Protein AF-0000000080796701 (afdb_homodimer)

Sequence (718 aa):
MGRSRVAQPLHLFSPRTVRHPGTDRMRPRDALLKLLYERGAEKLASLKCNMNLRFKRDPFQETAVHMLVKGSKVNLRKGLKSRRWFRTEFGSRTMWYMLRGGEEVSDATHESEGELTREHLLPLLDELPYVAVYLGFLGIHTPKELRKLKLQLWETLNAVRYFLWDSHVVFVDAPKDFQWKPNDYVKVMRLEDLCVFDEVVLLDPNAEESLTSHDVLNADVFLFGGIVDKEIPRPGLTSKIPCDCCRRRRIELWGSTVGVPLMIHKLVFAVLMARYELRGDIQKAIIKVMGSRERRWRLAWEAITAYKEGKDPLEAVLRKAEALGASRAEVVRALKMSGIEGGKLAERLQAEHSGEDRHMGRSRVAQPLHLFSPRTVRHPGTDRMRPRDALLKLLYERGAEKLASLKCNMNLRFKRDPFQETAVHMLVKGSKVNLRKGLKSRRWFRTEFGSRTMWYMLRGGEEVSDATHESEGELTREHLLPLLDELPYVAVYLGFLGIHTPKELRKLKLQLWETLNAVRYFLWDSHVVFVDAPKDFQWKPNDYVKVMRLEDLCVFDEVVLLDPNAEESLTSHDVLNADVFLFGGIVDKEIPRPGLTSKIPCDCCRRRRIELWGSTVGVPLMIHKLVFAVLMARYELRGDIQKAIIKVMGSRERRWRLAWEAITAYKEGKDPLEAVLRKAEALGASRAEVVRALKMSGIEGGKLAERLQAEHSGEDRH

Structure (mmCIF, N/CA/C/O backbone):
data_AF-0000000080796701-model_v1
#
loop_
_entity.id
_entity.type
_entity.pdbx_description
1 polymer 'tRNA (Guanine-N1-)-methyltransferase'
#
loop_
_atom_site.group_PDB
_atom_site.id
_atom_site.type_symbol
_atom_site.label_atom_id
_atom_site.label_alt_id
_atom_site.label_comp_id
_atom_site.label_asym_id
_atom_site.label_entity_id
_atom_site.label_seq_id
_atom_site.pdbx_PDB_ins_code
_atom_site.Cartn_x
_atom_site.Cartn_y
_atom_site.Cartn_z
_atom_site.occupancy
_atom_site.B_iso_or_equiv
_atom_site.auth_seq_id
_atom_site.auth_comp_id
_atom_site.auth_asym_id
_atom_site.auth_atom_id
_atom_site.pdbx_PDB_model_num
ATOM 1 N N . MET A 1 1 ? 28.266 42.938 -11.516 1 22.38 1 MET A N 1
ATOM 2 C CA . MET A 1 1 ? 27.359 43.688 -10.656 1 22.38 1 MET A CA 1
ATOM 3 C C . MET A 1 1 ? 25.938 43.156 -10.75 1 22.38 1 MET A C 1
ATOM 5 O O . MET A 1 1 ? 25.203 43.469 -11.688 1 22.38 1 MET A O 1
ATOM 9 N N . GLY A 1 2 ? 25.766 41.844 -10.484 1 23 2 GLY A N 1
ATOM 10 C CA . GLY A 1 2 ? 24.656 40.938 -10.812 1 23 2 GLY A CA 1
ATOM 11 C C . GLY A 1 2 ? 23.359 41.344 -10.125 1 23 2 GLY A C 1
ATOM 12 O O . GLY A 1 2 ? 23.359 41.625 -8.93 1 23 2 GLY A O 1
ATOM 13 N N . ARG A 1 3 ? 22.359 41.906 -10.93 1 24.98 3 ARG A N 1
ATOM 14 C CA . ARG A 1 3 ? 21.047 42.438 -10.562 1 24.98 3 ARG A CA 1
ATOM 15 C C . ARG A 1 3 ? 20.281 41.438 -9.695 1 24.98 3 ARG A C 1
ATOM 17 O O . ARG A 1 3 ? 20.125 40.281 -10.062 1 24.98 3 ARG A O 1
ATOM 24 N N . SER A 1 4 ? 20.312 41.656 -8.414 1 21.62 4 SER A N 1
ATOM 25 C CA . SER A 1 4 ? 19.594 40.938 -7.355 1 21.62 4 SER A CA 1
ATOM 26 C C . SER A 1 4 ? 18.094 40.906 -7.633 1 21.62 4 SER A C 1
ATOM 28 O O . SER A 1 4 ? 17.438 41.969 -7.637 1 21.62 4 SER A O 1
ATOM 30 N N . ARG A 1 5 ? 17.547 40.094 -8.609 1 27.23 5 ARG A N 1
ATOM 31 C CA . ARG A 1 5 ? 16.125 39.969 -8.875 1 27.23 5 ARG A CA 1
ATOM 32 C C . ARG A 1 5 ? 15.336 39.844 -7.578 1 27.23 5 ARG A C 1
ATOM 34 O O . ARG A 1 5 ? 15.492 38.844 -6.855 1 27.23 5 ARG A O 1
ATOM 41 N N . VAL A 1 6 ? 14.977 40.906 -6.98 1 22.73 6 VAL A N 1
ATOM 42 C CA . VAL A 1 6 ? 14.047 41 -5.855 1 22.73 6 VAL A CA 1
ATOM 43 C C . VAL A 1 6 ? 12.758 40.25 -6.188 1 22.73 6 VAL A C 1
ATOM 45 O O . VAL A 1 6 ? 12.125 40.531 -7.211 1 22.73 6 VAL A O 1
ATOM 48 N N . ALA A 1 7 ? 12.609 39.062 -5.73 1 27.73 7 ALA A N 1
ATOM 49 C CA . ALA A 1 7 ? 11.406 38.25 -5.82 1 27.73 7 ALA A CA 1
ATOM 50 C C . ALA A 1 7 ? 10.164 39.031 -5.457 1 27.73 7 ALA A C 1
ATOM 52 O O . ALA A 1 7 ? 10.148 39.75 -4.449 1 27.73 7 ALA A O 1
ATOM 53 N N . GLN A 1 8 ? 9.422 39.5 -6.508 1 26.28 8 GLN A N 1
ATOM 54 C CA . GLN A 1 8 ? 8.141 40.188 -6.34 1 26.28 8 GLN A CA 1
ATOM 55 C C . GLN A 1 8 ? 7.312 39.531 -5.238 1 26.28 8 GLN A C 1
ATOM 57 O O . GLN A 1 8 ? 7.297 38.312 -5.117 1 26.28 8 GLN A O 1
ATOM 62 N N . PRO A 1 9 ? 6.945 40.281 -4.152 1 26.56 9 PRO A N 1
ATOM 63 C CA . PRO A 1 9 ? 6.102 39.781 -3.057 1 26.56 9 PRO A CA 1
ATOM 64 C C . PRO A 1 9 ? 4.824 39.094 -3.549 1 26.56 9 PRO A C 1
ATOM 66 O O . PRO A 1 9 ? 4.23 39.562 -4.535 1 26.56 9 PRO A O 1
ATOM 69 N N . LEU A 1 10 ? 4.641 37.812 -3.514 1 31.14 10 LEU A N 1
ATOM 70 C CA . LEU A 1 10 ? 3.41 37.062 -3.734 1 31.14 10 LEU A CA 1
ATOM 71 C C . LEU A 1 10 ? 2.207 37.812 -3.166 1 31.14 10 LEU A C 1
ATOM 73 O O . LEU A 1 10 ? 2.291 38.406 -2.092 1 31.14 10 LEU A O 1
ATOM 77 N N . HIS A 1 11 ? 1.346 38.406 -4.02 1 30.3 11 HIS A N 1
ATOM 78 C CA . HIS A 1 11 ? 0.049 38.969 -3.674 1 30.3 11 HIS A CA 1
ATOM 79 C C . HIS A 1 11 ? -0.599 38.219 -2.523 1 30.3 11 HIS A C 1
ATOM 81 O O . HIS A 1 11 ? -0.768 37 -2.6 1 30.3 11 HIS A O 1
ATOM 87 N N . LEU A 1 12 ? -0.511 38.719 -1.322 1 31.2 12 LEU A N 1
ATOM 88 C CA . LEU A 1 12 ? -1.057 38.312 -0.03 1 31.2 12 LEU A CA 1
ATOM 89 C C . LEU A 1 12 ? -2.564 38.125 -0.119 1 31.2 12 LEU A C 1
ATOM 91 O O . LEU A 1 12 ? -3.312 39.062 -0.37 1 31.2 12 LEU A O 1
ATOM 95 N N . PHE A 1 13 ? -3.123 37.094 -0.692 1 32.03 13 PHE A N 1
ATOM 96 C CA . PHE A 1 13 ? -4.527 36.719 -0.563 1 32.03 13 PHE A CA 1
ATOM 97 C C . PHE A 1 13 ? -4.988 36.812 0.886 1 32.03 13 PHE A C 1
ATOM 99 O O . PHE A 1 13 ? -4.352 36.281 1.789 1 32.03 13 PHE A O 1
ATOM 106 N N . SER A 1 14 ? -5.59 37.969 1.237 1 32.06 14 SER A N 1
ATOM 107 C CA . SER A 1 14 ? -6.23 38.156 2.537 1 32.06 14 SER A CA 1
ATOM 108 C C . SER A 1 14 ? -7.215 37 2.816 1 32.06 14 SER A C 1
ATOM 110 O O . SER A 1 14 ? -8.172 36.812 2.064 1 32.06 14 SER A O 1
ATOM 112 N N . PRO A 1 15 ? -6.875 36.062 3.48 1 33.56 15 PRO A N 1
ATOM 113 C CA . PRO A 1 15 ? -7.848 35 3.777 1 33.56 15 PRO A CA 1
ATOM 114 C C . PRO A 1 15 ? -9.094 35.531 4.484 1 33.56 15 PRO A C 1
ATOM 116 O O . PRO A 1 15 ? -8.984 36.344 5.41 1 33.56 15 PRO A O 1
ATOM 119 N N . ARG A 1 16 ? -10.25 35.656 3.803 1 35.53 16 ARG A N 1
ATOM 120 C CA . ARG A 1 16 ? -11.531 35.969 4.43 1 35.53 16 ARG A CA 1
ATOM 121 C C . ARG A 1 16 ? -11.766 35.094 5.66 1 35.53 16 ARG A C 1
ATOM 123 O O . ARG A 1 16 ? -11.633 33.875 5.594 1 35.53 16 ARG A O 1
ATOM 130 N N . THR A 1 17 ? -11.836 35.656 6.82 1 35.62 17 THR A N 1
ATOM 131 C CA . THR A 1 17 ? -12.148 35.031 8.102 1 35.62 17 THR A CA 1
ATOM 132 C C . THR A 1 17 ? -13.531 34.375 8.07 1 35.62 17 THR A C 1
ATOM 134 O O . THR A 1 17 ? -14.531 35.062 7.801 1 35.62 17 THR A O 1
ATOM 137 N N . VAL A 1 18 ? -13.617 33.219 7.633 1 33.69 18 VAL A N 1
ATOM 138 C CA . VAL A 1 18 ? -14.898 32.531 7.711 1 33.69 18 VAL A CA 1
ATOM 139 C C . VAL A 1 18 ? -15.445 32.594 9.133 1 33.69 18 VAL A C 1
ATOM 141 O O . VAL A 1 18 ? -14.828 32.062 10.07 1 33.69 18 VAL A O 1
ATOM 144 N N . ARG A 1 19 ? -16.375 33.531 9.406 1 36.38 19 ARG A N 1
ATOM 145 C CA . ARG A 1 19 ? -17.094 33.688 10.672 1 36.38 19 ARG A CA 1
ATOM 146 C C . ARG A 1 19 ? -18.109 32.562 10.867 1 36.38 19 ARG A C 1
ATOM 148 O O . ARG A 1 19 ? -18.922 32.281 9.977 1 36.38 19 ARG A O 1
ATOM 155 N N . HIS A 1 20 ? -17.844 31.469 11.516 1 36.66 20 HIS A N 1
ATOM 156 C CA . HIS A 1 20 ? -18.953 30.625 11.945 1 36.66 20 HIS A CA 1
ATOM 157 C C . HIS A 1 20 ? -19.969 31.422 12.766 1 36.66 20 HIS A C 1
ATOM 159 O O . HIS A 1 20 ? -19.578 32.219 13.633 1 36.66 20 HIS A O 1
ATOM 165 N N . PRO A 1 21 ? -21.172 31.375 12.445 1 38.69 21 PRO A N 1
ATOM 166 C CA . PRO A 1 21 ? -22.125 32.312 13.031 1 38.69 21 PRO A CA 1
ATOM 167 C C . PRO A 1 21 ? -22.047 32.375 14.555 1 38.69 21 PRO A C 1
ATOM 169 O O . PRO A 1 21 ? -22.234 33.438 15.148 1 38.69 21 PRO A O 1
ATOM 172 N N . GLY A 1 22 ? -22.547 31.094 15.305 1 36.97 22 GLY A N 1
ATOM 173 C CA . GLY A 1 22 ? -23 31.234 16.672 1 36.97 22 GLY A CA 1
ATOM 174 C C . GLY A 1 22 ? -21.891 31.578 17.656 1 36.97 22 GLY A C 1
ATOM 175 O O . GLY A 1 22 ? -22.047 32.469 18.5 1 36.97 22 GLY A O 1
ATOM 176 N N . THR A 1 23 ? -21.109 30.484 18.297 1 47.28 23 THR A N 1
ATOM 177 C CA . THR A 1 23 ? -20.25 30.75 19.438 1 47.28 23 THR A CA 1
ATOM 178 C C . THR A 1 23 ? -19.031 31.578 19.016 1 47.28 23 THR A C 1
ATOM 180 O O . THR A 1 23 ? -18.484 31.375 17.922 1 47.28 23 THR A O 1
ATOM 183 N N . ASP A 1 24 ? -18.797 32.906 19.578 1 63.47 24 ASP A N 1
ATOM 184 C CA . ASP A 1 24 ? -17.812 33.969 19.547 1 63.47 24 ASP A CA 1
ATOM 185 C C . ASP A 1 24 ? -16.391 33.406 19.641 1 63.47 24 ASP A C 1
ATOM 187 O O . ASP A 1 24 ? -15.438 34.125 19.891 1 63.47 24 ASP A O 1
ATOM 191 N N . ARG A 1 25 ? -16.203 32.156 19.562 1 80 25 ARG A N 1
ATOM 192 C CA . ARG A 1 25 ? -14.859 31.625 19.688 1 80 25 ARG A CA 1
ATOM 193 C C . ARG A 1 25 ? -14.102 31.719 18.375 1 80 25 ARG A C 1
ATOM 195 O O . ARG A 1 25 ? -14.711 31.766 17.297 1 80 25 ARG A O 1
ATOM 202 N N . MET A 1 26 ? -12.852 31.922 18.531 1 94.62 26 MET A N 1
ATOM 203 C CA . MET A 1 26 ? -12.039 32.281 17.375 1 94.62 26 MET A CA 1
ATOM 204 C C . MET A 1 26 ? -10.672 31.609 17.438 1 94.62 26 MET A C 1
ATOM 206 O O . MET A 1 26 ? -10.375 30.875 18.391 1 94.62 26 MET A O 1
ATOM 210 N N . ARG A 1 27 ? -9.883 31.703 16.391 1 97.31 27 ARG A N 1
ATOM 211 C CA . ARG A 1 27 ? -8.516 31.203 16.312 1 97.31 27 ARG A CA 1
ATOM 212 C C . ARG A 1 27 ? -7.562 32.125 17.094 1 97.31 27 ARG A C 1
ATOM 214 O O . ARG A 1 27 ? -7.898 33.25 17.391 1 97.31 27 ARG A O 1
ATOM 221 N N . PRO A 1 28 ? -6.379 31.625 17.406 1 98.06 28 PRO A N 1
ATOM 222 C CA . PRO A 1 28 ? -5.445 32.406 18.219 1 98.06 28 PRO A CA 1
ATOM 223 C C . PRO A 1 28 ? -5.113 33.75 17.578 1 98.06 28 PRO A C 1
ATOM 225 O O . PRO A 1 28 ? -5.082 34.781 18.281 1 98.06 28 PRO A O 1
ATOM 228 N N . ARG A 1 29 ? -4.941 33.781 16.312 1 97.31 29 ARG A N 1
ATOM 229 C CA . ARG A 1 29 ? -4.637 35.062 15.641 1 97.31 29 ARG A CA 1
ATOM 230 C C . ARG A 1 29 ? -5.746 36.062 15.859 1 97.31 29 ARG A C 1
ATOM 232 O O . ARG A 1 29 ? -5.473 37.219 16.203 1 97.31 29 ARG A O 1
ATOM 239 N N . ASP A 1 30 ? -6.906 35.688 15.703 1 97.31 30 ASP A N 1
ATOM 240 C CA . ASP A 1 30 ? -8.055 36.594 15.82 1 97.31 30 ASP A CA 1
ATOM 241 C C . ASP A 1 30 ? -8.258 37.031 17.266 1 97.31 30 ASP A C 1
ATOM 243 O O . ASP A 1 30 ? -8.68 38.156 17.516 1 97.31 30 ASP A O 1
ATOM 247 N N . ALA A 1 31 ? -8.055 36.094 18.188 1 97.81 31 ALA A N 1
ATOM 248 C CA . ALA A 1 31 ? -8.156 36.438 19.594 1 97.81 31 ALA A CA 1
ATOM 249 C C . ALA A 1 31 ? -7.164 37.562 19.969 1 97.81 31 ALA A C 1
ATOM 251 O O . ALA A 1 31 ? -7.516 38.5 20.672 1 97.81 31 ALA A O 1
ATOM 252 N N . LEU A 1 32 ? -5.918 37.406 19.5 1 98.06 32 LEU A N 1
ATOM 253 C CA . LEU A 1 32 ? -4.91 38.438 19.781 1 98.06 32 LEU A CA 1
ATOM 254 C C . LEU A 1 32 ? -5.301 39.75 19.141 1 98.06 32 LEU A C 1
ATOM 256 O O . LEU A 1 32 ? -5.191 40.812 19.781 1 98.06 32 LEU A O 1
ATOM 260 N N . LEU A 1 33 ? -5.754 39.75 17.953 1 98.06 33 LEU A N 1
ATOM 261 C CA . LEU A 1 33 ? -6.168 40.938 17.25 1 98.06 33 LEU A CA 1
ATOM 262 C C . LEU A 1 33 ? -7.332 41.625 17.953 1 98.06 33 LEU A C 1
ATOM 264 O O . LEU A 1 33 ? -7.375 42.844 18.062 1 98.06 33 LEU A O 1
ATOM 268 N N . LYS A 1 34 ? -8.242 40.812 18.375 1 97.25 34 LYS A N 1
ATOM 269 C CA . LYS A 1 34 ? -9.375 41.375 19.109 1 97.25 34 LYS A CA 1
ATOM 270 C C . LYS A 1 34 ? -8.906 42.094 20.375 1 97.25 34 LYS A C 1
ATOM 272 O O . LYS A 1 34 ? -9.359 43.219 20.641 1 97.25 34 LYS A O 1
ATOM 277 N N . LEU A 1 35 ? -8.055 41.438 21.141 1 97.75 35 LEU A N 1
ATOM 278 C CA . LEU A 1 35 ? -7.547 42.031 22.375 1 97.75 35 LEU A CA 1
ATOM 279 C C . LEU A 1 35 ? -6.797 43.344 22.094 1 97.75 35 LEU A C 1
ATOM 281 O O . LEU A 1 35 ? -6.949 44.312 22.812 1 97.75 35 LEU A O 1
ATOM 285 N N . LEU A 1 36 ? -5.984 43.375 21.062 1 97.75 36 LEU A N 1
ATOM 286 C CA . LEU A 1 36 ? -5.258 44.562 20.672 1 97.75 36 LEU A CA 1
ATOM 287 C C . LEU A 1 36 ? -6.215 45.656 20.219 1 97.75 36 LEU A C 1
ATOM 289 O O . LEU A 1 36 ? -6.062 46.812 20.609 1 97.75 36 LEU A O 1
ATOM 293 N N . TYR A 1 37 ? -7.137 45.281 19.422 1 96.38 37 TYR A N 1
ATOM 294 C CA . TYR A 1 37 ? -8.141 46.219 18.922 1 96.38 37 TYR A CA 1
ATOM 295 C C . TYR A 1 37 ? -8.898 46.875 20.062 1 96.38 37 TYR A C 1
ATOM 297 O O . TYR A 1 37 ? -9.07 48.094 20.062 1 96.38 37 TYR A O 1
ATOM 305 N N . GLU A 1 38 ? -9.352 46.062 21 1 96.06 38 GLU A N 1
ATOM 306 C CA . GLU A 1 38 ? -10.125 46.562 22.125 1 96.06 38 GLU A CA 1
ATOM 307 C C . GLU A 1 38 ? -9.297 47.5 23 1 96.06 38 GLU A C 1
ATOM 309 O O . GLU A 1 38 ? -9.844 48.375 23.672 1 96.06 38 GLU A O 1
ATOM 314 N N . ARG A 1 39 ? -7.977 47.375 22.953 1 96.25 39 ARG A N 1
ATOM 315 C CA . ARG A 1 39 ? -7.094 48.188 23.781 1 96.25 39 ARG A CA 1
ATOM 316 C C . ARG A 1 39 ? -6.504 49.344 22.984 1 96.25 39 ARG A C 1
ATOM 318 O O . ARG A 1 39 ? -5.684 50.125 23.516 1 96.25 39 ARG A O 1
ATOM 325 N N . GLY A 1 40 ? -6.832 49.406 21.766 1 94.56 40 GLY A N 1
ATOM 326 C CA . GLY A 1 40 ? -6.418 50.5 20.922 1 94.56 40 GLY A CA 1
ATOM 327 C C . GLY A 1 40 ? -4.988 50.375 20.438 1 94.56 40 GLY A C 1
ATOM 328 O O . GLY A 1 40 ? -4.34 51.406 20.125 1 94.56 40 GLY A O 1
ATOM 329 N N . ALA A 1 41 ? -4.48 49.25 20.469 1 97.12 41 ALA A N 1
ATOM 330 C CA . ALA A 1 41 ? -3.127 49.031 19.969 1 97.12 41 ALA A CA 1
ATOM 331 C C . ALA A 1 41 ? -3.15 48.531 18.516 1 97.12 41 ALA A C 1
ATOM 333 O O . ALA A 1 41 ? -3.369 47.344 18.266 1 97.12 41 ALA A O 1
ATOM 334 N N . GLU A 1 42 ? -2.834 49.344 17.578 1 96.88 42 GLU A N 1
ATOM 335 C CA . GLU A 1 42 ? -2.932 49 16.172 1 96.88 42 GLU A CA 1
ATOM 336 C C . GLU A 1 42 ? -1.588 48.5 15.617 1 96.88 42 GLU A C 1
ATOM 338 O O . GLU A 1 42 ? -1.532 47.844 14.578 1 96.88 42 GLU A O 1
ATOM 343 N N . LYS A 1 43 ? -0.541 48.875 16.25 1 97.94 43 LYS A N 1
ATOM 344 C CA . LYS A 1 43 ? 0.811 48.531 15.828 1 97.94 43 LYS A CA 1
ATOM 345 C C . LYS A 1 43 ? 1.516 47.688 16.891 1 97.94 43 LYS A C 1
ATOM 347 O O . LYS A 1 43 ? 1.812 48.188 17.984 1 97.94 43 LYS A O 1
ATOM 352 N N . LEU A 1 44 ? 1.783 46.438 16.469 1 97.69 44 LEU A N 1
ATOM 353 C CA . LEU A 1 44 ? 2.457 45.531 17.391 1 97.69 44 LEU A CA 1
ATOM 354 C C . LEU A 1 44 ? 3.875 45.219 16.906 1 97.69 44 LEU A C 1
ATOM 356 O O . LEU A 1 44 ? 4.102 45.031 15.719 1 97.69 44 LEU A O 1
ATOM 360 N N . ALA A 1 45 ? 4.832 45.281 17.766 1 97 45 ALA A N 1
ATOM 361 C CA . ALA A 1 45 ? 6.203 44.844 17.531 1 97 45 ALA A CA 1
ATOM 362 C C . ALA A 1 45 ? 6.598 43.719 18.484 1 97 45 ALA A C 1
ATOM 364 O O . ALA A 1 45 ? 5.855 43.406 19.422 1 97 45 ALA A O 1
ATOM 365 N N . SER A 1 46 ? 7.73 43.031 18.203 1 95.69 46 SER A N 1
ATOM 366 C CA . SER A 1 46 ? 8.086 41.906 19.062 1 95.69 46 SER A CA 1
ATOM 367 C C . SER A 1 46 ? 9.578 41.938 19.391 1 95.69 46 SER A C 1
ATOM 369 O O . SER A 1 46 ? 10.406 42.25 18.547 1 95.69 46 SER A O 1
ATOM 371 N N . LEU A 1 47 ? 9.844 41.562 20.594 1 93.88 47 LEU A N 1
ATOM 372 C CA . LEU A 1 47 ? 11.219 41.375 21.047 1 93.88 47 LEU A CA 1
ATOM 373 C C . LEU A 1 47 ? 11.555 39.875 21.109 1 93.88 47 LEU A C 1
ATOM 375 O O . LEU A 1 47 ? 12.703 39.5 21.344 1 93.88 47 LEU A O 1
ATOM 379 N N . LYS A 1 48 ? 10.562 38.969 20.906 1 87 48 LYS A N 1
ATOM 380 C CA . LYS A 1 48 ? 10.742 37.531 21.109 1 87 48 LYS A CA 1
ATOM 381 C C . LYS A 1 48 ? 10.688 36.781 19.781 1 87 48 LYS A C 1
ATOM 383 O O . LYS A 1 48 ? 11.039 35.594 19.734 1 87 48 LYS A O 1
ATOM 388 N N . CYS A 1 49 ? 10.305 37.344 18.875 1 74.31 49 CYS A N 1
ATOM 389 C CA . CYS A 1 49 ? 9.906 36.562 17.703 1 74.31 49 CYS A CA 1
ATOM 390 C C . CYS A 1 49 ? 11.117 36.219 16.844 1 74.31 49 CYS A C 1
ATOM 392 O O . CYS A 1 49 ? 12.016 37.031 16.672 1 74.31 49 CYS A O 1
ATOM 394 N N . ASN A 1 50 ? 11.055 34.938 16.453 1 79 50 ASN A N 1
ATOM 395 C CA . ASN A 1 50 ? 12.016 34.438 15.477 1 79 50 ASN A CA 1
ATOM 396 C C . ASN A 1 50 ? 11.43 34.406 14.07 1 79 50 ASN A C 1
ATOM 398 O O . ASN A 1 50 ? 10.242 34.094 13.898 1 79 50 ASN A O 1
ATOM 402 N N . MET A 1 51 ? 12.195 34.875 13.172 1 84.44 51 MET A N 1
ATOM 403 C CA . MET A 1 51 ? 11.766 34.969 11.789 1 84.44 51 MET A CA 1
ATOM 404 C C . MET A 1 51 ? 11.664 33.594 11.133 1 84.44 51 MET A C 1
ATOM 406 O O . MET A 1 51 ? 12.234 33.375 10.062 1 84.44 51 MET A O 1
ATOM 410 N N . ASN A 1 52 ? 10.883 32.781 11.805 1 88.44 52 ASN A N 1
ATOM 411 C CA . ASN A 1 52 ? 10.641 31.469 11.227 1 88.44 52 ASN A CA 1
ATOM 412 C C . ASN A 1 52 ? 9.539 31.5 10.18 1 88.44 52 ASN A C 1
ATOM 414 O O . ASN A 1 52 ? 8.992 32.562 9.883 1 88.44 52 ASN A O 1
ATOM 418 N N . LEU A 1 53 ? 9.258 30.406 9.602 1 91.38 53 LEU A N 1
ATOM 419 C CA . LEU A 1 53 ? 8.312 30.344 8.492 1 91.38 53 LEU A CA 1
ATOM 420 C C . LEU A 1 53 ? 6.902 30.703 8.953 1 91.38 53 LEU A C 1
ATOM 422 O O . LEU A 1 53 ? 6.152 31.359 8.227 1 91.38 53 LEU A O 1
ATOM 426 N N . ARG A 1 54 ? 6.527 30.312 10.125 1 93.75 54 ARG A N 1
ATOM 427 C CA . ARG A 1 54 ? 5.199 30.594 10.656 1 93.75 54 ARG A CA 1
ATOM 428 C C . ARG A 1 54 ? 5.023 32.094 10.906 1 93.75 54 ARG A C 1
ATOM 430 O O . ARG A 1 54 ? 3.969 32.656 10.609 1 93.75 54 ARG A O 1
ATOM 437 N N . PHE A 1 55 ? 6.098 32.625 11.383 1 94.75 55 PHE A N 1
ATOM 438 C CA . PHE A 1 55 ? 6.066 34.062 11.641 1 94.75 55 PHE A CA 1
ATOM 439 C C . PHE A 1 55 ? 5.945 34.844 10.344 1 94.75 55 PHE A C 1
ATOM 441 O O . PHE A 1 55 ? 5.199 35.844 10.266 1 94.75 55 PHE A O 1
ATOM 448 N N . LYS A 1 56 ? 6.672 34.469 9.406 1 94.5 56 LYS A N 1
ATOM 449 C CA . LYS A 1 56 ? 6.645 35.125 8.117 1 94.5 56 LYS A CA 1
ATOM 450 C C . LYS A 1 56 ? 5.27 35.031 7.465 1 94.5 56 LYS A C 1
ATOM 452 O O . LYS A 1 56 ? 4.832 35.938 6.77 1 94.5 56 LYS A O 1
ATOM 457 N N . ARG A 1 57 ? 4.637 33.969 7.746 1 94.81 57 ARG A N 1
ATOM 458 C CA . ARG A 1 57 ? 3.324 33.719 7.152 1 94.81 57 ARG A CA 1
ATOM 459 C C . ARG A 1 57 ? 2.256 34.562 7.852 1 94.81 57 ARG A C 1
ATOM 461 O O . ARG A 1 57 ? 1.415 35.188 7.199 1 94.81 57 ARG A O 1
ATOM 468 N N . ASP A 1 58 ? 2.281 34.5 9.156 1 96.19 58 ASP A N 1
ATOM 469 C CA . ASP A 1 58 ? 1.327 35.25 9.969 1 96.19 58 ASP A CA 1
ATOM 470 C C . ASP A 1 58 ? 1.895 35.562 11.352 1 96.19 58 ASP A C 1
ATOM 472 O O . ASP A 1 58 ? 1.688 34.781 12.289 1 96.19 58 ASP A O 1
ATOM 476 N N . PRO A 1 59 ? 2.453 36.75 11.477 1 97 59 PRO A N 1
ATOM 477 C CA . PRO A 1 59 ? 3.121 37.062 12.742 1 97 59 PRO A CA 1
ATOM 478 C C . PRO A 1 59 ? 2.148 37.156 13.914 1 97 59 PRO A C 1
ATOM 480 O O . PRO A 1 59 ? 2.535 36.906 15.062 1 97 59 PRO A O 1
ATOM 483 N N . PHE A 1 60 ? 0.865 37.562 13.641 1 97.44 60 PHE A N 1
ATOM 484 C CA . PHE A 1 60 ? -0.107 37.625 14.727 1 97.44 60 PHE A CA 1
ATOM 485 C C . PHE A 1 60 ? -0.422 36.219 15.25 1 97.44 60 PHE A C 1
ATOM 487 O O . PHE A 1 60 ? -0.508 36 16.469 1 97.44 60 PHE A O 1
ATOM 494 N N . GLN A 1 61 ? -0.547 35.219 14.359 1 97.62 61 GLN A N 1
ATOM 495 C CA . GLN A 1 61 ? -0.77 33.844 14.727 1 97.62 61 GLN A CA 1
ATOM 496 C C . GLN A 1 61 ? 0.409 33.281 15.516 1 97.62 61 GLN A C 1
ATOM 498 O O . GLN A 1 61 ? 0.223 32.688 16.578 1 97.62 61 GLN A O 1
ATOM 503 N N . GLU A 1 62 ? 1.567 33.5 15.016 1 97.12 62 GLU A N 1
ATOM 504 C CA . GLU A 1 62 ? 2.762 33 15.68 1 97.12 62 GLU A CA 1
ATOM 505 C C . GLU A 1 62 ? 2.934 33.594 17.062 1 97.12 62 GLU A C 1
ATOM 507 O O . GLU A 1 62 ? 3.34 32.906 18 1 97.12 62 GLU A O 1
ATOM 512 N N . THR A 1 63 ? 2.66 34.875 17.172 1 97.25 63 THR A N 1
ATOM 513 C CA . THR A 1 63 ? 2.754 35.562 18.453 1 97.25 63 THR A CA 1
ATOM 514 C C . THR A 1 63 ? 1.734 35 19.438 1 97.25 63 THR A C 1
ATOM 516 O O . THR A 1 63 ? 2.061 34.75 20.609 1 97.25 63 THR A O 1
ATOM 519 N N . ALA A 1 64 ? 0.518 34.875 18.969 1 97.69 64 ALA A N 1
ATOM 520 C CA . ALA A 1 64 ? -0.52 34.312 19.812 1 97.69 64 ALA A CA 1
ATOM 521 C C . ALA A 1 64 ? -0.126 32.906 20.312 1 97.69 64 ALA A C 1
ATOM 523 O O . ALA A 1 64 ? -0.314 32.594 21.484 1 97.69 64 ALA A O 1
ATOM 524 N N . VAL A 1 65 ? 0.408 32.094 19.438 1 97.31 65 VAL A N 1
ATOM 525 C CA . VAL A 1 65 ? 0.834 30.75 19.797 1 97.31 65 VAL A CA 1
ATOM 526 C C . VAL A 1 65 ? 1.961 30.828 20.828 1 97.31 65 VAL A C 1
ATOM 528 O O . VAL A 1 65 ? 1.971 30.078 21.812 1 97.31 65 VAL A O 1
ATOM 531 N N . HIS A 1 66 ? 2.881 31.719 20.594 1 96.69 66 HIS A N 1
ATOM 532 C CA . HIS A 1 66 ? 3.99 31.891 21.531 1 96.69 66 HIS A CA 1
ATOM 533 C C . HIS A 1 66 ? 3.486 32.281 22.922 1 96.69 66 HIS A C 1
ATOM 535 O O . HIS A 1 66 ? 4.004 31.812 23.938 1 96.69 66 HIS A O 1
ATOM 541 N N . MET A 1 67 ? 2.514 33.156 22.953 1 97.19 67 MET A N 1
ATOM 542 C CA . MET A 1 67 ? 1.911 33.531 24.219 1 97.19 67 MET A CA 1
ATOM 543 C C . MET A 1 67 ? 1.271 32.344 24.922 1 97.19 67 MET A C 1
ATOM 545 O O . MET A 1 67 ? 1.412 32.188 26.125 1 97.19 67 MET A O 1
ATOM 549 N N . LEU A 1 68 ? 0.664 31.547 24.172 1 97.31 68 LEU A N 1
ATOM 550 C CA . LEU A 1 68 ? -0.083 30.422 24.719 1 97.31 68 LEU A CA 1
ATOM 551 C C . LEU A 1 68 ? 0.862 29.328 25.188 1 97.31 68 LEU A C 1
ATOM 553 O O . LEU A 1 68 ? 0.645 28.719 26.25 1 97.31 68 LEU A O 1
ATOM 557 N N . VAL A 1 69 ? 1.899 29.047 24.469 1 95.69 69 VAL A N 1
ATOM 558 C CA . VAL A 1 69 ? 2.744 27.875 24.703 1 95.69 69 VAL A CA 1
ATOM 559 C C . VAL A 1 69 ? 3.916 28.266 25.609 1 95.69 69 VAL A C 1
ATOM 561 O O . VAL A 1 69 ? 4.312 27.5 26.484 1 95.69 69 VAL A O 1
ATOM 564 N N . LYS A 1 70 ? 4.469 29.469 25.375 1 94.19 70 LYS A N 1
ATOM 565 C CA . LYS A 1 70 ? 5.695 29.844 26.062 1 94.19 70 LYS A CA 1
ATOM 566 C C . LYS A 1 70 ? 5.41 30.859 27.172 1 94.19 70 LYS A C 1
ATOM 568 O O . LYS A 1 70 ? 6.289 31.172 27.969 1 94.19 70 LYS A O 1
ATOM 573 N N . GLY A 1 71 ? 4.254 31.453 27.156 1 95 71 GLY A N 1
ATOM 574 C CA . GLY A 1 71 ? 3.865 32.344 28.25 1 95 71 GLY A CA 1
ATOM 575 C C . GLY A 1 71 ? 4.352 33.781 28.047 1 95 71 GLY A C 1
ATOM 576 O O . GLY A 1 71 ? 4.434 34.531 29.016 1 95 71 GLY A O 1
ATOM 577 N N . SER A 1 72 ? 4.711 34.094 26.891 1 96.88 72 SER A N 1
ATOM 578 C CA . SER A 1 72 ? 5.055 35.5 26.641 1 96.88 72 SER A CA 1
ATOM 579 C C . SER A 1 72 ? 3.832 36.406 26.75 1 96.88 72 SER A C 1
ATOM 581 O O . SER A 1 72 ? 2.709 35.906 26.906 1 96.88 72 SER A O 1
ATOM 583 N N . LYS A 1 73 ? 4.125 37.656 26.734 1 98 73 LYS A N 1
ATOM 584 C CA . LYS A 1 73 ? 3.055 38.625 26.969 1 98 73 LYS A CA 1
ATOM 585 C C . LYS A 1 73 ? 3.158 39.812 26.016 1 98 73 LYS A C 1
ATOM 587 O O . LYS A 1 73 ? 4.121 39.906 25.25 1 98 73 LYS A O 1
ATOM 592 N N . VAL A 1 74 ? 2.117 40.656 25.984 1 98.06 74 VAL A N 1
ATOM 593 C CA . VAL A 1 74 ? 2.125 41.875 25.234 1 98.06 74 VAL A CA 1
ATOM 594 C C . VAL A 1 74 ? 2.031 43.062 26.188 1 98.06 74 VAL A C 1
ATOM 596 O O . VAL A 1 74 ? 1.069 43.188 26.953 1 98.06 74 VAL A O 1
ATOM 599 N N . ASN A 1 75 ? 3.066 43.844 26.109 1 98.19 75 ASN A N 1
ATOM 600 C CA . ASN A 1 75 ? 3.135 45.062 26.891 1 98.19 75 ASN A CA 1
ATOM 601 C C . ASN A 1 75 ? 2.439 46.25 26.188 1 98.19 75 ASN A C 1
ATOM 603 O O . ASN A 1 75 ? 2.928 46.719 25.156 1 98.19 75 ASN A O 1
ATOM 607 N N . LEU A 1 76 ? 1.363 46.75 26.75 1 97.44 76 LEU A N 1
ATOM 608 C CA . LEU A 1 76 ? 0.558 47.781 26.125 1 97.44 76 LEU A CA 1
ATOM 609 C C . LEU A 1 76 ? 1.114 49.156 26.438 1 97.44 76 LEU A C 1
ATOM 611 O O . LEU A 1 76 ? 0.654 50.156 25.891 1 97.44 76 LEU A O 1
ATOM 615 N N . ARG A 1 77 ? 2.15 49.25 27.234 1 95.06 77 ARG A N 1
ATOM 616 C CA . ARG A 1 77 ? 2.695 50.531 27.672 1 95.06 77 ARG A CA 1
ATOM 617 C C . ARG A 1 77 ? 4.082 50.781 27.078 1 95.06 77 ARG A C 1
ATOM 619 O O . ARG A 1 77 ? 4.703 51.812 27.344 1 95.06 77 ARG A O 1
ATOM 626 N N . LYS A 1 78 ? 4.492 49.781 26.438 1 94.81 78 LYS A N 1
ATOM 627 C CA . LYS A 1 78 ? 5.836 49.875 25.875 1 94.81 78 LYS A CA 1
ATOM 628 C C . LYS A 1 78 ? 5.801 49.906 24.359 1 94.81 78 LYS A C 1
ATOM 630 O O . LYS A 1 78 ? 5.164 49.062 23.734 1 94.81 78 LYS A O 1
ATOM 635 N N . GLY A 1 79 ? 6.484 50.938 23.859 1 95.12 79 GLY A N 1
ATOM 636 C CA . GLY A 1 79 ? 6.648 51.031 22.422 1 95.12 79 GLY A CA 1
ATOM 637 C C . GLY A 1 79 ? 8.078 50.812 21.969 1 95.12 79 GLY A C 1
ATOM 638 O O . GLY A 1 79 ? 9.023 51.094 22.703 1 95.12 79 GLY A O 1
ATOM 639 N N . LEU A 1 80 ? 8.195 50.25 20.734 1 95.12 80 LEU A N 1
ATOM 640 C CA . LEU A 1 80 ? 9.508 50 20.141 1 95.12 80 LEU A CA 1
ATOM 641 C C . LEU A 1 80 ? 9.641 50.719 18.797 1 95.12 80 LEU A C 1
ATOM 643 O O . LEU A 1 80 ? 8.695 50.75 18 1 95.12 80 LEU A O 1
ATOM 647 N N . LYS A 1 81 ? 10.82 51.344 18.656 1 95.88 81 LYS A N 1
ATOM 648 C CA . LYS A 1 81 ? 11.102 51.906 17.328 1 95.88 81 LYS A CA 1
ATOM 649 C C . LYS A 1 81 ? 11.18 50.781 16.281 1 95.88 81 LYS A C 1
ATOM 651 O O . LYS A 1 81 ? 11.984 49.875 16.422 1 95.88 81 LYS A O 1
ATOM 656 N N . SER A 1 82 ? 10.242 50.938 15.32 1 95.31 82 SER A N 1
ATOM 657 C CA . SER A 1 82 ? 10.078 49.844 14.375 1 95.31 82 SER A CA 1
ATOM 658 C C . SER A 1 82 ? 9.547 50.344 13.031 1 95.31 82 SER A C 1
ATOM 660 O O . SER A 1 82 ? 9.406 51.562 12.836 1 95.31 82 SER A O 1
ATOM 662 N N . ARG A 1 83 ? 9.453 49.438 12.031 1 95.88 83 ARG A N 1
ATOM 663 C CA . ARG A 1 83 ? 8.883 49.75 10.727 1 95.88 83 ARG A CA 1
ATOM 664 C C . ARG A 1 83 ? 7.738 48.812 10.391 1 95.88 83 ARG A C 1
ATOM 666 O O . ARG A 1 83 ? 7.789 47.625 10.719 1 95.88 83 ARG A O 1
ATOM 673 N N . ARG A 1 84 ? 6.734 49.344 9.688 1 95.62 84 ARG A N 1
ATOM 674 C CA . ARG A 1 84 ? 5.59 48.531 9.273 1 95.62 84 ARG A CA 1
ATOM 675 C C . ARG A 1 84 ? 6.02 47.438 8.305 1 95.62 84 ARG A C 1
ATOM 677 O O . ARG A 1 84 ? 6.797 47.688 7.383 1 95.62 84 ARG A O 1
ATOM 684 N N . TRP A 1 85 ? 5.527 46.25 8.562 1 95.19 85 TRP A N 1
ATOM 685 C CA . TRP A 1 85 ? 6 45.125 7.766 1 95.19 85 TRP A CA 1
ATOM 686 C C . TRP A 1 85 ? 4.836 44.25 7.289 1 95.19 85 TRP A C 1
ATOM 688 O O . TRP A 1 85 ? 4.719 43.969 6.098 1 95.19 85 TRP A O 1
ATOM 698 N N . PHE A 1 86 ? 3.932 43.906 8.188 1 96.5 86 PHE A N 1
ATOM 699 C CA . PHE A 1 86 ? 2.807 43.031 7.883 1 96.5 86 PHE A CA 1
ATOM 700 C C . PHE A 1 86 ? 1.489 43.656 8.297 1 96.5 86 PHE A C 1
ATOM 702 O O . PHE A 1 86 ? 1.371 44.188 9.398 1 96.5 86 PHE A O 1
ATOM 709 N N . ARG A 1 87 ? 0.543 43.656 7.457 1 96.69 87 ARG A N 1
ATOM 710 C CA . ARG A 1 87 ? -0.734 44.281 7.785 1 96.69 87 ARG A CA 1
ATOM 711 C C . ARG A 1 87 ? -1.881 43.281 7.645 1 96.69 87 ARG A C 1
ATOM 713 O O . ARG A 1 87 ? -1.793 42.344 6.859 1 96.69 87 ARG A O 1
ATOM 720 N N . THR A 1 88 ? -2.85 43.469 8.43 1 96.19 88 THR A N 1
ATOM 721 C CA . THR A 1 88 ? -4.094 42.719 8.336 1 96.19 88 THR A CA 1
ATOM 722 C C . THR A 1 88 ? -5.285 43.562 8.75 1 96.19 88 THR A C 1
ATOM 724 O O . THR A 1 88 ? -5.125 44.562 9.492 1 96.19 88 THR A O 1
ATOM 727 N N . GLU A 1 89 ? -6.402 43.219 8.117 1 95.5 89 GLU A N 1
ATOM 728 C CA . GLU A 1 89 ? -7.613 43.969 8.461 1 95.5 89 GLU A CA 1
ATOM 729 C C . GLU A 1 89 ? -8.383 43.281 9.586 1 95.5 89 GLU A C 1
ATOM 731 O O . GLU A 1 89 ? -8.523 42.062 9.586 1 95.5 89 GLU A O 1
ATOM 736 N N . PHE A 1 90 ? -8.75 44.031 10.586 1 93.62 90 PHE A N 1
ATOM 737 C CA . PHE A 1 90 ? -9.57 43.531 11.68 1 93.62 90 PHE A CA 1
ATOM 738 C C . PHE A 1 90 ? -10.594 44.562 12.109 1 93.62 90 PHE A C 1
ATOM 740 O O . PHE A 1 90 ? -10.234 45.656 12.547 1 93.62 90 PHE A O 1
ATOM 747 N N . GLY A 1 91 ? -11.875 44.125 11.938 1 89.5 91 GLY A N 1
ATOM 748 C CA . GLY A 1 91 ? -12.891 45.125 12.141 1 89.5 91 GLY A CA 1
ATOM 749 C C . GLY A 1 91 ? -12.797 46.281 11.148 1 89.5 91 GLY A C 1
ATOM 750 O O . GLY A 1 91 ? -12.789 46.062 9.938 1 89.5 91 GLY A O 1
ATOM 751 N N . SER A 1 92 ? -12.742 47.469 11.648 1 91.62 92 SER A N 1
ATOM 752 C CA . SER A 1 92 ? -12.672 48.656 10.797 1 91.62 92 SER A CA 1
ATOM 753 C C . SER A 1 92 ? -11.258 49.219 10.766 1 91.62 92 SER A C 1
ATOM 755 O O . SER A 1 92 ? -11.039 50.344 10.258 1 91.62 92 SER A O 1
ATOM 757 N N . ARG A 1 93 ? -10.336 48.531 11.234 1 94.12 93 ARG A N 1
ATOM 758 C CA . ARG A 1 93 ? -8.984 49.062 11.344 1 94.12 93 ARG A CA 1
ATOM 759 C C . ARG A 1 93 ? -7.973 48.156 10.648 1 94.12 93 ARG A C 1
ATOM 761 O O . ARG A 1 93 ? -8.227 46.969 10.453 1 94.12 93 ARG A O 1
ATOM 768 N N . THR A 1 94 ? -6.949 48.812 10.258 1 96.94 94 THR A N 1
ATOM 769 C CA . THR A 1 94 ? -5.777 48.094 9.773 1 96.94 94 THR A CA 1
ATOM 770 C C . THR A 1 94 ? -4.777 47.844 10.906 1 96.94 94 THR A C 1
ATOM 772 O O . THR A 1 94 ? -4.34 48.812 11.555 1 96.94 94 THR A O 1
ATOM 775 N N . MET A 1 95 ? -4.523 46.625 11.164 1 97.56 95 MET A N 1
ATOM 776 C CA . MET A 1 95 ? -3.562 46.25 12.203 1 97.56 95 MET A CA 1
ATOM 777 C C . MET A 1 95 ? -2.191 45.969 11.594 1 97.56 95 MET A C 1
ATOM 779 O O . MET A 1 95 ? -2.092 45.344 10.531 1 97.56 95 MET A O 1
ATOM 783 N N . TRP A 1 96 ? -1.16 46.406 12.234 1 97.56 96 TRP A N 1
ATOM 784 C CA . TRP A 1 96 ? 0.187 46.25 11.688 1 97.56 96 TRP A CA 1
ATOM 785 C C . TRP A 1 96 ? 1.07 45.469 12.633 1 97.56 96 TRP A C 1
ATOM 787 O O . TRP A 1 96 ? 0.99 45.625 13.859 1 97.56 96 TRP A O 1
ATOM 797 N N . TYR A 1 97 ? 1.845 44.625 12.031 1 97.19 97 TYR A N 1
ATOM 798 C CA . TYR A 1 97 ? 2.988 44.031 12.727 1 97.19 97 TYR A CA 1
ATOM 799 C C . TYR A 1 97 ? 4.289 44.688 12.289 1 97.19 97 TYR A C 1
ATOM 801 O O . TYR A 1 97 ? 4.605 44.719 11.094 1 97.19 97 TYR A O 1
ATOM 809 N N . MET A 1 98 ? 5.02 45.156 13.273 1 96.38 98 MET A N 1
ATOM 810 C CA . MET A 1 98 ? 6.188 45.969 12.969 1 96.38 98 MET A CA 1
ATOM 811 C C . MET A 1 98 ? 7.477 45.188 13.25 1 96.38 98 MET A C 1
ATOM 813 O O . MET A 1 98 ? 7.52 44.344 14.141 1 96.38 98 MET A O 1
ATOM 817 N N . LEU A 1 99 ? 8.508 45.438 12.453 1 93.12 99 LEU A N 1
ATOM 818 C CA . LEU A 1 99 ? 9.836 44.875 12.656 1 93.12 99 LEU A CA 1
ATOM 819 C C . LEU A 1 99 ? 10.789 45.906 13.203 1 93.12 99 LEU A C 1
ATOM 821 O O . LEU A 1 99 ? 10.664 47.094 12.891 1 93.12 99 LEU A O 1
ATOM 825 N N . ARG A 1 100 ? 11.711 45.406 13.867 1 87.06 100 ARG A N 1
ATOM 826 C CA . ARG A 1 100 ? 12.719 46.312 14.398 1 87.06 100 ARG A CA 1
ATOM 827 C C . ARG A 1 100 ? 13.492 47 13.273 1 87.06 100 ARG A C 1
ATOM 829 O O . ARG A 1 100 ? 13.625 46.438 12.18 1 87.06 100 ARG A O 1
ATOM 836 N N . GLY A 1 101 ? 14.078 48.25 13.523 1 86.19 101 GLY A N 1
ATOM 837 C CA . GLY A 1 101 ? 14.914 48.938 12.555 1 86.19 101 GLY A CA 1
ATOM 838 C C . GLY A 1 101 ? 14.195 50.062 11.859 1 86.19 101 GLY A C 1
ATOM 839 O O . GLY A 1 101 ? 14.609 50.5 10.781 1 86.19 101 GLY A O 1
ATOM 840 N N . GLY A 1 102 ? 13.234 50.656 12.359 1 91.06 102 GLY A N 1
ATOM 841 C CA . GLY A 1 102 ? 12.539 51.812 11.812 1 91.06 102 GLY A CA 1
ATOM 842 C C . GLY A 1 102 ? 12.43 52.969 12.797 1 91.06 102 GLY A C 1
ATOM 843 O O . GLY A 1 102 ? 13.055 52.938 13.852 1 91.06 102 GLY A O 1
ATOM 844 N N . GLU A 1 103 ? 11.641 53.969 12.367 1 94.5 103 GLU A N 1
ATOM 845 C CA . GLU A 1 103 ? 11.555 55.156 13.172 1 94.5 103 GLU A CA 1
ATOM 846 C C . GLU A 1 103 ? 10.18 55.312 13.82 1 94.5 103 GLU A C 1
ATOM 848 O O . GLU A 1 103 ? 10.016 56.062 14.773 1 94.5 103 GLU A O 1
ATOM 853 N N . GLU A 1 104 ? 9.359 54.531 13.32 1 96.19 104 GLU A N 1
ATOM 854 C CA . GLU A 1 104 ? 8.023 54.562 13.906 1 96.19 104 GLU A CA 1
ATOM 855 C C . GLU A 1 104 ? 7.969 53.812 15.219 1 96.19 104 GLU A C 1
ATOM 857 O O . GLU A 1 104 ? 8.688 52.812 15.398 1 96.19 104 GLU A O 1
ATOM 862 N N . VAL A 1 105 ? 7.125 54.281 16.156 1 96.88 105 VAL A N 1
ATOM 863 C CA . VAL A 1 105 ? 7.02 53.594 17.453 1 96.88 105 VAL A CA 1
ATOM 864 C C . VAL A 1 105 ? 5.75 52.75 17.484 1 96.88 105 VAL A C 1
ATOM 866 O O . VAL A 1 105 ? 4.664 53.219 17.156 1 96.88 105 VAL A O 1
ATOM 869 N N . SER A 1 106 ? 5.879 51.531 17.875 1 97.38 106 SER A N 1
ATOM 870 C CA . SER A 1 106 ? 4.727 50.625 17.984 1 97.38 106 SER A CA 1
ATOM 871 C C . SER A 1 106 ? 3.824 51.031 19.141 1 97.38 106 SER A C 1
ATOM 873 O O . SER A 1 106 ? 4.262 51.719 20.078 1 97.38 106 SER A O 1
ATOM 875 N N . ASP A 1 107 ? 2.598 50.594 19.031 1 97.56 107 ASP A N 1
ATOM 876 C CA . ASP A 1 107 ? 1.647 50.844 20.109 1 97.56 107 ASP A CA 1
ATOM 877 C C . ASP A 1 107 ? 1.837 49.875 21.266 1 97.56 107 ASP A C 1
ATOM 879 O O . ASP A 1 107 ? 1.512 50.156 22.406 1 97.56 107 ASP A O 1
ATOM 883 N N . ALA A 1 108 ? 2.264 48.688 20.953 1 97.75 108 ALA A N 1
ATOM 884 C CA . ALA A 1 108 ? 2.467 47.594 21.922 1 97.75 108 ALA A CA 1
ATOM 885 C C . ALA A 1 108 ? 3.68 46.75 21.547 1 97.75 108 ALA A C 1
ATOM 887 O O . ALA A 1 108 ? 4.137 46.781 20.406 1 97.75 108 ALA A O 1
ATOM 888 N N . THR A 1 109 ? 4.172 46.031 22.562 1 97.69 109 THR A N 1
ATOM 889 C CA . THR A 1 109 ? 5.371 45.219 22.344 1 97.69 109 THR A CA 1
ATOM 890 C C . THR A 1 109 ? 5.199 43.812 22.906 1 97.69 109 THR A C 1
ATOM 892 O O . THR A 1 109 ? 4.867 43.656 24.094 1 97.69 109 THR A O 1
ATOM 895 N N . HIS A 1 110 ? 5.332 42.812 22.031 1 97.62 110 HIS A N 1
ATOM 896 C CA . HIS A 1 110 ? 5.371 41.406 22.469 1 97.62 110 HIS A CA 1
ATOM 897 C C . HIS A 1 110 ? 6.688 41.094 23.156 1 97.62 110 HIS A C 1
ATOM 899 O O . HIS A 1 110 ? 7.758 41.188 22.562 1 97.62 110 HIS A O 1
ATOM 905 N N . GLU A 1 111 ? 6.66 40.656 24.375 1 96.81 111 GLU A N 1
ATOM 906 C CA . GLU A 1 111 ? 7.84 40.406 25.188 1 96.81 111 GLU A CA 1
ATOM 907 C C . GLU A 1 111 ? 7.5 39.531 26.391 1 96.81 111 GLU A C 1
ATOM 909 O O . GLU A 1 111 ? 6.5 38.812 26.375 1 96.81 111 GLU A O 1
ATOM 914 N N . SER A 1 112 ? 8.352 39.531 27.5 1 96 112 SER A N 1
ATOM 915 C CA . SER A 1 112 ? 8.219 38.594 28.625 1 96 112 SER A CA 1
ATOM 916 C C . SER A 1 112 ? 7.211 39.125 29.641 1 96 112 SER A C 1
ATOM 918 O O . SER A 1 112 ? 6.621 38.312 30.391 1 96 112 SER A O 1
ATOM 920 N N . GLU A 1 113 ? 7.098 40.469 29.672 1 95.31 113 GLU A N 1
ATOM 921 C CA . GLU A 1 113 ? 6.16 41.094 30.609 1 95.31 113 GLU A CA 1
ATOM 922 C C . GLU A 1 113 ? 5.125 41.938 29.875 1 95.31 113 GLU A C 1
ATOM 924 O O . GLU A 1 113 ? 5.395 42.438 28.781 1 95.31 113 GLU A O 1
ATOM 929 N N . GLY A 1 114 ? 3.934 42 30.484 1 96.12 114 GLY A N 1
ATOM 930 C CA . GLY A 1 114 ? 2.898 42.812 29.859 1 96.12 114 GLY A CA 1
ATOM 931 C C . GLY A 1 114 ? 1.518 42.562 30.438 1 96.12 114 GLY A C 1
ATOM 932 O O . GLY A 1 114 ? 1.326 41.625 31.219 1 96.12 114 GLY A O 1
ATOM 933 N N . GLU A 1 115 ? 0.638 43.375 29.984 1 96.5 115 GLU A N 1
ATOM 934 C CA . GLU A 1 115 ? -0.724 43.344 30.516 1 96.5 115 GLU A CA 1
ATOM 935 C C . GLU A 1 115 ? -1.546 42.25 29.844 1 96.5 115 GLU A C 1
ATOM 937 O O . GLU A 1 115 ? -2.418 41.656 30.484 1 96.5 115 GLU A O 1
ATOM 942 N N . LEU A 1 116 ? -1.277 42 28.609 1 97.56 116 LEU A N 1
ATOM 943 C CA . LEU A 1 116 ? -2.008 40.969 27.906 1 97.56 116 LEU A CA 1
ATOM 944 C C . LEU A 1 116 ? -1.282 39.625 28.031 1 97.56 116 LEU A C 1
ATOM 946 O O . LEU A 1 116 ? -0.115 39.5 27.656 1 97.56 116 LEU A O 1
ATOM 950 N N . THR A 1 117 ? -1.963 38.594 28.531 1 97.69 117 THR A N 1
ATOM 951 C CA . THR A 1 117 ? -1.387 37.281 28.781 1 97.69 117 THR A CA 1
ATOM 952 C C . THR A 1 117 ? -2.232 36.188 28.141 1 97.69 117 THR A C 1
ATOM 954 O O . THR A 1 117 ? -3.279 36.469 27.562 1 97.69 117 THR A O 1
ATOM 957 N N . ARG A 1 118 ? -1.735 34.969 28.297 1 96.62 118 ARG A N 1
ATOM 958 C CA . ARG A 1 118 ? -2.465 33.844 27.766 1 96.62 118 ARG A CA 1
ATOM 959 C C . ARG A 1 118 ? -3.836 33.688 28.422 1 96.62 118 ARG A C 1
ATOM 961 O O . ARG A 1 118 ? -4.781 33.219 27.797 1 96.62 118 ARG A O 1
ATOM 968 N N . GLU A 1 119 ? -3.988 34.219 29.672 1 96.94 119 GLU A N 1
ATOM 969 C CA . GLU A 1 119 ? -5.25 34.125 30.391 1 96.94 119 GLU A CA 1
ATOM 970 C C . GLU A 1 119 ? -6.332 34.969 29.719 1 96.94 119 GLU A C 1
ATOM 972 O O . GLU A 1 119 ? -7.523 34.688 29.875 1 96.94 119 GLU A O 1
ATOM 977 N N . HIS A 1 120 ? -5.871 36 29.016 1 97.5 120 HIS A N 1
ATOM 978 C CA . HIS A 1 120 ? -6.816 36.812 28.266 1 97.5 120 HIS A CA 1
ATOM 979 C C . HIS A 1 120 ? -7.207 36.156 26.953 1 97.5 120 HIS A C 1
ATOM 981 O O . HIS A 1 120 ? -8.297 36.406 26.438 1 97.5 120 HIS A O 1
ATOM 987 N N . LEU A 1 121 ? -6.301 35.375 26.391 1 97.5 121 LEU A N 1
ATOM 988 C CA . LEU A 1 121 ? -6.523 34.719 25.109 1 97.5 121 LEU A CA 1
ATOM 989 C C . LEU A 1 121 ? -7.422 33.5 25.266 1 97.5 121 LEU A C 1
ATOM 991 O O . LEU A 1 121 ? -8.32 33.281 24.453 1 97.5 121 LEU A O 1
ATOM 995 N N . LEU A 1 122 ? -7.254 32.719 26.234 1 97 122 LEU A N 1
ATOM 996 C CA . LEU A 1 122 ? -7.809 31.375 26.422 1 97 122 LEU A CA 1
ATOM 997 C C . LEU A 1 122 ? -9.328 31.406 26.344 1 97 122 LEU A C 1
ATOM 999 O O . LEU A 1 122 ? -9.938 30.594 25.641 1 97 122 LEU A O 1
ATOM 1003 N N . PRO A 1 123 ? -9.992 32.375 27.016 1 96.19 123 PRO A N 1
ATOM 1004 C CA . PRO A 1 123 ? -11.453 32.375 26.984 1 96.19 123 PRO A CA 1
ATOM 1005 C C . PRO A 1 123 ? -12.008 32.656 25.578 1 96.19 123 PRO A C 1
ATOM 1007 O O . PRO A 1 123 ? -13.18 32.375 25.312 1 96.19 123 PRO A O 1
ATOM 1010 N N . LEU A 1 124 ? -11.188 33.188 24.688 1 96.81 124 LEU A N 1
ATOM 1011 C CA . LEU A 1 124 ? -11.648 33.594 23.375 1 96.81 124 LEU A CA 1
ATOM 1012 C C . LEU A 1 124 ? -11.445 32.5 22.359 1 96.81 124 LEU A C 1
ATOM 1014 O O . LEU A 1 124 ? -11.984 32.531 21.25 1 96.81 124 LEU A O 1
ATOM 1018 N N . LEU A 1 125 ? -10.766 31.5 22.719 1 97.44 125 LEU A N 1
ATOM 1019 C CA . LEU A 1 125 ? -10.289 30.5 21.766 1 97.44 125 LEU A CA 1
ATOM 1020 C C . LEU A 1 125 ? -11.32 29.391 21.594 1 97.44 125 LEU A C 1
ATOM 1022 O O . LEU A 1 125 ? -11.984 29 22.547 1 97.44 125 LEU A O 1
ATOM 1026 N N . ASP A 1 126 ? -11.375 28.922 20.375 1 94.19 126 ASP A N 1
ATOM 1027 C CA . ASP A 1 126 ? -12.156 27.734 20.062 1 94.19 126 ASP A CA 1
ATOM 1028 C C . ASP A 1 126 ? -11.461 26.469 20.594 1 94.19 126 ASP A C 1
ATOM 1030 O O . ASP A 1 126 ? -10.234 26.375 20.547 1 94.19 126 ASP A O 1
ATOM 1034 N N . GLU A 1 127 ? -12.227 25.594 21.031 1 94.31 127 GLU A N 1
ATOM 1035 C CA . GLU A 1 127 ? -11.664 24.328 21.5 1 94.31 127 GLU A CA 1
ATOM 1036 C C . GLU A 1 127 ? -11.508 23.328 20.359 1 94.31 127 GLU A C 1
ATOM 1038 O O . GLU A 1 127 ? -10.602 22.5 20.375 1 94.31 127 GLU A O 1
ATOM 1043 N N . LEU A 1 128 ? -12.43 23.469 19.391 1 96.44 128 LEU A N 1
ATOM 1044 C CA . LEU A 1 128 ? -12.477 22.547 18.266 1 96.44 128 LEU A CA 1
ATOM 1045 C C . LEU A 1 128 ? -12.023 23.234 16.984 1 96.44 128 LEU A C 1
ATOM 1047 O O . LEU A 1 128 ? -12.031 24.469 16.906 1 96.44 128 LEU A O 1
ATOM 1051 N N . PRO A 1 129 ? -11.555 22.469 16.062 1 98.25 129 PRO A N 1
ATOM 1052 C CA . PRO A 1 129 ? -11.516 21 15.977 1 98.25 129 PRO A CA 1
ATOM 1053 C C . PRO A 1 129 ? -10.297 20.406 16.672 1 98.25 129 PRO A C 1
ATOM 1055 O O . PRO A 1 129 ? -9.32 21.109 16.938 1 98.25 129 PRO A O 1
ATOM 1058 N N . TYR A 1 130 ? -10.406 19.109 16.969 1 98.62 130 TYR A N 1
ATOM 1059 C CA . TYR A 1 130 ? -9.234 18.344 17.375 1 98.62 130 TYR A CA 1
ATOM 1060 C C . TYR A 1 130 ? -8.539 17.734 16.156 1 98.62 130 TYR A C 1
ATOM 1062 O O . TYR A 1 130 ? -9.203 17.266 15.234 1 98.62 130 TYR A O 1
ATOM 1070 N N . VAL A 1 131 ? -7.273 17.875 16.141 1 98.75 131 VAL A N 1
ATOM 1071 C CA . VAL A 1 131 ? -6.414 17.109 15.25 1 98.75 131 VAL A CA 1
ATOM 1072 C C . VAL A 1 131 ? -5.84 15.906 16 1 98.75 131 VAL A C 1
ATOM 1074 O O . VAL A 1 131 ? -4.887 16.047 16.766 1 98.75 131 VAL A O 1
ATOM 1077 N N . ALA A 1 132 ? -6.371 14.789 15.711 1 98.56 132 ALA A N 1
ATOM 1078 C CA . ALA A 1 132 ? -6.043 13.594 16.484 1 98.56 132 ALA A CA 1
ATOM 1079 C C . ALA A 1 132 ? -5.207 12.625 15.664 1 98.56 132 ALA A C 1
ATOM 1081 O O . ALA A 1 132 ? -5.418 12.477 14.461 1 98.56 132 ALA A O 1
ATOM 1082 N N . VAL A 1 133 ? -4.266 11.977 16.281 1 97.94 133 VAL A N 1
ATOM 1083 C CA . VAL A 1 133 ? -3.467 10.93 15.656 1 97.94 133 VAL A CA 1
ATOM 1084 C C . VAL A 1 133 ? -3.625 9.625 16.438 1 97.94 133 VAL A C 1
ATOM 1086 O O . VAL A 1 133 ? -3.342 9.57 17.641 1 97.94 133 VAL A O 1
ATOM 1089 N N . TYR A 1 134 ? -4.051 8.609 15.766 1 97.88 134 TYR A N 1
ATOM 1090 C CA . TYR A 1 134 ? -4.211 7.301 16.391 1 97.88 134 TYR A CA 1
ATOM 1091 C C . TYR A 1 134 ? -2.861 6.621 16.578 1 97.88 134 TYR A C 1
ATOM 1093 O O . TYR A 1 134 ? -2.154 6.344 15.609 1 97.88 134 TYR A O 1
ATOM 1101 N N . LEU A 1 135 ? -2.592 6.258 17.828 1 96.12 135 LEU A N 1
ATOM 1102 C CA . LEU A 1 135 ? -1.291 5.676 18.141 1 96.12 135 LEU A CA 1
ATOM 1103 C C . LEU A 1 135 ? -1.447 4.27 18.719 1 96.12 135 LEU A C 1
ATOM 1105 O O . LEU A 1 135 ? -0.513 3.73 19.312 1 96.12 135 LEU A O 1
ATOM 1109 N N . GLY A 1 136 ? -2.615 3.746 18.453 1 91.69 136 GLY A N 1
ATOM 1110 C CA . GLY A 1 136 ? -2.842 2.395 18.938 1 91.69 136 GLY A CA 1
ATOM 1111 C C . GLY A 1 136 ? -1.934 1.367 18.281 1 91.69 136 GLY A C 1
ATOM 1112 O O . GLY A 1 136 ? -1.703 0.293 18.844 1 91.69 136 GLY A O 1
ATOM 1113 N N . PHE A 1 137 ? -1.387 1.683 17.141 1 89.69 137 PHE A N 1
ATOM 1114 C CA . PHE A 1 137 ? -0.525 0.756 16.406 1 89.69 137 PHE A CA 1
ATOM 1115 C C . PHE A 1 137 ? 0.943 1.057 16.688 1 89.69 137 PHE A C 1
ATOM 1117 O O . PHE A 1 137 ? 1.827 0.529 16 1 89.69 137 PHE A O 1
ATOM 1124 N N . LEU A 1 138 ? 1.262 1.832 17.625 1 87.88 138 LEU A N 1
ATOM 1125 C CA . LEU A 1 138 ? 2.627 2.27 17.891 1 87.88 138 LEU A CA 1
ATOM 1126 C C . LEU A 1 138 ? 3.547 1.073 18.109 1 87.88 138 LEU A C 1
ATOM 1128 O O . LEU A 1 138 ? 4.703 1.087 17.688 1 87.88 138 LEU A O 1
ATOM 1132 N N . GLY A 1 139 ? 3.076 0.081 18.734 1 80.94 139 GLY A N 1
ATOM 1133 C CA . GLY A 1 139 ? 3.875 -1.063 19.156 1 80.94 139 GLY A CA 1
ATOM 1134 C C . GLY A 1 139 ? 4.312 -1.935 17.984 1 80.94 139 GLY A C 1
ATOM 1135 O O . GLY A 1 139 ? 5.207 -2.77 18.125 1 80.94 139 GLY A O 1
ATOM 1136 N N . ILE A 1 140 ? 3.771 -1.67 16.812 1 82 140 ILE A N 1
ATOM 1137 C CA . ILE A 1 140 ? 4.094 -2.549 15.695 1 82 140 ILE A CA 1
ATOM 1138 C C . ILE A 1 140 ? 5.129 -1.879 14.797 1 82 140 ILE A C 1
ATOM 1140 O O . ILE A 1 140 ? 5.551 -2.455 13.789 1 82 140 ILE A O 1
ATOM 1144 N N . HIS A 1 141 ? 5.594 -0.719 15.148 1 87.94 141 HIS A N 1
ATOM 1145 C CA . HIS A 1 141 ? 6.617 -0.025 14.367 1 87.94 141 HIS A CA 1
ATOM 1146 C C . HIS A 1 141 ? 8.016 -0.49 14.766 1 87.94 141 HIS A C 1
ATOM 1148 O O . HIS A 1 141 ? 8.281 -0.741 15.938 1 87.94 141 HIS A O 1
ATOM 1154 N N . THR A 1 142 ? 8.906 -0.601 13.805 1 85.81 142 THR A N 1
ATOM 1155 C CA . THR A 1 142 ? 10.32 -0.753 14.102 1 85.81 142 THR A CA 1
ATOM 1156 C C . THR A 1 142 ? 10.875 0.508 14.758 1 85.81 142 THR A C 1
ATOM 1158 O O . THR A 1 142 ? 10.25 1.569 14.703 1 85.81 142 THR A O 1
ATOM 1161 N N . PRO A 1 143 ? 12.008 0.375 15.359 1 84.56 143 PRO A N 1
ATOM 1162 C CA . PRO A 1 143 ? 12.594 1.581 15.945 1 84.56 143 PRO A CA 1
ATOM 1163 C C . PRO A 1 143 ? 12.797 2.697 14.93 1 84.56 143 PRO A C 1
ATOM 1165 O O . PRO A 1 143 ? 12.57 3.871 15.234 1 84.56 143 PRO A O 1
ATOM 1168 N N . LYS A 1 144 ? 13.25 2.266 13.773 1 88.62 144 LYS A N 1
ATOM 1169 C CA . LYS A 1 144 ? 13.43 3.262 12.727 1 88.62 144 LYS A CA 1
ATOM 1170 C C . LYS A 1 144 ? 12.102 3.902 12.336 1 88.62 144 LYS A C 1
ATOM 1172 O O . LYS A 1 144 ? 12.023 5.121 12.172 1 88.62 144 LYS A O 1
ATOM 1177 N N . GLU A 1 145 ? 11.078 3.105 12.172 1 91.81 145 GLU A N 1
ATOM 1178 C CA . GLU A 1 145 ? 9.75 3.613 11.844 1 91.81 145 GLU A CA 1
ATOM 1179 C C . GLU A 1 145 ? 9.203 4.488 12.969 1 91.81 145 GLU A C 1
ATOM 1181 O O . GLU A 1 145 ? 8.547 5.5 12.711 1 91.81 145 GLU A O 1
ATOM 1186 N N . LEU A 1 146 ? 9.438 4.148 14.133 1 89.69 146 LEU A N 1
ATOM 1187 C CA . LEU A 1 146 ? 8.977 4.902 15.297 1 89.69 146 LEU A CA 1
ATOM 1188 C C . LEU A 1 146 ? 9.633 6.277 15.344 1 89.69 146 LEU A C 1
ATOM 1190 O O . LEU A 1 146 ? 8.977 7.273 15.672 1 89.69 146 LEU A O 1
ATOM 1194 N N . ARG A 1 147 ? 10.906 6.328 15.117 1 91.25 147 ARG A N 1
ATOM 1195 C CA . ARG A 1 147 ? 11.609 7.605 15.07 1 91.25 147 ARG A CA 1
ATOM 1196 C C . ARG A 1 147 ? 11 8.531 14.016 1 91.25 147 ARG A C 1
ATOM 1198 O O . ARG A 1 147 ? 10.812 9.719 14.266 1 91.25 147 ARG A O 1
ATOM 1205 N N . LYS A 1 148 ? 10.711 7.957 12.906 1 94.62 148 LYS A N 1
ATOM 1206 C CA . LYS A 1 148 ? 10.094 8.734 11.836 1 94.62 148 LYS A CA 1
ATOM 1207 C C . LYS A 1 148 ? 8.695 9.195 12.219 1 94.62 148 LYS A C 1
ATOM 1209 O O . LYS A 1 148 ? 8.281 10.305 11.875 1 94.62 148 LYS A O 1
ATOM 1214 N N . LEU A 1 149 ? 7.98 8.344 12.852 1 95 149 LEU A N 1
ATOM 1215 C CA . LEU A 1 149 ? 6.645 8.711 13.32 1 95 149 LEU A CA 1
ATOM 1216 C C . LEU A 1 149 ? 6.719 9.859 14.32 1 95 149 LEU A C 1
ATOM 1218 O O . LEU A 1 149 ? 5.938 10.812 14.234 1 95 149 LEU A O 1
ATOM 1222 N N . LYS A 1 150 ? 7.637 9.797 15.227 1 93.5 150 LYS A N 1
ATOM 1223 C CA . LYS A 1 150 ? 7.816 10.867 16.203 1 93.5 150 LYS A CA 1
ATOM 1224 C C . LYS A 1 150 ? 8.125 12.195 15.516 1 93.5 150 LYS A C 1
ATOM 1226 O O . LYS A 1 150 ? 7.613 13.234 15.922 1 93.5 150 LYS A O 1
ATOM 1231 N N . LEU A 1 151 ? 8.992 12.117 14.555 1 95.75 151 LEU A N 1
ATOM 1232 C CA . LEU A 1 151 ? 9.289 13.32 13.789 1 95.75 151 LEU A CA 1
ATOM 1233 C C . LEU A 1 151 ? 8.031 13.875 13.133 1 95.75 151 LEU A C 1
ATOM 1235 O O . LEU A 1 151 ? 7.809 15.086 13.125 1 95.75 151 LEU A O 1
ATOM 1239 N N . GLN A 1 152 ? 7.227 12.984 12.586 1 96.44 152 GLN A N 1
ATOM 1240 C CA . GLN A 1 152 ? 5.996 13.43 11.938 1 96.44 152 GLN A CA 1
ATOM 1241 C C . GLN A 1 152 ? 5.016 14.008 12.953 1 96.44 152 GLN A C 1
ATOM 1243 O O . GLN A 1 152 ? 4.266 14.93 12.641 1 96.44 152 GLN A O 1
ATOM 1248 N N . LEU A 1 153 ? 4.996 13.477 14.133 1 96.38 153 LEU A N 1
ATOM 1249 C CA . LEU A 1 153 ? 4.152 14.016 15.188 1 96.38 153 LEU A CA 1
ATOM 1250 C C . LEU A 1 153 ? 4.602 15.422 15.578 1 96.38 153 LEU A C 1
ATOM 1252 O O . LEU A 1 153 ? 3.771 16.312 15.773 1 96.38 153 LEU A O 1
ATOM 1256 N N . TRP A 1 154 ? 5.91 15.578 15.609 1 95.69 154 TRP A N 1
ATOM 1257 C CA . TRP A 1 154 ? 6.457 16.906 15.867 1 95.69 154 TRP A CA 1
ATOM 1258 C C . TRP A 1 154 ? 6.047 17.875 14.766 1 95.69 154 TRP A C 1
ATOM 1260 O O . TRP A 1 154 ? 5.609 19 15.047 1 95.69 154 TRP A O 1
ATOM 1270 N N . GLU A 1 155 ? 6.223 17.484 13.578 1 96.94 155 GLU A N 1
ATOM 1271 C CA . GLU A 1 155 ? 5.863 18.328 12.438 1 96.94 155 GLU A CA 1
ATOM 1272 C C . GLU A 1 155 ? 4.359 18.594 12.391 1 96.94 155 GLU A C 1
ATOM 1274 O O . GLU A 1 155 ? 3.918 19.641 11.922 1 96.94 155 GLU A O 1
ATOM 1279 N N . THR A 1 156 ? 3.631 17.609 12.867 1 97.75 156 THR A N 1
ATOM 1280 C CA . THR A 1 156 ? 2.184 17.781 12.953 1 97.75 156 THR A CA 1
ATOM 1281 C C . THR A 1 156 ? 1.83 18.906 13.922 1 97.75 156 THR A C 1
ATOM 1283 O O . THR A 1 156 ? 0.951 19.719 13.641 1 97.75 156 THR A O 1
ATOM 1286 N N . LEU A 1 157 ? 2.471 18.922 15.008 1 96.88 157 LEU A N 1
ATOM 1287 C CA . LEU A 1 157 ? 2.279 20.016 15.961 1 96.88 157 LEU A CA 1
ATOM 1288 C C . LEU A 1 157 ? 2.576 21.359 15.312 1 96.88 157 LEU A C 1
ATOM 1290 O O . LEU A 1 157 ? 1.814 22.312 15.484 1 96.88 157 LEU A O 1
ATOM 1294 N N . ASN A 1 158 ? 3.625 21.422 14.586 1 96.25 158 ASN A N 1
ATOM 1295 C CA . ASN A 1 158 ? 3.984 22.641 13.875 1 96.25 158 ASN A CA 1
ATOM 1296 C C . ASN A 1 158 ? 2.92 23.016 12.844 1 96.25 158 ASN A C 1
ATOM 1298 O O . ASN A 1 158 ? 2.594 24.203 12.688 1 96.25 158 ASN A O 1
ATOM 1302 N N . ALA A 1 159 ? 2.451 22.031 12.164 1 98.06 159 ALA A N 1
ATOM 1303 C CA . ALA A 1 159 ? 1.409 22.266 11.172 1 98.06 159 ALA A CA 1
ATOM 1304 C C . ALA A 1 159 ? 0.163 22.859 11.812 1 98.06 159 ALA A C 1
ATOM 1306 O O . ALA A 1 159 ? -0.455 23.766 11.25 1 98.06 159 ALA A O 1
ATOM 1307 N N . VAL A 1 160 ? -0.192 22.359 12.969 1 98.5 160 VAL A N 1
ATOM 1308 C CA . VAL A 1 160 ? -1.367 22.844 13.68 1 98.5 160 VAL A CA 1
ATOM 1309 C C . VAL A 1 160 ? -1.146 24.297 14.102 1 98.5 160 VAL A C 1
ATOM 1311 O O . VAL A 1 160 ? -2.064 25.125 14.039 1 98.5 160 VAL A O 1
ATOM 1314 N N . ARG A 1 161 ? 0.054 24.641 14.461 1 97.81 161 ARG A N 1
ATOM 1315 C CA . ARG A 1 161 ? 0.39 25.969 14.969 1 97.81 161 ARG A CA 1
ATOM 1316 C C . ARG A 1 161 ? 0.247 27.031 13.883 1 97.81 161 ARG A C 1
ATOM 1318 O O . ARG A 1 161 ? 0.108 28.219 14.188 1 97.81 161 ARG A O 1
ATOM 1325 N N . TYR A 1 162 ? 0.248 26.672 12.664 1 97.94 162 TYR A N 1
ATOM 1326 C CA . TYR A 1 162 ? 0.034 27.625 11.586 1 97.94 162 TYR A CA 1
ATOM 1327 C C . TYR A 1 162 ? -1.374 28.203 11.641 1 97.94 162 TYR A C 1
ATOM 1329 O O . TYR A 1 162 ? -1.619 29.312 11.141 1 97.94 162 TYR A O 1
ATOM 1337 N N . PHE A 1 163 ? -2.287 27.484 12.266 1 98.12 163 PHE A N 1
ATOM 1338 C CA . PHE A 1 163 ? -3.688 27.891 12.188 1 98.12 163 PHE A CA 1
ATOM 1339 C C . PHE A 1 163 ? -4.312 27.938 13.578 1 98.12 163 PHE A C 1
ATOM 1341 O O . PHE A 1 163 ? -5.23 28.734 13.82 1 98.12 163 PHE A O 1
ATOM 1348 N N . LEU A 1 164 ? -3.883 27.094 14.391 1 98.44 164 LEU A N 1
ATOM 1349 C CA . LEU A 1 164 ? -4.418 26.922 15.734 1 98.44 164 LEU A CA 1
ATOM 1350 C C . LEU A 1 164 ? -3.297 26.906 16.766 1 98.44 164 LEU A C 1
ATOM 1352 O O . LEU A 1 164 ? -2.398 27.75 16.719 1 98.44 164 LEU A O 1
ATOM 1356 N N . TRP A 1 165 ? -3.447 26.109 17.766 1 97.94 165 TRP A N 1
ATOM 1357 C CA . TRP A 1 165 ? -2.369 25.953 18.734 1 97.94 165 TRP A CA 1
ATOM 1358 C C . TRP A 1 165 ? -2.398 24.562 19.375 1 97.94 165 TRP A C 1
ATOM 1360 O O . TRP A 1 165 ? -3.234 23.734 19.031 1 97.94 165 TRP A O 1
ATOM 1370 N N . ASP A 1 166 ? -1.553 24.266 20.297 1 97.5 166 ASP A N 1
ATOM 1371 C CA . ASP A 1 166 ? -1.177 22.922 20.719 1 97.5 166 ASP A CA 1
ATOM 1372 C C . ASP A 1 166 ? -2.354 22.219 21.391 1 97.5 166 ASP A C 1
ATOM 1374 O O . ASP A 1 166 ? -2.451 20.984 21.328 1 97.5 166 ASP A O 1
ATOM 1378 N N . SER A 1 167 ? -3.297 22.922 21.984 1 97.56 167 SER A N 1
ATOM 1379 C CA . SER A 1 167 ? -4.402 22.312 22.703 1 97.56 167 SER A CA 1
ATOM 1380 C C . SER A 1 167 ? -5.328 21.547 21.766 1 97.56 167 SER A C 1
ATOM 1382 O O . SER A 1 167 ? -6.168 20.766 22.203 1 97.56 167 SER A O 1
ATOM 1384 N N . HIS A 1 168 ? -5.18 21.781 20.469 1 98.44 168 HIS A N 1
ATOM 1385 C CA . HIS A 1 168 ? -6.031 21.141 19.484 1 98.44 168 HIS A CA 1
ATOM 1386 C C . HIS A 1 168 ? -5.465 19.781 19.078 1 98.44 168 HIS A C 1
ATOM 1388 O O . HIS A 1 168 ? -6.117 19.031 18.344 1 98.44 168 HIS A O 1
ATOM 1394 N N . VAL A 1 169 ? -4.262 19.406 19.484 1 98.06 169 VAL A N 1
ATOM 1395 C CA . VAL A 1 169 ? -3.623 18.141 19.125 1 98.06 169 VAL A CA 1
ATOM 1396 C C . VAL A 1 169 ? -3.969 17.062 20.156 1 98.06 169 VAL A C 1
ATOM 1398 O O . VAL A 1 169 ? -3.869 17.312 21.359 1 98.06 169 VAL A O 1
ATOM 1401 N N . VAL A 1 170 ? -4.375 15.953 19.688 1 97.5 170 VAL A N 1
ATOM 1402 C CA . VAL A 1 170 ? -4.762 14.852 20.562 1 97.5 170 VAL A CA 1
ATOM 1403 C C . VAL A 1 170 ? -4.07 13.562 20.125 1 97.5 170 VAL A C 1
ATOM 1405 O O . VAL A 1 170 ? -4.141 13.188 18.953 1 97.5 170 VAL A O 1
ATOM 1408 N N . PHE A 1 171 ? -3.395 12.906 21 1 96.81 171 PHE A N 1
ATOM 1409 C CA . PHE A 1 171 ? -2.914 11.547 20.766 1 96.81 171 PHE A CA 1
ATOM 1410 C C . PHE A 1 171 ? -3.932 10.523 21.25 1 96.81 171 PHE A C 1
ATOM 1412 O O . PHE A 1 171 ? -4.336 10.539 22.406 1 96.81 171 PHE A O 1
ATOM 1419 N N . VAL A 1 172 ? -4.359 9.703 20.375 1 97.12 172 VAL A N 1
ATOM 1420 C CA . VAL A 1 172 ? -5.434 8.766 20.688 1 97.12 172 VAL A CA 1
ATOM 1421 C C . VAL A 1 172 ? -4.852 7.367 20.906 1 97.12 172 VAL A C 1
ATOM 1423 O O . VAL A 1 172 ? -4.102 6.863 20.062 1 97.12 172 VAL A O 1
ATOM 1426 N N . ASP A 1 173 ? -5.148 6.734 22 1 95 173 ASP A N 1
ATOM 1427 C CA . ASP A 1 173 ? -4.746 5.383 22.375 1 95 173 ASP A CA 1
ATOM 1428 C C . ASP A 1 173 ? -3.225 5.246 22.391 1 95 173 ASP A C 1
ATOM 1430 O O . ASP A 1 173 ? -2.678 4.25 21.922 1 95 173 ASP A O 1
ATOM 1434 N N . ALA A 1 174 ? -2.625 6.332 22.828 1 92.19 174 ALA A N 1
ATOM 1435 C CA . ALA A 1 174 ? -1.182 6.266 23.031 1 92.19 174 ALA A CA 1
ATOM 1436 C C . ALA A 1 174 ? -0.836 5.312 24.172 1 92.19 174 ALA A C 1
ATOM 1438 O O . ALA A 1 174 ? -1.48 5.336 25.219 1 92.19 174 ALA A O 1
ATOM 1439 N N . PRO A 1 175 ? 0.142 4.492 23.891 1 84.69 175 PRO A N 1
ATOM 1440 C CA . PRO A 1 175 ? 0.552 3.623 25 1 84.69 175 PRO A CA 1
ATOM 1441 C C . PRO A 1 175 ? 1.037 4.406 26.219 1 84.69 175 PRO A C 1
ATOM 1443 O O . PRO A 1 175 ? 1.52 5.535 26.078 1 84.69 175 PRO A O 1
ATOM 1446 N N . LYS A 1 176 ? 0.976 3.84 27.391 1 77.62 176 LYS A N 1
ATOM 1447 C CA . LYS A 1 176 ? 1.327 4.492 28.641 1 77.62 176 LYS A CA 1
ATOM 1448 C C . LYS A 1 176 ? 2.793 4.918 28.656 1 77.62 176 LYS A C 1
ATOM 1450 O O . LYS A 1 176 ? 3.139 5.961 29.203 1 77.62 176 LYS A O 1
ATOM 1455 N N . ASP A 1 177 ? 3.525 4.078 27.922 1 73 177 ASP A N 1
ATOM 1456 C CA . ASP A 1 177 ? 4.961 4.336 27.969 1 73 177 ASP A CA 1
ATOM 1457 C C . ASP A 1 177 ? 5.375 5.297 26.859 1 73 177 ASP A C 1
ATOM 1459 O O . ASP A 1 177 ? 6.555 5.637 26.734 1 73 177 ASP A O 1
ATOM 1463 N N . PHE A 1 178 ? 4.355 5.672 26.219 1 75.94 178 PHE A N 1
ATOM 1464 C CA . PHE A 1 178 ? 4.672 6.625 25.156 1 75.94 178 PHE A CA 1
ATOM 1465 C C . PHE A 1 178 ? 5.059 7.977 25.75 1 75.94 178 PHE A C 1
ATOM 1467 O O . PHE A 1 178 ? 4.207 8.695 26.266 1 75.94 178 PHE A O 1
ATOM 1474 N N . GLN A 1 179 ? 6.242 8.188 25.828 1 68.88 179 GLN A N 1
ATOM 1475 C CA . GLN A 1 179 ? 6.785 9.328 26.562 1 68.88 179 GLN A CA 1
ATOM 1476 C C . GLN A 1 179 ? 6.941 10.547 25.641 1 68.88 179 GLN A C 1
ATOM 1478 O O . GLN A 1 179 ? 7.562 11.539 26.031 1 68.88 179 GLN A O 1
ATOM 1483 N N . TRP A 1 180 ? 6.449 10.414 24.578 1 74.19 180 TRP A N 1
ATOM 1484 C CA . TRP A 1 180 ? 6.672 11.602 23.75 1 74.19 180 TRP A CA 1
ATOM 1485 C C . TRP A 1 180 ? 5.477 12.547 23.812 1 74.19 180 TRP A C 1
ATOM 1487 O O . TRP A 1 180 ? 4.379 12.195 23.375 1 74.19 180 TRP A O 1
ATOM 1497 N N . LYS A 1 181 ? 5.473 13.438 24.609 1 74 181 LYS A N 1
ATOM 1498 C CA . LYS A 1 181 ? 4.547 14.555 24.703 1 74 181 LYS A CA 1
ATOM 1499 C C . LYS A 1 181 ? 5.293 15.891 24.688 1 74 181 LYS A C 1
ATOM 1501 O O . LYS A 1 181 ? 6.062 16.188 25.594 1 74 181 LYS A O 1
ATOM 1506 N N . PRO A 1 182 ? 5.168 16.578 23.609 1 81.31 182 PRO A N 1
ATOM 1507 C CA . PRO A 1 182 ? 5.945 17.812 23.453 1 81.31 182 PRO A CA 1
ATOM 1508 C C . PRO A 1 182 ? 5.652 18.828 24.547 1 81.31 182 PRO A C 1
ATOM 1510 O O . PRO A 1 182 ? 6.531 19.609 24.938 1 81.31 182 PRO A O 1
ATOM 1513 N N . ASN A 1 183 ? 4.43 18.906 25.047 1 88.56 183 ASN A N 1
ATOM 1514 C CA . ASN A 1 183 ? 4.031 19.766 26.156 1 88.56 183 ASN A CA 1
ATOM 1515 C C . ASN A 1 183 ? 2.715 19.312 26.781 1 88.56 183 ASN A C 1
ATOM 1517 O O . ASN A 1 183 ? 2.148 18.297 26.375 1 88.56 183 ASN A O 1
ATOM 1521 N N . ASP A 1 184 ? 2.283 20.047 27.719 1 90.12 184 ASP A N 1
ATOM 1522 C CA . ASP A 1 184 ? 1.143 19.609 28.516 1 90.12 184 ASP A CA 1
ATOM 1523 C C . ASP A 1 184 ? -0.176 19.984 27.844 1 90.12 184 ASP A C 1
ATOM 1525 O O . ASP A 1 184 ? -1.246 19.562 28.281 1 90.12 184 ASP A O 1
ATOM 1529 N N . TYR A 1 185 ? -0.108 20.672 26.797 1 94.56 185 TYR A N 1
ATOM 1530 C CA . TYR A 1 185 ? -1.335 21.109 26.141 1 94.56 185 TYR A CA 1
ATOM 1531 C C . TYR A 1 185 ? -1.864 20.047 25.188 1 94.56 185 TYR A C 1
ATOM 1533 O O . TYR A 1 185 ? -3.057 20.016 24.875 1 94.56 185 TYR A O 1
ATOM 1541 N N . VAL A 1 186 ? -0.921 19.219 24.719 1 95.19 186 VAL A N 1
ATOM 1542 C CA . VAL A 1 186 ? -1.333 18.094 23.891 1 95.19 186 VAL A CA 1
ATOM 1543 C C . VAL A 1 186 ? -2.115 17.078 24.719 1 95.19 186 VAL A C 1
ATOM 1545 O O . VAL A 1 186 ? -1.669 16.688 25.797 1 95.19 186 VAL A O 1
ATOM 1548 N N . LYS A 1 187 ? -3.17 16.688 24.25 1 94 187 LYS A N 1
ATOM 1549 C CA . LYS A 1 187 ? -4.059 15.812 25.016 1 94 187 LYS A CA 1
ATOM 1550 C C . LYS A 1 187 ? -3.877 14.359 24.609 1 94 187 LYS A C 1
ATOM 1552 O O . LYS A 1 187 ? -3.393 14.07 23.516 1 94 187 LYS A O 1
ATOM 1557 N N . VAL A 1 188 ? -4.168 13.484 25.531 1 94 188 VAL A N 1
ATOM 1558 C CA . VAL A 1 188 ? -4.223 12.047 25.297 1 94 188 VAL A CA 1
ATOM 1559 C C . VAL A 1 188 ? -5.633 11.531 25.578 1 94 188 VAL A C 1
ATOM 1561 O O . VAL A 1 188 ? -6.207 11.812 26.625 1 94 188 VAL A O 1
ATOM 1564 N N . MET A 1 189 ? -6.168 10.906 24.625 1 95 189 MET A N 1
ATOM 1565 C CA . MET A 1 189 ? -7.523 10.375 24.75 1 95 189 MET A CA 1
ATOM 1566 C C . MET A 1 189 ? -7.59 8.93 24.281 1 95 189 MET A C 1
ATOM 1568 O O . MET A 1 189 ? -6.645 8.43 23.672 1 95 189 MET A O 1
ATOM 1572 N N . ARG A 1 190 ? -8.719 8.289 24.672 1 95.44 190 ARG A N 1
ATOM 1573 C CA . ARG A 1 190 ? -9.062 6.992 24.094 1 95.44 190 ARG A CA 1
ATOM 1574 C C . ARG A 1 190 ? -9.961 7.152 22.875 1 95.44 190 ARG A C 1
ATOM 1576 O O . ARG A 1 190 ? -10.656 8.164 22.734 1 95.44 190 ARG A O 1
ATOM 1583 N N . LEU A 1 191 ? -9.898 6.184 22.031 1 96.44 191 LEU A N 1
ATOM 1584 C CA . LEU A 1 191 ? -10.719 6.211 20.812 1 96.44 191 LEU A CA 1
ATOM 1585 C C . LEU A 1 191 ? -12.195 6.387 21.172 1 96.44 191 LEU A C 1
ATOM 1587 O O . LEU A 1 191 ? -12.914 7.125 20.484 1 96.44 191 LEU A O 1
ATOM 1591 N N . GLU A 1 192 ? -12.633 5.758 22.172 1 94.81 192 GLU A N 1
ATOM 1592 C CA . GLU A 1 192 ? -14.023 5.816 22.609 1 94.81 192 GLU A CA 1
ATOM 1593 C C . GLU A 1 192 ? -14.414 7.23 23.031 1 94.81 192 GLU A C 1
ATOM 1595 O O . GLU A 1 192 ? -15.57 7.633 22.875 1 94.81 192 GLU A O 1
ATOM 1600 N N . ASP A 1 193 ? -13.438 7.973 23.562 1 95.75 193 ASP A N 1
ATOM 1601 C CA . ASP A 1 193 ? -13.68 9.344 24 1 95.75 193 ASP A CA 1
ATOM 1602 C C . ASP A 1 193 ? -14.047 10.234 22.812 1 95.75 193 ASP A C 1
ATOM 1604 O O . ASP A 1 193 ? -14.664 11.289 22.984 1 95.75 193 ASP A O 1
ATOM 1608 N N . LEU A 1 194 ? -13.656 9.859 21.641 1 96 194 LEU A N 1
ATOM 1609 C CA . LEU A 1 194 ? -13.922 10.664 20.453 1 96 194 LEU A CA 1
ATOM 1610 C C . LEU A 1 194 ? -15.383 10.547 20.031 1 96 194 LEU A C 1
ATOM 1612 O O . LEU A 1 194 ? -15.891 11.398 19.297 1 96 194 LEU A O 1
ATOM 1616 N N . CYS A 1 195 ? -16.078 9.594 20.469 1 94.12 195 CYS A N 1
ATOM 1617 C CA . CYS A 1 195 ? -17.422 9.281 19.969 1 94.12 195 CYS A CA 1
ATOM 1618 C C . CYS A 1 195 ? -18.453 10.195 20.609 1 94.12 195 CYS A C 1
ATOM 1620 O O . CYS A 1 195 ? -19.625 10.164 20.234 1 94.12 195 CYS A O 1
ATOM 1622 N N . VAL A 1 196 ? -18.047 10.992 21.531 1 95 196 VAL A N 1
ATOM 1623 C CA . VAL A 1 196 ? -18.953 11.977 22.125 1 95 196 VAL A CA 1
ATOM 1624 C C . VAL A 1 196 ? -19.141 13.141 21.156 1 95 196 VAL A C 1
ATOM 1626 O O . VAL A 1 196 ? -20.125 13.891 21.25 1 95 196 VAL A O 1
ATOM 1629 N N . PHE A 1 197 ? -18.219 13.305 20.25 1 96.44 197 PHE A N 1
ATOM 1630 C CA . PHE A 1 197 ? -18.281 14.406 19.297 1 96.44 197 PHE A CA 1
ATOM 1631 C C . PHE A 1 197 ? -19.234 14.07 18.156 1 96.44 197 PHE A C 1
ATOM 1633 O O . PHE A 1 197 ? -19.406 12.906 17.812 1 96.44 197 PHE A O 1
ATOM 1640 N N . ASP A 1 198 ? -19.828 15.039 17.562 1 93.56 198 ASP A N 1
ATOM 1641 C CA . ASP A 1 198 ? -20.859 14.859 16.531 1 93.56 198 ASP A CA 1
ATOM 1642 C C . ASP A 1 198 ? -20.25 14.375 15.219 1 93.56 198 ASP A C 1
ATOM 1644 O O . ASP A 1 198 ? -20.812 13.5 14.555 1 93.56 198 ASP A O 1
ATOM 1648 N N . GLU A 1 199 ? -19.188 14.992 14.812 1 96.69 199 GLU A N 1
ATOM 1649 C CA . GLU A 1 199 ? -18.578 14.664 13.523 1 96.69 199 GLU A CA 1
ATOM 1650 C C . GLU A 1 199 ? -17.109 14.312 13.672 1 96.69 199 GLU A C 1
ATOM 1652 O O . GLU A 1 199 ? -16.25 15.203 13.703 1 96.69 199 GLU A O 1
ATOM 1657 N N . VAL A 1 200 ? -16.812 13.055 13.664 1 98.31 200 VAL A N 1
ATOM 1658 C CA . VAL A 1 200 ? -15.453 12.547 13.703 1 98.31 200 VAL A CA 1
ATOM 1659 C C . VAL A 1 200 ? -15.07 11.969 12.344 1 98.31 200 VAL A C 1
ATOM 1661 O O . VAL A 1 200 ? -15.695 11.016 11.875 1 98.31 200 VAL A O 1
ATOM 1664 N N . VAL A 1 201 ? -14.117 12.578 11.695 1 98.62 201 VAL A N 1
ATOM 1665 C CA . VAL A 1 201 ? -13.711 12.156 10.359 1 98.62 201 VAL A CA 1
ATOM 1666 C C . VAL A 1 201 ? -12.367 11.438 10.43 1 98.62 201 VAL A C 1
ATOM 1668 O O . VAL A 1 201 ? -11.359 12.031 10.836 1 98.62 201 VAL A O 1
ATOM 1671 N N . LEU A 1 202 ? -12.328 10.172 10.141 1 98.5 202 LEU A N 1
ATOM 1672 C CA . LEU A 1 202 ? -11.094 9.398 10.023 1 98.5 202 LEU A CA 1
ATOM 1673 C C . LEU A 1 202 ? -10.586 9.406 8.586 1 98.5 202 LEU A C 1
ATOM 1675 O O . LEU A 1 202 ? -11.289 8.953 7.676 1 98.5 202 LEU A O 1
ATOM 1679 N N . LEU A 1 203 ? -9.43 9.938 8.406 1 97.81 203 LEU A N 1
ATOM 1680 C CA . LEU A 1 203 ? -8.852 9.992 7.066 1 97.81 203 LEU A CA 1
ATOM 1681 C C . LEU A 1 203 ? -8.172 8.68 6.715 1 97.81 203 LEU A C 1
ATOM 1683 O O . LEU A 1 203 ? -7.148 8.32 7.305 1 97.81 203 LEU A O 1
ATOM 1687 N N . ASP A 1 204 ? -8.703 8 5.789 1 94.31 204 ASP A N 1
ATOM 1688 C CA . ASP A 1 204 ? -8.305 6.672 5.324 1 94.31 204 ASP A CA 1
ATOM 1689 C C . ASP A 1 204 ? -8.195 6.633 3.803 1 94.31 204 ASP A C 1
ATOM 1691 O O . ASP A 1 204 ? -9.195 6.777 3.098 1 94.31 204 ASP A O 1
ATOM 1695 N N . PRO A 1 205 ? -7.016 6.395 3.307 1 91.25 205 PRO A N 1
ATOM 1696 C CA . PRO A 1 205 ? -6.844 6.398 1.851 1 91.25 205 PRO A CA 1
ATOM 1697 C C . PRO A 1 205 ? -7.68 5.332 1.154 1 91.25 205 PRO A C 1
ATOM 1699 O O . PRO A 1 205 ? -7.902 5.406 -0.057 1 91.25 205 PRO A O 1
ATOM 1702 N N . ASN A 1 206 ? -8.172 4.348 1.85 1 87.88 206 ASN A N 1
ATOM 1703 C CA . ASN A 1 206 ? -8.93 3.252 1.258 1 87.88 206 ASN A CA 1
ATOM 1704 C C . ASN A 1 206 ? -10.43 3.416 1.492 1 87.88 206 ASN A C 1
ATOM 1706 O O . ASN A 1 206 ? -11.211 2.514 1.188 1 87.88 206 ASN A O 1
ATOM 1710 N N . ALA A 1 207 ? -10.812 4.535 2.057 1 92.62 207 ALA A N 1
ATOM 1711 C CA . ALA A 1 207 ? -12.227 4.762 2.332 1 92.62 207 ALA A CA 1
ATOM 1712 C C . ALA A 1 207 ? -13.047 4.773 1.041 1 92.62 207 ALA A C 1
ATOM 1714 O O . ALA A 1 207 ? -12.531 5.125 -0.022 1 92.62 207 ALA A O 1
ATOM 1715 N N . GLU A 1 208 ? -14.258 4.367 1.078 1 88.88 208 GLU A N 1
ATOM 1716 C CA . GLU A 1 208 ? -15.156 4.363 -0.07 1 88.88 208 GLU A CA 1
ATOM 1717 C C . GLU A 1 208 ? -15.555 5.785 -0.464 1 88.88 208 GLU A C 1
ATOM 1719 O O . GLU A 1 208 ? -15.68 6.094 -1.651 1 88.88 208 GLU A O 1
ATOM 1724 N N . GLU A 1 209 ? -15.727 6.641 0.551 1 95.25 209 GLU A N 1
ATOM 1725 C CA . GLU A 1 209 ? -16.203 8 0.296 1 95.25 209 GLU A CA 1
ATOM 1726 C C . GLU A 1 209 ? -15.047 9 0.361 1 95.25 209 GLU A C 1
ATOM 1728 O O . GLU A 1 209 ? -14.117 8.836 1.149 1 95.25 209 GLU A O 1
ATOM 1733 N N . SER A 1 210 ? -15.172 10.047 -0.407 1 96.69 210 SER A N 1
ATOM 1734 C CA . SER A 1 210 ? -14.156 11.094 -0.438 1 96.69 210 SER A CA 1
ATOM 1735 C C . SER A 1 210 ? -14.453 12.188 0.586 1 96.69 210 SER A C 1
ATOM 1737 O O . SER A 1 210 ? -15.609 12.375 0.983 1 96.69 210 SER A O 1
ATOM 1739 N N . LEU A 1 211 ? -13.438 12.875 1.016 1 98.25 211 LEU A N 1
ATOM 1740 C CA . LEU A 1 211 ? -13.562 14.008 1.924 1 98.25 211 LEU A CA 1
ATOM 1741 C C . LEU A 1 211 ? -14.242 15.188 1.231 1 98.25 211 LEU A C 1
ATOM 1743 O O . LEU A 1 211 ? -13.797 15.633 0.175 1 98.25 211 LEU A O 1
ATOM 1747 N N . THR A 1 212 ? -15.328 15.656 1.795 1 97.81 212 THR A N 1
ATOM 1748 C CA . THR A 1 212 ? -16.094 16.75 1.186 1 97.81 212 THR A CA 1
ATOM 1749 C C . THR A 1 212 ? -15.797 18.062 1.887 1 97.81 212 THR A C 1
ATOM 1751 O O . THR A 1 212 ? -15.219 18.078 2.975 1 97.81 212 THR A O 1
ATOM 1754 N N . SER A 1 213 ? -16.188 19.141 1.234 1 97.88 213 SER A N 1
ATOM 1755 C CA . SER A 1 213 ? -16.078 20.453 1.844 1 97.88 213 SER A CA 1
ATOM 1756 C C . SER A 1 213 ? -16.875 20.531 3.145 1 97.88 213 SER A C 1
ATOM 1758 O O . SER A 1 213 ? -16.453 21.188 4.094 1 97.88 213 SER A O 1
ATOM 1760 N N . HIS A 1 214 ? -17.984 19.891 3.117 1 97.62 214 HIS A N 1
ATOM 1761 C CA . HIS A 1 214 ? -18.797 19.859 4.328 1 97.62 214 HIS A CA 1
ATOM 1762 C C . HIS A 1 214 ? -18.047 19.188 5.48 1 97.62 214 HIS A C 1
ATOM 1764 O O . HIS A 1 214 ? -18.062 19.703 6.602 1 97.62 214 HIS A O 1
ATOM 1770 N N . ASP A 1 215 ? -17.438 18.047 5.211 1 98.12 215 ASP A N 1
ATOM 1771 C CA . ASP A 1 215 ? -16.641 17.375 6.23 1 98.12 215 ASP A CA 1
ATOM 1772 C C . ASP A 1 215 ? -15.562 18.297 6.793 1 98.12 215 ASP A C 1
ATOM 1774 O O . ASP A 1 215 ? -15.383 18.391 8.016 1 98.12 215 ASP A O 1
ATOM 1778 N N . VAL A 1 216 ? -14.867 18.969 5.871 1 98.56 216 VAL A N 1
ATOM 1779 C CA . VAL A 1 216 ? -13.734 19.812 6.227 1 98.56 216 VAL A CA 1
ATOM 1780 C C . VAL A 1 216 ? -14.211 20.969 7.105 1 98.56 216 VAL A C 1
ATOM 1782 O O . VAL A 1 216 ? -13.57 21.297 8.109 1 98.56 216 VAL A O 1
ATOM 1785 N N . LEU A 1 217 ? -15.305 21.562 6.832 1 98.19 217 LEU A N 1
ATOM 1786 C CA . LEU A 1 217 ? -15.773 22.766 7.496 1 98.19 217 LEU A CA 1
ATOM 1787 C C . LEU A 1 217 ? -16.469 22.438 8.812 1 98.19 217 LEU A C 1
ATOM 1789 O O . LEU A 1 217 ? -16.5 23.266 9.727 1 98.19 217 LEU A O 1
ATOM 1793 N N . ASN A 1 218 ? -16.906 21.156 8.984 1 97.44 218 ASN A N 1
ATOM 1794 C CA . ASN A 1 218 ? -17.797 20.906 10.109 1 97.44 218 ASN A CA 1
ATOM 1795 C C . ASN A 1 218 ? -17.25 19.844 11.047 1 97.44 218 ASN A C 1
ATOM 1797 O O . ASN A 1 218 ? -17.734 19.672 12.172 1 97.44 218 ASN A O 1
ATOM 1801 N N . ALA A 1 219 ? -16.266 19.141 10.688 1 98.19 219 ALA A N 1
ATOM 1802 C CA . ALA A 1 219 ? -15.742 18.078 11.531 1 98.19 219 ALA A CA 1
ATOM 1803 C C . ALA A 1 219 ? -15.297 18.609 12.883 1 98.19 219 ALA A C 1
ATOM 1805 O O . ALA A 1 219 ? -14.688 19.672 12.969 1 98.19 219 ALA A O 1
ATOM 1806 N N . ASP A 1 220 ? -15.617 17.891 13.922 1 98.38 220 ASP A N 1
ATOM 1807 C CA . ASP A 1 220 ? -15.141 18.188 15.266 1 98.38 220 ASP A CA 1
ATOM 1808 C C . ASP A 1 220 ? -13.742 17.609 15.492 1 98.38 220 ASP A C 1
ATOM 1810 O O . ASP A 1 220 ? -12.953 18.141 16.266 1 98.38 220 ASP A O 1
ATOM 1814 N N . VAL A 1 221 ? -13.57 16.5 14.875 1 98.69 221 VAL A N 1
ATOM 1815 C CA . VAL A 1 221 ? -12.312 15.789 15.047 1 98.69 221 VAL A CA 1
ATOM 1816 C C . VAL A 1 221 ? -11.828 15.266 13.695 1 98.69 221 VAL A C 1
ATOM 1818 O O . VAL A 1 221 ? -12.602 14.656 12.945 1 98.69 221 VAL A O 1
ATOM 1821 N N . PHE A 1 222 ? -10.641 15.578 13.344 1 98.81 222 PHE A N 1
ATOM 1822 C CA . PHE A 1 222 ? -9.93 14.898 12.266 1 98.81 222 PHE A CA 1
ATOM 1823 C C . PHE A 1 222 ? -8.977 13.844 12.828 1 98.81 222 PHE A C 1
ATOM 1825 O O . PHE A 1 222 ? -8.023 14.172 13.539 1 98.81 222 PHE A O 1
ATOM 1832 N N . LEU A 1 223 ? -9.227 12.625 12.547 1 98.75 223 LEU A N 1
ATOM 1833 C CA . LEU A 1 223 ? -8.406 11.531 13.055 1 98.75 223 LEU A CA 1
ATOM 1834 C C . LEU A 1 223 ? -7.492 10.984 11.961 1 98.75 223 LEU A C 1
ATOM 1836 O O . LEU A 1 223 ? -7.961 10.617 10.875 1 98.75 223 LEU A O 1
ATOM 1840 N N . PHE A 1 224 ? -6.219 10.992 12.211 1 98.44 224 PHE A N 1
ATOM 1841 C CA . PHE A 1 224 ? -5.199 10.453 11.32 1 98.44 224 PHE A CA 1
ATOM 1842 C C . PHE A 1 224 ? -4.578 9.195 11.914 1 98.44 224 PHE A C 1
ATOM 1844 O O . PHE A 1 224 ? -4.531 9.031 13.133 1 98.44 224 PHE A O 1
ATOM 1851 N N . GLY A 1 225 ? -4.117 8.328 11.102 1 97.06 225 GLY A N 1
ATOM 1852 C CA . GLY A 1 225 ? -3.406 7.148 11.57 1 97.06 225 GLY A CA 1
ATOM 1853 C C . GLY A 1 225 ? -1.923 7.387 11.781 1 97.06 225 GLY A C 1
ATOM 1854 O O . GLY A 1 225 ? -1.225 7.824 10.859 1 97.06 225 GLY A O 1
ATOM 1855 N N . GLY A 1 226 ? -1.479 7.188 12.922 1 96.5 226 GLY A N 1
ATOM 1856 C CA . GLY A 1 226 ? -0.055 7.254 13.211 1 96.5 226 GLY A CA 1
ATOM 1857 C C . GLY A 1 226 ? 0.707 6.031 12.742 1 96.5 226 GLY A C 1
ATOM 1858 O O . GLY A 1 226 ? 1.194 5.246 13.562 1 96.5 226 GLY A O 1
ATOM 1859 N N . ILE A 1 227 ? 0.814 5.895 11.414 1 94.25 227 ILE A N 1
ATOM 1860 C CA . ILE A 1 227 ? 1.39 4.691 10.828 1 94.25 227 ILE A CA 1
ATOM 1861 C C . ILE A 1 227 ? 2.521 5.074 9.875 1 94.25 227 ILE A C 1
ATOM 1863 O O . ILE A 1 227 ? 2.33 5.891 8.969 1 94.25 227 ILE A O 1
ATOM 1867 N N . VAL A 1 228 ? 3.682 4.562 10.117 1 91.81 228 VAL A N 1
ATOM 1868 C CA . VAL A 1 228 ? 4.816 4.637 9.203 1 91.81 228 VAL A CA 1
ATOM 1869 C C . VAL A 1 228 ? 5.281 3.227 8.844 1 91.81 228 VAL A C 1
ATOM 1871 O O . VAL A 1 228 ? 5.707 2.465 9.711 1 91.81 228 VAL A O 1
ATOM 1874 N N . ASP A 1 229 ? 5.156 2.834 7.629 1 88.19 229 ASP A N 1
ATOM 1875 C CA . ASP A 1 229 ? 5.461 1.46 7.238 1 88.19 229 ASP A CA 1
ATOM 1876 C C . ASP A 1 229 ? 6.527 1.42 6.145 1 88.19 229 ASP A C 1
ATOM 1878 O O . ASP A 1 229 ? 6.391 0.683 5.168 1 88.19 229 ASP A O 1
ATOM 1882 N N . LYS A 1 230 ? 7.52 2.107 6.293 1 85 230 LYS A N 1
ATOM 1883 C CA . LYS A 1 230 ? 8.547 2.246 5.27 1 85 230 LYS A CA 1
ATOM 1884 C C . LYS A 1 230 ? 9.484 1.037 5.258 1 85 230 LYS A C 1
ATOM 1886 O O . LYS A 1 230 ? 10.016 0.669 4.211 1 85 230 LYS A O 1
ATOM 1891 N N . GLU A 1 231 ? 9.664 0.428 6.414 1 85.25 231 GLU A N 1
ATOM 1892 C CA . GLU A 1 231 ? 10.555 -0.725 6.488 1 85.25 231 GLU A CA 1
ATOM 1893 C C . GLU A 1 231 ? 9.797 -2.025 6.238 1 85.25 231 GLU A C 1
ATOM 1895 O O . GLU A 1 231 ? 10.234 -2.861 5.441 1 85.25 231 GLU A O 1
ATOM 1900 N N . ILE A 1 232 ? 8.781 -2.197 6.934 1 86 232 ILE A N 1
ATOM 1901 C CA . ILE A 1 232 ? 7.91 -3.357 6.773 1 86 232 ILE A CA 1
ATOM 1902 C C . ILE A 1 232 ? 6.551 -2.914 6.234 1 86 232 ILE A C 1
ATOM 1904 O O . ILE A 1 232 ? 5.781 -2.258 6.938 1 86 232 ILE A O 1
ATOM 1908 N N . PRO A 1 233 ? 6.25 -3.293 5.031 1 82.94 233 PRO A N 1
ATOM 1909 C CA . PRO A 1 233 ? 4.977 -2.875 4.449 1 82.94 233 PRO A CA 1
ATOM 1910 C C . PRO A 1 233 ? 3.771 -3.473 5.172 1 82.94 233 PRO A C 1
ATOM 1912 O O . PRO A 1 233 ? 3.789 -4.648 5.539 1 82.94 233 PRO A O 1
ATOM 1915 N N . ARG A 1 234 ? 2.82 -2.658 5.418 1 83.88 234 ARG A N 1
ATOM 1916 C CA . ARG A 1 234 ? 1.55 -3.061 6.016 1 83.88 234 ARG A CA 1
ATOM 1917 C C . ARG A 1 234 ? 0.375 -2.406 5.297 1 83.88 234 ARG A C 1
ATOM 1919 O O . ARG A 1 234 ? -0.325 -1.571 5.871 1 83.88 234 ARG A O 1
ATOM 1926 N N . PRO A 1 235 ? 0.098 -2.836 4.121 1 77.5 235 PRO A N 1
ATOM 1927 C CA . PRO A 1 235 ? -0.968 -2.209 3.336 1 77.5 235 PRO A CA 1
ATOM 1928 C C . PRO A 1 235 ? -2.336 -2.32 4.004 1 77.5 235 PRO A C 1
ATOM 1930 O O . PRO A 1 235 ? -2.668 -3.365 4.57 1 77.5 235 PRO A O 1
ATOM 1933 N N . GLY A 1 236 ? -3.066 -1.236 4.027 1 80.94 236 GLY A N 1
ATOM 1934 C CA . GLY A 1 236 ? -4.445 -1.239 4.496 1 80.94 236 GLY A CA 1
ATOM 1935 C C . GLY A 1 236 ? -4.559 -1.112 6.004 1 80.94 236 GLY A C 1
ATOM 1936 O O . GLY A 1 236 ? -5.664 -1.168 6.551 1 80.94 236 GLY A O 1
ATOM 1937 N N . LEU A 1 237 ? -3.436 -0.916 6.656 1 85.75 237 LEU A N 1
ATOM 1938 C CA . LEU A 1 237 ? -3.436 -0.913 8.109 1 85.75 237 LEU A CA 1
ATOM 1939 C C . LEU A 1 237 ? -4.324 0.2 8.656 1 85.75 237 LEU A C 1
ATOM 1941 O O . LEU A 1 237 ? -4.977 0.033 9.688 1 85.75 237 LEU A O 1
ATOM 1945 N N . THR A 1 238 ? -4.406 1.367 8.008 1 90.94 238 THR A N 1
ATOM 1946 C CA . THR A 1 238 ? -5.238 2.479 8.453 1 90.94 238 THR A CA 1
ATOM 1947 C C . THR A 1 238 ? -6.703 2.055 8.547 1 90.94 238 THR A C 1
ATOM 1949 O O . THR A 1 238 ? -7.422 2.484 9.453 1 90.94 238 THR A O 1
ATOM 1952 N N . SER A 1 239 ? -7.109 1.195 7.621 1 90 239 SER A N 1
ATOM 1953 C CA . SER A 1 239 ? -8.5 0.75 7.578 1 90 2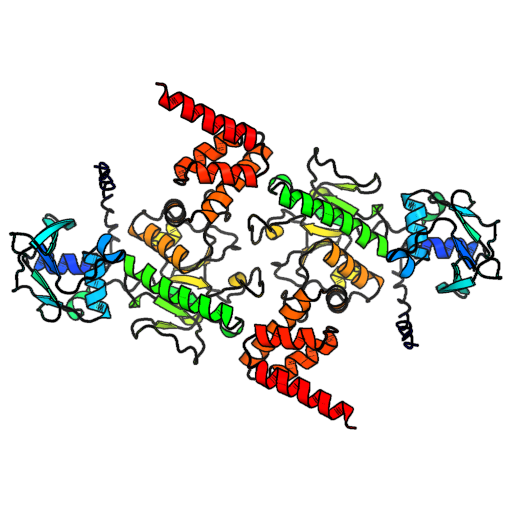39 SER A CA 1
ATOM 1954 C C . SER A 1 239 ? -8.828 -0.136 8.773 1 90 239 SER A C 1
ATOM 1956 O O . SER A 1 239 ? -10 -0.377 9.07 1 90 239 SER A O 1
ATOM 1958 N N . LYS A 1 240 ? -7.848 -0.573 9.484 1 87.94 240 LYS A N 1
ATOM 1959 C CA . LYS A 1 240 ? -8.062 -1.477 10.617 1 87.94 240 LYS A CA 1
ATOM 1960 C C . LYS A 1 240 ? -8.188 -0.702 11.922 1 87.94 240 LYS A C 1
ATOM 1962 O O . LYS A 1 240 ? -8.422 -1.292 12.977 1 87.94 240 LYS A O 1
ATOM 1967 N N . ILE A 1 241 ? -8.031 0.604 11.875 1 93.81 241 ILE A N 1
ATOM 1968 C CA . ILE A 1 241 ? -8.289 1.406 13.062 1 93.81 241 ILE A CA 1
ATOM 1969 C C . ILE A 1 241 ? -9.719 1.174 13.539 1 93.81 241 ILE A C 1
ATOM 1971 O O . ILE A 1 241 ? -10.672 1.37 12.781 1 93.81 241 ILE A O 1
ATOM 1975 N N . PRO A 1 242 ? -9.875 0.75 14.727 1 93.88 242 PRO A N 1
ATOM 1976 C CA . PRO A 1 242 ? -11.203 0.327 15.195 1 93.88 242 PRO A CA 1
ATOM 1977 C C . PRO A 1 242 ? -12.062 1.498 15.656 1 93.88 242 PRO A C 1
ATOM 1979 O O . PRO A 1 242 ? -12.438 1.566 16.828 1 93.88 242 PRO A O 1
ATOM 1982 N N . CYS A 1 243 ? -12.43 2.33 14.766 1 94.25 243 CYS A N 1
ATOM 1983 C CA . CYS A 1 243 ? -13.281 3.469 15.078 1 94.25 243 CYS A CA 1
ATOM 1984 C C . CYS A 1 243 ? -14.664 3.314 14.445 1 94.25 243 CYS A C 1
ATOM 1986 O O . CYS A 1 243 ? -14.875 3.736 13.312 1 94.25 243 CYS A O 1
ATOM 1988 N N . ASP A 1 244 ? -15.562 2.947 15.203 1 90.62 244 ASP A N 1
ATOM 1989 C CA . ASP A 1 244 ? -16.891 2.637 14.68 1 90.62 244 ASP A CA 1
ATOM 1990 C C . ASP A 1 244 ? -17.703 3.908 14.484 1 90.62 244 ASP A C 1
ATOM 1992 O O . ASP A 1 244 ? -18.594 3.951 13.625 1 90.62 244 ASP A O 1
ATOM 1996 N N . CYS A 1 245 ? -17.406 4.867 15.297 1 94.5 245 CYS A N 1
ATOM 1997 C CA . CYS A 1 245 ? -18.203 6.086 15.219 1 94.5 245 CYS A CA 1
ATOM 1998 C C . CYS A 1 245 ? -17.641 7.047 14.18 1 94.5 245 CYS A C 1
ATOM 2000 O O . CYS A 1 245 ? -18.219 8.102 13.922 1 94.5 245 CYS A O 1
ATOM 2002 N N . CYS A 1 246 ? -16.594 6.691 13.555 1 96.56 246 CYS A N 1
ATOM 2003 C CA . CYS A 1 246 ? -15.898 7.598 12.648 1 96.56 246 CYS A CA 1
ATOM 2004 C C . CYS A 1 246 ? -16.469 7.496 11.242 1 96.56 246 CYS A C 1
ATOM 2006 O O . CYS A 1 246 ? -16.859 6.41 10.797 1 96.56 246 CYS A O 1
ATOM 2008 N N . ARG A 1 247 ? -16.578 8.625 10.625 1 97.25 247 ARG A N 1
ATOM 2009 C CA . ARG A 1 247 ? -16.797 8.656 9.188 1 97.25 247 ARG A CA 1
ATOM 2010 C C . ARG A 1 247 ? -15.477 8.547 8.43 1 97.25 247 ARG A C 1
ATOM 2012 O O . ARG A 1 247 ? -14.641 9.453 8.5 1 97.25 247 ARG A O 1
ATOM 2019 N N . ARG A 1 248 ? -15.312 7.512 7.75 1 97.38 248 ARG A N 1
ATOM 2020 C CA . ARG A 1 248 ? -14.086 7.316 6.98 1 97.38 248 ARG A CA 1
ATOM 2021 C C . ARG A 1 248 ? -14.141 8.078 5.66 1 97.38 248 ARG A C 1
ATOM 2023 O O . ARG A 1 248 ? -15.133 8 4.934 1 97.38 248 ARG A O 1
ATOM 2030 N N . ARG A 1 249 ? -13.18 8.875 5.438 1 97.94 249 ARG A N 1
ATOM 2031 C CA . ARG A 1 249 ? -13.102 9.68 4.223 1 97.94 249 ARG A CA 1
ATOM 2032 C C . ARG A 1 249 ? -11.711 9.578 3.594 1 97.94 249 ARG A C 1
ATOM 2034 O O . ARG A 1 249 ? -10.703 9.531 4.301 1 97.94 249 ARG A O 1
ATOM 2041 N N . ARG A 1 250 ? -11.641 9.523 2.354 1 95.88 250 ARG A N 1
ATOM 2042 C CA . ARG A 1 250 ? -10.383 9.523 1.613 1 95.88 250 ARG A CA 1
ATOM 2043 C C . ARG A 1 250 ? -10.109 10.891 1.001 1 95.88 250 ARG A C 1
ATOM 2045 O O . ARG A 1 250 ? -11.031 11.547 0.498 1 95.88 250 ARG A O 1
ATOM 2052 N N . ILE A 1 251 ? -8.883 11.32 1.097 1 96.69 251 ILE A N 1
ATOM 2053 C CA . ILE A 1 251 ? -8.484 12.562 0.439 1 96.69 251 ILE A CA 1
ATOM 2054 C C . ILE A 1 251 ? -8.078 12.281 -1.003 1 96.69 251 ILE A C 1
ATOM 2056 O O . ILE A 1 251 ? -7.242 11.406 -1.255 1 96.69 251 ILE A O 1
ATOM 2060 N N . GLU A 1 252 ? -8.664 12.969 -1.888 1 95 252 GLU A N 1
ATOM 2061 C CA . GLU A 1 252 ? -8.336 12.758 -3.295 1 95 252 GLU A CA 1
ATOM 2062 C C . GLU A 1 252 ? -8.125 14.078 -4.02 1 95 252 GLU A C 1
ATOM 2064 O O . GLU A 1 252 ? -8.555 15.133 -3.535 1 95 252 GLU A O 1
ATOM 2069 N N . LEU A 1 253 ? -7.402 14.07 -4.992 1 94.88 253 LEU A N 1
ATOM 2070 C CA . LEU A 1 253 ? -7.219 15.164 -5.938 1 94.88 253 LEU A CA 1
ATOM 2071 C C . LEU A 1 253 ? -7.742 14.789 -7.316 1 94.88 253 LEU A C 1
ATOM 2073 O O . LEU A 1 253 ? -7.242 13.852 -7.941 1 94.88 253 LEU A O 1
ATOM 2077 N N . TRP A 1 254 ? -8.758 15.484 -7.82 1 93.19 254 TRP A N 1
ATOM 2078 C CA . TRP A 1 254 ? -9.383 15.258 -9.117 1 93.19 254 TRP A CA 1
ATOM 2079 C C . TRP A 1 254 ? -9.797 13.797 -9.266 1 93.19 254 TRP A C 1
ATOM 2081 O O . TRP A 1 254 ? -9.5 13.156 -10.281 1 93.19 254 TRP A O 1
ATOM 2091 N N . GLY A 1 255 ? -10.273 13.172 -8.227 1 89.5 255 GLY A N 1
ATOM 2092 C CA . GLY A 1 255 ? -10.891 11.859 -8.289 1 89.5 255 GLY A CA 1
ATOM 2093 C C . GLY A 1 255 ? -9.922 10.727 -8 1 89.5 255 GLY A C 1
ATOM 2094 O O . GLY A 1 255 ? -10.297 9.555 -8.047 1 89.5 255 GLY A O 1
ATOM 2095 N N . SER A 1 256 ? -8.664 11.039 -7.688 1 89.19 256 SER A N 1
ATOM 2096 C CA . SER A 1 256 ? -7.664 9.992 -7.461 1 89.19 256 SER A CA 1
ATOM 2097 C C . SER A 1 256 ? -6.797 10.312 -6.246 1 89.19 256 SER A C 1
ATOM 2099 O O . SER A 1 256 ? -6.57 11.484 -5.93 1 89.19 256 SER A O 1
ATOM 2101 N N . THR A 1 257 ? -6.258 9.234 -5.613 1 90.38 257 THR A N 1
ATOM 2102 C CA . THR A 1 257 ? -5.367 9.43 -4.473 1 90.38 257 THR A CA 1
ATOM 2103 C C . THR A 1 257 ? -3.924 9.602 -4.938 1 90.38 257 THR A C 1
ATOM 2105 O O . THR A 1 257 ? -3.053 9.969 -4.152 1 90.38 257 THR A O 1
ATOM 2108 N N . VAL A 1 258 ? -3.674 9.383 -6.219 1 89.88 258 VAL A N 1
ATOM 2109 C CA . VAL A 1 258 ? -2.316 9.492 -6.738 1 89.88 258 VAL A CA 1
ATOM 2110 C C . VAL A 1 258 ? -1.82 10.93 -6.59 1 89.88 258 VAL A C 1
ATOM 2112 O O . VAL A 1 258 ? -2.518 11.875 -6.973 1 89.88 258 VAL A O 1
ATOM 2115 N N . GLY A 1 259 ? -0.702 11.07 -6.023 1 90.62 259 GLY A N 1
ATOM 2116 C CA . GLY A 1 25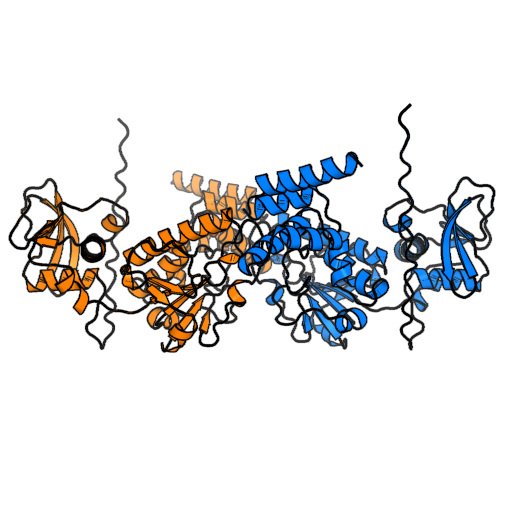9 ? -0.125 12.391 -5.855 1 90.62 259 GLY A CA 1
ATOM 2117 C C . GLY A 1 259 ? -0.486 13.039 -4.531 1 90.62 259 GLY A C 1
ATOM 2118 O O . GLY A 1 259 ? 0.088 14.062 -4.156 1 90.62 259 GLY A O 1
ATOM 2119 N N . VAL A 1 260 ? -1.504 12.492 -3.836 1 93.88 260 VAL A N 1
ATOM 2120 C CA . VAL A 1 260 ? -1.823 12.977 -2.498 1 93.88 260 VAL A CA 1
ATOM 2121 C C . VAL A 1 260 ? -0.708 12.594 -1.528 1 93.88 260 VAL A C 1
ATOM 2123 O O . VAL A 1 260 ? -0.3 11.43 -1.473 1 93.88 260 VAL A O 1
ATOM 2126 N N . PRO A 1 261 ? -0.21 13.57 -0.823 1 92.69 261 PRO A N 1
ATOM 2127 C CA . PRO A 1 261 ? 0.867 13.25 0.116 1 92.69 261 PRO A CA 1
ATOM 2128 C C . PRO A 1 261 ? 0.463 12.188 1.138 1 92.69 261 PRO A C 1
ATOM 2130 O O . PRO A 1 261 ? -0.708 12.102 1.517 1 92.69 261 PRO A O 1
ATOM 2133 N N . LEU A 1 262 ? 1.419 11.508 1.663 1 88.56 262 LEU A N 1
ATOM 2134 C CA . LEU A 1 262 ? 1.135 10.398 2.568 1 88.56 262 LEU A CA 1
ATOM 2135 C C . LEU A 1 262 ? 1.556 10.734 3.994 1 88.56 262 LEU A C 1
ATOM 2137 O O . LEU A 1 262 ? 1.242 10 4.93 1 88.56 262 LEU A O 1
ATOM 2141 N N . MET A 1 263 ? 2.238 11.844 4.191 1 94.31 263 MET A N 1
ATOM 2142 C CA . MET A 1 263 ? 2.725 12.219 5.516 1 94.31 263 MET A CA 1
ATOM 2143 C C . MET A 1 263 ? 1.614 12.867 6.336 1 94.31 263 MET A C 1
ATOM 2145 O O . MET A 1 263 ? 0.868 13.703 5.832 1 94.31 263 MET A O 1
ATOM 2149 N N . ILE A 1 264 ? 1.579 12.562 7.551 1 97.56 264 ILE A N 1
ATOM 2150 C CA . ILE A 1 264 ? 0.513 13 8.445 1 97.56 264 ILE A CA 1
ATOM 2151 C C . ILE A 1 264 ? 0.497 14.523 8.523 1 97.56 264 ILE A C 1
ATOM 2153 O O . ILE A 1 264 ? -0.549 15.148 8.336 1 97.56 264 ILE A O 1
ATOM 2157 N N . HIS A 1 265 ? 1.69 15.172 8.766 1 97.75 265 HIS A N 1
ATOM 2158 C CA . HIS A 1 265 ? 1.749 16.609 9.016 1 97.75 265 HIS A CA 1
ATOM 2159 C C . HIS A 1 265 ? 1.364 17.406 7.77 1 97.75 265 HIS A C 1
ATOM 2161 O O . HIS A 1 265 ? 0.792 18.484 7.871 1 97.75 265 HIS A O 1
ATOM 2167 N N . LYS A 1 266 ? 1.643 16.922 6.598 1 97.62 266 LYS A N 1
ATOM 2168 C CA . LYS A 1 266 ? 1.229 17.578 5.363 1 97.62 266 LYS A CA 1
ATOM 2169 C C . LYS A 1 266 ? -0.289 17.547 5.203 1 97.62 266 LYS A C 1
ATOM 2171 O O . LYS A 1 266 ? -0.897 18.531 4.785 1 97.62 266 LYS A O 1
ATOM 2176 N N . LEU A 1 267 ? -0.796 16.391 5.543 1 98.19 267 LEU A N 1
ATOM 2177 C CA . LEU A 1 267 ? -2.244 16.266 5.43 1 98.19 267 LEU A CA 1
ATOM 2178 C C . LEU A 1 267 ? -2.951 17.141 6.457 1 98.19 267 LEU A C 1
ATOM 2180 O O . LEU A 1 267 ? -3.992 17.734 6.164 1 98.19 267 LEU A O 1
ATOM 2184 N N . VAL A 1 268 ? -2.373 17.188 7.645 1 98.75 268 VAL A N 1
ATOM 2185 C CA . VAL A 1 268 ? -2.928 18.062 8.68 1 98.75 268 VAL A CA 1
ATOM 2186 C C . VAL A 1 268 ? -2.898 19.516 8.211 1 98.75 268 VAL A C 1
ATOM 2188 O O . VAL A 1 268 ? -3.896 20.234 8.32 1 98.75 268 VAL A O 1
ATOM 2191 N N . PHE A 1 269 ? -1.781 19.953 7.68 1 98.5 269 PHE A N 1
ATOM 2192 C CA . PHE A 1 269 ? -1.667 21.312 7.156 1 98.5 269 PHE A CA 1
ATOM 2193 C C . PHE A 1 269 ? -2.709 21.562 6.074 1 98.5 269 PHE A C 1
ATOM 2195 O O . PHE A 1 269 ? -3.373 22.594 6.078 1 98.5 269 PHE A O 1
ATOM 2202 N N . ALA A 1 270 ? -2.875 20.578 5.211 1 98.62 270 ALA A N 1
ATOM 2203 C CA . ALA A 1 270 ? -3.807 20.734 4.098 1 98.62 270 ALA A CA 1
ATOM 2204 C C . ALA A 1 270 ? -5.242 20.859 4.598 1 98.62 270 ALA A C 1
ATOM 2206 O O . ALA A 1 270 ? -5.988 21.734 4.145 1 98.62 270 ALA A O 1
ATOM 2207 N N . VAL A 1 271 ? -5.629 20.062 5.523 1 98.75 271 VAL A N 1
ATOM 2208 C CA . VAL A 1 271 ? -7 20.062 6.02 1 98.75 271 VAL A CA 1
ATOM 2209 C C . VAL A 1 271 ? -7.297 21.375 6.742 1 98.75 271 VAL A C 1
ATOM 2211 O O . VAL A 1 271 ? -8.359 21.969 6.539 1 98.75 271 VAL A O 1
ATOM 2214 N N . LEU A 1 272 ? -6.363 21.797 7.527 1 98.69 272 LEU A N 1
ATOM 2215 C CA . LEU A 1 272 ? -6.578 23.047 8.266 1 98.69 272 LEU A CA 1
ATOM 2216 C C . LEU A 1 272 ? -6.555 24.25 7.324 1 98.69 272 LEU A C 1
ATOM 2218 O O . LEU A 1 272 ? -7.324 25.188 7.5 1 98.69 272 LEU A O 1
ATOM 2222 N N . MET A 1 273 ? -5.703 24.219 6.367 1 98.44 273 MET A N 1
ATOM 2223 C CA . MET A 1 273 ? -5.703 25.297 5.371 1 98.44 273 MET A CA 1
ATOM 2224 C C . MET A 1 273 ? -7.031 25.328 4.625 1 98.44 273 MET A C 1
ATOM 2226 O O . MET A 1 273 ? -7.582 26.422 4.391 1 98.44 273 MET A O 1
ATOM 2230 N N . ALA A 1 274 ? -7.469 24.141 4.227 1 98.62 274 ALA A N 1
ATOM 2231 C CA . ALA A 1 274 ? -8.758 24.062 3.543 1 98.62 274 ALA A CA 1
ATOM 2232 C C . ALA A 1 274 ? -9.875 24.656 4.41 1 98.62 274 ALA A C 1
ATOM 2234 O O . ALA A 1 274 ? -10.742 25.359 3.912 1 98.62 274 ALA A O 1
ATOM 2235 N N . ARG A 1 275 ? -9.828 24.391 5.664 1 98.38 275 ARG A N 1
ATOM 2236 C CA . ARG A 1 275 ? -10.883 24.828 6.57 1 98.38 275 ARG A CA 1
ATOM 2237 C C . ARG A 1 275 ? -10.828 26.328 6.801 1 98.38 275 ARG A C 1
ATOM 2239 O O . ARG A 1 275 ? -11.852 27 6.781 1 98.38 275 ARG A O 1
ATOM 2246 N N . TYR A 1 276 ? -9.672 26.828 6.973 1 97.44 276 TYR A N 1
ATOM 2247 C CA . TYR A 1 276 ? -9.586 28.172 7.52 1 97.44 276 TYR A CA 1
ATOM 2248 C C . TYR A 1 276 ? -9.25 29.188 6.43 1 97.44 276 TYR A C 1
ATOM 2250 O O . TYR A 1 276 ? -9.484 30.391 6.59 1 97.44 276 TYR A O 1
ATOM 2258 N N . GLU A 1 277 ? -8.695 28.688 5.281 1 96.88 277 GLU A N 1
ATOM 2259 C CA . GLU A 1 277 ? -8.219 29.656 4.301 1 96.88 277 GLU A CA 1
ATOM 2260 C C . GLU A 1 277 ? -8.844 29.406 2.932 1 96.88 277 GLU A C 1
ATOM 2262 O O . GLU A 1 277 ? -8.867 30.297 2.082 1 96.88 277 GLU A O 1
ATOM 2267 N N . LEU A 1 278 ? -9.391 28.219 2.717 1 97.81 278 LEU A N 1
ATOM 2268 C CA . LEU A 1 278 ? -9.789 27.891 1.352 1 97.81 278 LEU A CA 1
ATOM 2269 C C . LEU A 1 278 ? -11.258 27.484 1.299 1 97.81 278 LEU A C 1
ATOM 2271 O O . LEU A 1 278 ? -11.664 26.719 0.416 1 97.81 278 LEU A O 1
ATOM 2275 N N . ARG A 1 279 ? -12.062 27.859 2.281 1 97.19 279 ARG A N 1
ATOM 2276 C CA . ARG A 1 279 ? -13.508 27.656 2.322 1 97.19 279 ARG A CA 1
ATOM 2277 C C . ARG A 1 279 ? -13.852 26.172 2.121 1 97.19 279 ARG A C 1
ATOM 2279 O O . ARG A 1 279 ? -14.766 25.844 1.37 1 97.19 279 ARG A O 1
ATOM 2286 N N . GLY A 1 280 ? -13 25.359 2.57 1 97.94 280 GLY A N 1
ATOM 2287 C CA . GLY A 1 280 ? -13.289 23.922 2.564 1 97.94 280 GLY A CA 1
ATOM 2288 C C . GLY A 1 280 ? -12.75 23.219 1.339 1 97.94 280 GLY A C 1
ATOM 2289 O O . GLY A 1 280 ? -12.953 22.016 1.179 1 97.94 280 GLY A O 1
ATOM 2290 N N . ASP A 1 281 ? -12.07 23.875 0.487 1 97.69 281 ASP A N 1
ATOM 2291 C CA . ASP A 1 281 ? -11.555 23.281 -0.745 1 97.69 281 ASP A CA 1
ATOM 2292 C C . ASP A 1 281 ? -10.297 22.453 -0.478 1 97.69 281 ASP A C 1
ATOM 2294 O O . ASP A 1 281 ? -9.18 22.969 -0.574 1 97.69 281 ASP A O 1
ATOM 2298 N N . ILE A 1 282 ? -10.461 21.203 -0.3 1 98.06 282 ILE A N 1
ATOM 2299 C CA . ILE A 1 282 ? -9.359 20.312 0.061 1 98.06 282 ILE A CA 1
ATOM 2300 C C . ILE A 1 282 ? -8.461 20.094 -1.151 1 98.06 282 ILE A C 1
ATOM 2302 O O . ILE A 1 282 ? -7.25 19.891 -1.006 1 98.06 282 ILE A O 1
ATOM 2306 N N . GLN A 1 283 ? -8.938 20.141 -2.326 1 97.12 283 GLN A N 1
ATOM 2307 C CA . GLN A 1 283 ? -8.125 19.922 -3.52 1 97.12 283 GLN A CA 1
ATOM 2308 C C . GLN A 1 283 ? -7.094 21.016 -3.695 1 97.12 283 GLN A C 1
ATOM 2310 O O . GLN A 1 283 ? -5.918 20.75 -3.949 1 97.12 283 GLN A O 1
ATOM 2315 N N . LYS A 1 284 ? -7.562 22.25 -3.525 1 96.94 284 LYS A N 1
ATOM 2316 C CA . LYS A 1 284 ? -6.633 23.375 -3.594 1 96.94 284 LYS A CA 1
ATOM 2317 C C . LYS A 1 284 ? -5.559 23.266 -2.516 1 96.94 284 LYS A C 1
ATOM 2319 O O . LYS A 1 284 ? -4.391 23.594 -2.758 1 96.94 284 LYS A O 1
ATOM 2324 N N . ALA A 1 285 ? -5.941 22.812 -1.343 1 97.94 285 ALA A N 1
ATOM 2325 C CA . ALA A 1 285 ? -4.996 22.656 -0.239 1 97.94 285 ALA A CA 1
ATOM 2326 C C . ALA A 1 285 ? -3.953 21.594 -0.551 1 97.94 285 ALA A C 1
ATOM 2328 O O . ALA A 1 285 ? -2.764 21.781 -0.279 1 97.94 285 ALA A O 1
ATOM 2329 N N . ILE A 1 286 ? -4.398 20.469 -1.119 1 97.5 286 ILE A N 1
ATOM 2330 C CA . ILE A 1 286 ? -3.496 19.375 -1.456 1 97.5 286 ILE A CA 1
ATOM 2331 C C . ILE A 1 286 ? -2.455 19.844 -2.467 1 97.5 286 ILE A C 1
ATOM 2333 O O . ILE A 1 286 ? -1.271 19.531 -2.348 1 97.5 286 ILE A O 1
ATOM 2337 N N . ILE A 1 287 ? -2.885 20.609 -3.426 1 96.69 287 ILE A N 1
ATOM 2338 C CA . ILE A 1 287 ? -1.987 21.125 -4.453 1 96.69 287 ILE A CA 1
ATOM 2339 C C . ILE A 1 287 ? -0.904 21.984 -3.805 1 96.69 287 ILE A C 1
ATOM 2341 O O . ILE A 1 287 ? 0.266 21.922 -4.188 1 96.69 287 ILE A O 1
ATOM 2345 N N . LYS A 1 288 ? -1.245 22.719 -2.803 1 94.81 288 LYS A N 1
ATOM 2346 C CA . LYS A 1 288 ? -0.32 23.656 -2.156 1 94.81 288 LYS A CA 1
ATOM 2347 C C . LYS A 1 288 ? 0.716 22.906 -1.322 1 94.81 288 LYS A C 1
ATOM 2349 O O . LYS A 1 288 ? 1.828 23.391 -1.12 1 94.81 288 LYS A O 1
ATOM 2354 N N . VAL A 1 289 ? 0.363 21.703 -0.889 1 95.75 289 VAL A N 1
ATOM 2355 C CA . VAL A 1 289 ? 1.278 21.031 0.026 1 95.75 289 VAL A CA 1
ATOM 2356 C C . VAL A 1 289 ? 2.059 19.953 -0.724 1 95.75 289 VAL A C 1
ATOM 2358 O O . VAL A 1 289 ? 2.979 19.344 -0.171 1 95.75 289 VAL A O 1
ATOM 2361 N N . MET A 1 290 ? 1.805 19.719 -1.935 1 94.75 290 MET A N 1
ATOM 2362 C CA . MET A 1 290 ? 2.479 18.719 -2.744 1 94.75 290 MET A CA 1
ATOM 2363 C C . MET A 1 290 ? 3.957 19.047 -2.91 1 94.75 290 MET A C 1
ATOM 2365 O O . MET A 1 290 ? 4.316 20.203 -3.139 1 94.75 290 MET A O 1
ATOM 2369 N N . GLY A 1 291 ? 4.758 18.016 -2.775 1 93.38 291 GLY A N 1
ATOM 2370 C CA . GLY A 1 291 ? 6.156 18.156 -3.154 1 93.38 291 GLY A CA 1
ATOM 2371 C C . GLY A 1 291 ? 6.422 17.797 -4.602 1 93.38 291 GLY A C 1
ATOM 2372 O O . GLY A 1 291 ? 5.5 17.406 -5.328 1 93.38 291 GLY A O 1
ATOM 2373 N N . SER A 1 292 ? 7.637 17.922 -4.992 1 92.5 292 SER A N 1
ATOM 2374 C CA . SER A 1 292 ? 8.039 17.656 -6.367 1 92.5 292 SER A CA 1
ATOM 2375 C C . SER A 1 292 ? 7.719 16.219 -6.762 1 92.5 292 SER A C 1
ATOM 2377 O O . SER A 1 292 ? 7.234 15.961 -7.867 1 92.5 292 SER A O 1
ATOM 2379 N N . ARG A 1 293 ? 7.977 15.32 -5.891 1 91.19 293 ARG A N 1
ATOM 2380 C CA . ARG A 1 293 ? 7.758 13.906 -6.176 1 91.19 293 ARG A CA 1
ATOM 2381 C C . ARG A 1 293 ? 6.277 13.617 -6.418 1 91.19 293 ARG A C 1
ATOM 2383 O O . ARG A 1 293 ? 5.922 12.961 -7.398 1 91.19 293 ARG A O 1
ATOM 2390 N N . GLU A 1 294 ? 5.438 14.094 -5.562 1 93.56 294 GLU A N 1
ATOM 2391 C CA . GLU A 1 294 ? 4 13.891 -5.703 1 93.56 294 GLU A CA 1
ATOM 2392 C C . GLU A 1 294 ? 3.477 14.531 -6.988 1 93.56 294 GLU A C 1
ATOM 2394 O O . GLU A 1 294 ? 2.611 13.969 -7.66 1 93.56 294 GLU A O 1
ATOM 2399 N N . ARG A 1 295 ? 4.031 15.68 -7.293 1 94.62 295 ARG A N 1
ATOM 2400 C CA . ARG A 1 295 ? 3.633 16.359 -8.523 1 94.62 295 ARG A CA 1
ATOM 2401 C C . ARG A 1 295 ? 3.994 15.531 -9.75 1 94.62 295 ARG A C 1
ATOM 2403 O O . ARG A 1 295 ? 3.18 15.375 -10.664 1 94.62 295 ARG A O 1
ATOM 2410 N N . ARG A 1 296 ? 5.152 15.008 -9.719 1 92.38 296 ARG A N 1
ATOM 2411 C CA . ARG A 1 296 ? 5.602 14.188 -10.836 1 92.38 296 ARG A CA 1
ATOM 2412 C C . ARG A 1 296 ? 4.746 12.93 -10.977 1 92.38 296 ARG A C 1
ATOM 2414 O O . ARG A 1 296 ? 4.363 12.555 -12.086 1 92.38 296 ARG A O 1
ATOM 2421 N N . TRP A 1 297 ? 4.492 12.32 -9.836 1 91.81 297 TRP A N 1
ATOM 2422 C CA . TRP A 1 297 ? 3.641 11.141 -9.844 1 91.81 297 TRP A CA 1
ATOM 2423 C C . TRP A 1 297 ? 2.281 11.453 -10.461 1 91.81 297 TRP A C 1
ATOM 2425 O O . TRP A 1 297 ? 1.785 10.695 -11.305 1 91.81 297 TRP A O 1
ATOM 2435 N N . ARG A 1 298 ? 1.716 12.516 -10.039 1 93 298 ARG A N 1
ATOM 2436 C CA . ARG A 1 298 ? 0.383 12.883 -10.5 1 93 298 ARG A CA 1
ATOM 2437 C C . ARG A 1 298 ? 0.398 13.227 -11.992 1 93 298 ARG A C 1
ATOM 2439 O O . ARG A 1 298 ? -0.484 12.797 -12.734 1 93 298 ARG A O 1
ATOM 2446 N N . LEU A 1 299 ? 1.378 13.969 -12.406 1 93.44 299 LEU A N 1
ATOM 2447 C CA . LEU A 1 299 ? 1.471 14.344 -13.812 1 93.44 299 LEU A CA 1
ATOM 2448 C C . LEU A 1 299 ? 1.676 13.117 -14.695 1 93.44 299 LEU A C 1
ATOM 2450 O O . LEU A 1 299 ? 1.081 13.016 -15.766 1 93.44 299 LEU A O 1
ATOM 2454 N N . ALA A 1 300 ? 2.533 12.266 -14.289 1 90.25 300 ALA A N 1
ATOM 2455 C CA . ALA A 1 300 ? 2.738 11.023 -15.031 1 90.25 300 ALA A CA 1
ATOM 2456 C C . ALA A 1 300 ? 1.438 10.227 -15.141 1 90.25 300 ALA A C 1
ATOM 2458 O O . ALA A 1 300 ? 1.118 9.695 -16.203 1 90.25 300 ALA A O 1
ATOM 2459 N N . TRP A 1 301 ? 0.77 10.172 -14.047 1 89.56 301 TRP A N 1
ATOM 2460 C CA . TRP A 1 301 ? -0.525 9.5 -14.008 1 89.56 301 TRP A CA 1
ATOM 2461 C C . TRP A 1 301 ? -1.5 10.141 -14.984 1 89.56 301 TRP A C 1
ATOM 2463 O O . TRP A 1 301 ? -2.232 9.438 -15.688 1 89.56 301 TRP A O 1
ATOM 2473 N N . GLU A 1 302 ? -1.506 11.422 -15.047 1 89.44 302 GLU A N 1
ATOM 2474 C CA . GLU A 1 302 ? -2.387 12.133 -15.969 1 89.44 302 GLU A CA 1
ATOM 2475 C C . GLU A 1 302 ? -2.02 11.836 -17.422 1 89.44 302 GLU A C 1
ATOM 2477 O O . GLU A 1 302 ? -2.898 11.703 -18.281 1 89.44 302 GLU A O 1
ATOM 2482 N N . ALA A 1 303 ? -0.791 11.75 -17.672 1 87.88 303 ALA A N 1
ATOM 2483 C CA . ALA A 1 303 ? -0.325 11.438 -19.031 1 87.88 303 ALA A CA 1
ATOM 2484 C C . ALA A 1 303 ? -0.777 10.039 -19.453 1 87.88 303 ALA A C 1
ATOM 2486 O O . ALA A 1 303 ? -1.294 9.852 -20.547 1 87.88 303 ALA A O 1
ATOM 2487 N N . ILE A 1 304 ? -0.616 9.164 -18.578 1 84 304 ILE A N 1
ATOM 2488 C CA . ILE A 1 304 ? -0.947 7.77 -18.828 1 84 304 ILE A CA 1
ATOM 2489 C C . ILE A 1 304 ? -2.451 7.629 -19.047 1 84 304 ILE A C 1
ATOM 2491 O O . ILE A 1 304 ? -2.891 6.977 -20 1 84 304 ILE A O 1
ATOM 2495 N N . THR A 1 305 ? -3.203 8.234 -18.219 1 83.81 305 THR A N 1
ATOM 2496 C CA . THR A 1 305 ? -4.656 8.156 -18.297 1 83.81 305 THR A CA 1
ATOM 2497 C C . THR A 1 305 ? -5.156 8.805 -19.594 1 83.81 305 THR A C 1
ATOM 2499 O O . THR A 1 305 ? -6.059 8.281 -20.25 1 83.81 305 THR A O 1
ATOM 2502 N N . ALA A 1 306 ? -4.637 9.93 -19.938 1 86.31 306 ALA A N 1
ATOM 2503 C CA . ALA A 1 306 ? -5.012 10.602 -21.172 1 86.31 306 ALA A CA 1
ATOM 2504 C C . ALA A 1 306 ? -4.723 9.711 -22.375 1 86.31 306 ALA A C 1
ATOM 2506 O O . ALA A 1 306 ? -5.551 9.594 -23.281 1 86.31 306 ALA A O 1
ATOM 2507 N N . TYR A 1 307 ? -3.609 9.188 -22.406 1 81.81 307 TYR A N 1
ATOM 2508 C CA . TYR A 1 307 ? -3.232 8.289 -23.5 1 81.81 307 TYR A CA 1
ATOM 2509 C C . TYR A 1 307 ? -4.23 7.148 -23.641 1 81.81 307 TYR A C 1
ATOM 2511 O O . TYR A 1 307 ? -4.664 6.828 -24.75 1 81.81 307 TYR A O 1
ATOM 2519 N N . LYS A 1 308 ? -4.586 6.59 -22.562 1 76.56 308 LYS A N 1
ATOM 2520 C CA . LYS A 1 308 ? -5.527 5.477 -22.547 1 76.56 308 LYS A CA 1
ATOM 2521 C C . LYS A 1 308 ? -6.895 5.898 -23.094 1 76.56 308 LYS A C 1
ATOM 2523 O O . LYS A 1 308 ? -7.594 5.105 -23.719 1 76.56 308 LYS A O 1
ATOM 2528 N N . GLU A 1 309 ? -7.25 7.086 -22.781 1 82.69 309 GLU A N 1
ATOM 2529 C CA . GLU A 1 309 ? -8.555 7.598 -23.203 1 82.69 309 GLU A CA 1
ATOM 2530 C C . GLU A 1 309 ? -8.492 8.117 -24.641 1 82.69 309 GLU A C 1
ATOM 2532 O O . GLU A 1 309 ? -9.5 8.586 -25.172 1 82.69 309 GLU A O 1
ATOM 2537 N N . GLY A 1 310 ? -7.371 8.031 -25.281 1 82.25 310 GLY A N 1
ATOM 2538 C CA . GLY A 1 310 ? -7.207 8.492 -26.641 1 82.25 310 GLY A CA 1
ATOM 2539 C C . GLY A 1 310 ? -7.027 9.992 -26.75 1 82.25 310 GLY A C 1
ATOM 2540 O O . GLY A 1 310 ? -7.207 10.562 -27.828 1 82.25 310 GLY A O 1
ATOM 2541 N N . LYS A 1 311 ? -6.703 10.57 -25.641 1 87.25 311 LYS A N 1
ATOM 2542 C CA . LYS A 1 311 ? -6.465 12.008 -25.625 1 87.25 311 LYS A CA 1
ATOM 2543 C C . LYS A 1 311 ? -4.977 12.32 -25.734 1 87.25 311 LYS A C 1
ATOM 2545 O O . LYS A 1 311 ? -4.137 11.43 -25.609 1 87.25 311 LYS A O 1
ATOM 2550 N N . ASP A 1 312 ? -4.68 13.57 -26.016 1 86.69 312 ASP A N 1
ATOM 2551 C CA . ASP A 1 312 ? -3.285 13.992 -26.109 1 86.69 312 ASP A CA 1
ATOM 2552 C C . ASP A 1 312 ? -2.656 14.109 -24.734 1 86.69 312 ASP A C 1
ATOM 2554 O O . ASP A 1 312 ? -2.996 15.008 -23.953 1 86.69 312 ASP A O 1
ATOM 2558 N N . PRO A 1 313 ? -1.742 13.242 -24.484 1 86.38 313 PRO A N 1
ATOM 2559 C CA . PRO A 1 313 ? -1.142 13.242 -23.141 1 86.38 313 PRO A CA 1
ATOM 2560 C C . PRO A 1 313 ? -0.42 14.547 -22.812 1 86.38 313 PRO A C 1
ATOM 2562 O O . PRO A 1 313 ? -0.452 15.008 -21.672 1 86.38 313 PRO A O 1
ATOM 2565 N N . LEU A 1 314 ? 0.232 15.125 -23.75 1 86.5 314 LEU A N 1
ATOM 2566 C CA . LEU A 1 314 ? 0.972 16.359 -23.516 1 86.5 314 LEU A CA 1
ATOM 2567 C C . LEU A 1 314 ? 0.028 17.5 -23.141 1 86.5 314 LEU A C 1
ATOM 2569 O O . LEU A 1 314 ? 0.299 18.234 -22.188 1 86.5 314 LEU A O 1
ATOM 2573 N N . GLU A 1 315 ? -1 17.594 -23.875 1 88.69 315 GLU A N 1
ATOM 2574 C CA . GLU A 1 315 ? -1.98 18.641 -23.562 1 88.69 315 GLU A CA 1
ATOM 2575 C C . GLU A 1 315 ? -2.568 18.438 -22.172 1 88.69 315 GLU A C 1
ATOM 2577 O O . GLU A 1 315 ? -2.752 19.406 -21.438 1 88.69 315 GLU A O 1
ATOM 2582 N N . ALA A 1 316 ? -2.877 17.25 -21.859 1 89 316 ALA A N 1
ATOM 2583 C CA . ALA A 1 316 ? -3.447 16.922 -20.562 1 89 316 ALA A CA 1
ATOM 2584 C C . ALA A 1 316 ? -2.475 17.281 -19.438 1 89 316 ALA A C 1
ATOM 2586 O O . ALA A 1 316 ? -2.873 17.844 -18.406 1 89 316 ALA A O 1
ATOM 2587 N N . VAL A 1 317 ? -1.205 16.938 -19.625 1 90.69 317 VAL A N 1
ATOM 2588 C CA . VAL A 1 317 ? -0.181 17.172 -18.609 1 90.69 317 VAL A CA 1
ATOM 2589 C C . VAL A 1 317 ? 0.072 18.672 -18.453 1 90.69 317 VAL A C 1
ATOM 2591 O O . VAL A 1 317 ? 0.216 19.172 -17.344 1 90.69 317 VAL A O 1
ATOM 2594 N N . LEU A 1 318 ? 0.104 19.375 -19.531 1 90.88 318 LEU A N 1
ATOM 2595 C CA . LEU A 1 318 ? 0.377 20.812 -19.484 1 90.88 318 LEU A CA 1
ATOM 2596 C C . LEU A 1 318 ? -0.741 21.547 -18.75 1 90.88 318 LEU A C 1
ATOM 2598 O O . LEU A 1 318 ? -0.477 22.469 -17.969 1 90.88 318 LEU A O 1
ATOM 2602 N N . ARG A 1 319 ? -1.912 21.172 -19.031 1 90.75 319 ARG A N 1
ATOM 2603 C CA . ARG A 1 319 ? -3.047 21.781 -18.359 1 90.75 319 ARG A CA 1
ATOM 2604 C C . ARG A 1 319 ? -2.975 21.547 -16.844 1 90.75 319 ARG A C 1
ATOM 2606 O O . ARG A 1 319 ? -3.176 22.469 -16.062 1 90.75 319 ARG A O 1
ATOM 2613 N N . LYS A 1 320 ? -2.725 20.328 -16.516 1 93.69 320 LYS A N 1
ATOM 2614 C CA . LYS A 1 320 ? -2.668 19.969 -15.102 1 93.69 320 LYS A CA 1
ATOM 2615 C C . LYS A 1 320 ? -1.43 20.547 -14.43 1 93.69 320 LYS A C 1
ATOM 2617 O O . LYS A 1 320 ? -1.459 20.891 -13.242 1 93.69 320 LYS A O 1
ATOM 2622 N N . ALA A 1 321 ? -0.352 20.641 -15.18 1 94.06 321 ALA A N 1
ATOM 2623 C CA . ALA A 1 321 ? 0.889 21.203 -14.648 1 94.06 321 ALA A CA 1
ATOM 2624 C C . ALA A 1 321 ? 0.692 22.641 -14.211 1 94.06 321 ALA A C 1
ATOM 2626 O O . ALA A 1 321 ? 1.237 23.062 -13.188 1 94.06 321 ALA A O 1
ATOM 2627 N N . GLU A 1 322 ? -0.026 23.375 -14.945 1 92.44 322 GLU A N 1
ATOM 2628 C CA . GLU A 1 322 ? -0.335 24.75 -14.578 1 92.44 322 GLU A CA 1
ATOM 2629 C C . GLU A 1 322 ? -1.132 24.812 -13.281 1 92.44 322 GLU A C 1
ATOM 2631 O O . GLU A 1 322 ? -0.836 25.625 -12.406 1 92.44 322 GLU A O 1
ATOM 2636 N N . ALA A 1 323 ? -2.064 23.938 -13.227 1 92.38 323 ALA A N 1
ATOM 2637 C CA . ALA A 1 323 ? -2.91 23.906 -12.039 1 92.38 323 ALA A CA 1
ATOM 2638 C C . ALA A 1 323 ? -2.104 23.5 -10.805 1 92.38 323 ALA A C 1
ATOM 2640 O O . ALA A 1 323 ? -2.371 23.969 -9.695 1 92.38 323 ALA A O 1
ATOM 2641 N N . LEU A 1 324 ? -1.074 22.641 -11 1 95.31 324 LEU A N 1
ATOM 2642 C CA . LEU A 1 324 ? -0.282 22.125 -9.898 1 95.31 324 LEU A CA 1
ATOM 2643 C C . LEU A 1 324 ? 0.899 23.031 -9.586 1 95.31 324 LEU A C 1
ATOM 2645 O O . LEU A 1 324 ? 1.567 22.875 -8.562 1 95.31 324 LEU A O 1
ATOM 2649 N N . GLY A 1 325 ? 1.146 24.016 -10.453 1 91.75 325 GLY A N 1
ATOM 2650 C CA . GLY A 1 325 ? 2.33 24.844 -10.312 1 91.75 325 GLY A CA 1
ATOM 2651 C C . GLY A 1 325 ? 3.623 24.094 -10.555 1 91.75 325 GLY A C 1
ATOM 2652 O O . GLY A 1 325 ? 4.617 24.312 -9.867 1 91.75 325 GLY A O 1
ATOM 2653 N N . ALA A 1 326 ? 3.586 23.141 -11.453 1 94.06 326 ALA A N 1
ATOM 2654 C CA . ALA A 1 326 ? 4.754 22.312 -11.734 1 94.06 326 ALA A CA 1
ATOM 2655 C C . ALA A 1 326 ? 5.715 23.031 -12.688 1 94.06 326 ALA A C 1
ATOM 2657 O O . ALA A 1 326 ? 5.285 23.719 -13.609 1 94.06 326 ALA A O 1
ATOM 2658 N N . SER A 1 327 ? 6.98 22.844 -12.508 1 92.62 327 SER A N 1
ATOM 2659 C CA . SER A 1 327 ? 8.008 23.406 -13.383 1 92.62 327 SER A CA 1
ATOM 2660 C C . SER A 1 327 ? 8.117 22.609 -14.68 1 92.62 327 SER A C 1
ATOM 2662 O O . SER A 1 327 ? 7.566 21.516 -14.789 1 92.62 327 SER A O 1
ATOM 2664 N N . ARG A 1 328 ? 8.844 23.172 -15.578 1 88.38 328 ARG A N 1
ATOM 2665 C CA . ARG A 1 328 ? 9.086 22.484 -16.844 1 88.38 328 ARG A CA 1
ATOM 2666 C C . ARG A 1 328 ? 9.883 21.203 -16.625 1 88.38 328 ARG A C 1
ATOM 2668 O O . ARG A 1 328 ? 9.641 20.188 -17.281 1 88.38 328 ARG A O 1
ATOM 2675 N N . ALA A 1 329 ? 10.773 21.359 -15.742 1 90.81 329 ALA A N 1
ATOM 2676 C CA . ALA A 1 329 ? 11.602 20.188 -15.438 1 90.81 329 ALA A CA 1
ATOM 2677 C C . ALA A 1 329 ? 10.758 19.047 -14.883 1 90.81 329 ALA A C 1
ATOM 2679 O O . ALA A 1 329 ? 10.977 17.891 -15.234 1 90.81 329 ALA A O 1
ATOM 2680 N N . GLU A 1 330 ? 9.859 19.344 -14.016 1 92.12 330 GLU A N 1
ATOM 2681 C CA . GLU A 1 330 ? 8.969 18.328 -13.445 1 92.12 330 GLU A CA 1
ATOM 2682 C C . GLU A 1 330 ? 8.086 17.703 -14.523 1 92.12 330 GLU A C 1
ATOM 2684 O O . GLU A 1 330 ? 7.824 16.5 -14.492 1 92.12 330 GLU A O 1
ATOM 2689 N N . VAL A 1 331 ? 7.664 18.484 -15.43 1 91.75 331 VAL A N 1
ATOM 2690 C CA . VAL A 1 331 ? 6.812 18.016 -16.516 1 91.75 331 VAL A CA 1
ATOM 2691 C C . VAL A 1 331 ? 7.582 17.031 -17.391 1 91.75 331 VAL A C 1
ATOM 2693 O O . VAL A 1 331 ? 7.07 15.961 -17.719 1 91.75 331 VAL A O 1
ATOM 2696 N N . VAL A 1 332 ? 8.789 17.375 -17.703 1 88 332 VAL A N 1
ATOM 2697 C CA . VAL A 1 332 ? 9.625 16.516 -18.547 1 88 332 VAL A CA 1
ATOM 2698 C C . VAL A 1 332 ? 9.867 15.188 -17.844 1 88 332 VAL A C 1
ATOM 2700 O O . VAL A 1 332 ? 9.75 14.125 -18.453 1 88 332 VAL A O 1
ATOM 2703 N N . ARG A 1 333 ? 10.164 15.305 -16.625 1 89.19 333 ARG A N 1
ATOM 2704 C CA . ARG A 1 333 ? 10.422 14.086 -15.852 1 89.19 333 ARG A CA 1
ATOM 2705 C C . ARG A 1 333 ? 9.172 13.219 -15.773 1 89.19 333 ARG A C 1
ATOM 2707 O O . ARG A 1 333 ? 9.266 11.984 -15.828 1 89.19 333 ARG A O 1
ATOM 2714 N N . ALA A 1 334 ? 8.07 13.789 -15.547 1 91 334 ALA A N 1
ATOM 2715 C CA . ALA A 1 334 ? 6.809 13.062 -15.477 1 91 334 ALA A CA 1
ATOM 2716 C C . ALA A 1 334 ? 6.508 12.359 -16.797 1 91 334 ALA A C 1
ATOM 2718 O O . ALA A 1 334 ? 6.027 11.227 -16.812 1 91 334 ALA A O 1
ATOM 2719 N N . LEU A 1 335 ? 6.738 13.008 -17.875 1 87.69 335 LEU A N 1
ATOM 2720 C CA . LEU A 1 335 ? 6.492 12.43 -19.188 1 87.69 335 LEU A CA 1
ATOM 2721 C C . LEU A 1 335 ? 7.426 11.25 -19.438 1 87.69 335 LEU A C 1
ATOM 2723 O O . LEU A 1 335 ? 7.012 10.234 -20.016 1 87.69 335 LEU A O 1
ATOM 2727 N N . LYS A 1 336 ? 8.672 11.414 -19.031 1 83.88 336 LYS A N 1
ATOM 2728 C CA . LYS A 1 336 ? 9.617 10.297 -19.141 1 83.88 336 LYS A CA 1
ATOM 2729 C C . LYS A 1 336 ? 9.148 9.109 -18.312 1 83.88 336 LYS A C 1
ATOM 2731 O O . LYS A 1 336 ? 9.203 7.965 -18.781 1 83.88 336 LYS A O 1
ATOM 2736 N N . MET A 1 337 ? 8.68 9.352 -17.203 1 85.12 337 MET A N 1
ATOM 2737 C CA . MET A 1 337 ? 8.188 8.328 -16.297 1 85.12 337 MET A CA 1
ATOM 2738 C C . MET A 1 337 ? 6.988 7.598 -16.891 1 85.12 337 MET A C 1
ATOM 2740 O O . MET A 1 337 ? 6.824 6.395 -16.688 1 85.12 337 MET A O 1
ATOM 2744 N N . SER A 1 338 ? 6.172 8.312 -17.641 1 84.69 338 SER A N 1
ATOM 2745 C CA . SER A 1 338 ? 4.949 7.758 -18.203 1 84.69 338 SER A CA 1
ATOM 2746 C C . SER A 1 338 ? 5.254 6.902 -19.438 1 84.69 338 SER A C 1
ATOM 2748 O O . SER A 1 338 ? 4.402 6.129 -19.891 1 84.69 338 SER A O 1
ATOM 2750 N N . GLY A 1 339 ? 6.473 7.008 -19.969 1 75.88 339 GLY A N 1
ATOM 2751 C CA . GLY A 1 339 ? 6.852 6.273 -21.156 1 75.88 339 GLY A CA 1
ATOM 2752 C C . GLY A 1 339 ? 6.332 6.902 -22.438 1 75.88 339 GLY A C 1
ATOM 2753 O O . GLY A 1 339 ? 6.508 6.348 -23.531 1 75.88 339 GLY A O 1
ATOM 2754 N N . ILE A 1 340 ? 5.488 7.816 -22.312 1 68.31 340 ILE A N 1
ATOM 2755 C CA . ILE A 1 340 ? 4.945 8.477 -23.5 1 68.31 340 ILE A CA 1
ATOM 2756 C C . ILE A 1 340 ? 6.027 9.32 -24.156 1 68.31 340 ILE A C 1
ATOM 2758 O O . ILE A 1 340 ? 6.867 9.914 -23.484 1 68.31 340 ILE A O 1
ATOM 2762 N N . GLU A 1 341 ? 6.586 9.094 -25.312 1 57.84 341 GLU A N 1
ATOM 2763 C CA . GLU A 1 341 ? 7.688 9.648 -26.109 1 57.84 341 GLU A CA 1
ATOM 2764 C C . GLU A 1 341 ? 8.094 11.023 -25.594 1 57.84 341 GLU A C 1
ATOM 2766 O O . GLU A 1 341 ? 7.695 12.047 -26.156 1 57.84 341 GLU A O 1
ATOM 2771 N N . GLY A 1 342 ? 8.445 11.102 -24.469 1 49.94 342 GLY A N 1
ATOM 2772 C CA . GLY A 1 342 ? 9.008 12.234 -23.734 1 49.94 342 GLY A CA 1
ATOM 2773 C C . GLY A 1 342 ? 10.102 12.953 -24.516 1 49.94 342 GLY A C 1
ATOM 2774 O O . GLY A 1 342 ? 10.227 14.172 -24.422 1 49.94 342 GLY A O 1
ATOM 2775 N N . GLY A 1 343 ? 10.977 12.18 -25.125 1 50.03 343 GLY A N 1
ATOM 2776 C CA . GLY A 1 343 ? 12.039 12.867 -25.844 1 50.03 343 GLY A CA 1
ATOM 2777 C C . GLY A 1 343 ? 11.523 13.844 -26.891 1 50.03 343 GLY A C 1
ATOM 2778 O O . GLY A 1 343 ? 11.953 14.992 -26.938 1 50.03 343 GLY A O 1
ATOM 2779 N N . LYS A 1 344 ? 10.695 13.258 -27.781 1 50.41 344 LYS A N 1
ATOM 2780 C CA . LYS A 1 344 ? 10.203 14.172 -28.812 1 50.41 344 LYS A CA 1
ATOM 2781 C C . LYS A 1 344 ? 9.352 15.281 -28.203 1 50.41 344 LYS A C 1
ATOM 2783 O O . LYS A 1 344 ? 9.391 16.422 -28.656 1 50.41 344 LYS A O 1
ATOM 2788 N N . LEU A 1 345 ? 8.633 14.891 -27.156 1 51.62 345 LEU A N 1
ATOM 2789 C CA . LEU A 1 345 ? 7.754 15.867 -26.516 1 51.62 345 LEU A CA 1
ATOM 2790 C C . LEU A 1 345 ? 8.555 16.875 -25.703 1 51.62 345 LEU A C 1
ATOM 2792 O O . LEU A 1 345 ? 8.234 18.062 -25.703 1 51.62 345 LEU A O 1
ATOM 2796 N N . ALA A 1 346 ? 9.57 16.312 -25 1 51.31 346 ALA A N 1
ATOM 2797 C CA . ALA A 1 346 ? 10.523 17.219 -24.359 1 51.31 346 ALA A CA 1
ATOM 2798 C C . ALA A 1 346 ? 11.156 18.156 -25.391 1 51.31 346 ALA A C 1
ATOM 2800 O O . ALA A 1 346 ? 11.328 19.359 -25.125 1 51.31 346 ALA A O 1
ATOM 2801 N N . GLU A 1 347 ? 11.469 17.609 -26.5 1 54.5 347 GLU A N 1
ATOM 2802 C CA . GLU A 1 347 ? 12 18.422 -27.578 1 54.5 347 GLU A CA 1
ATOM 2803 C C . GLU A 1 347 ? 10.969 19.438 -28.078 1 54.5 347 GLU A C 1
ATOM 2805 O O . GLU A 1 347 ? 11.305 20.594 -28.344 1 54.5 347 GLU A O 1
ATOM 2810 N N . ARG A 1 348 ? 9.781 19.016 -28.156 1 54.34 348 ARG A N 1
ATOM 2811 C CA . ARG A 1 348 ? 8.727 19.938 -28.547 1 54.34 348 ARG A CA 1
ATOM 2812 C C . ARG A 1 348 ? 8.523 21.016 -27.5 1 54.34 348 ARG A C 1
ATOM 2814 O O . ARG A 1 348 ? 8.273 22.188 -27.844 1 54.34 348 ARG A O 1
ATOM 2821 N N . LEU A 1 349 ? 8.578 20.703 -26.266 1 56.78 349 LEU A N 1
ATOM 2822 C CA . LEU A 1 349 ? 8.438 21.656 -25.188 1 56.78 349 LEU A CA 1
ATOM 2823 C C . LEU A 1 349 ? 9.594 22.656 -25.172 1 56.78 349 LEU A C 1
ATOM 2825 O O . LEU A 1 349 ? 9.398 23.844 -24.906 1 56.78 349 LEU A O 1
ATOM 2829 N N . GLN A 1 350 ? 10.75 22.141 -25.422 1 53.12 350 GLN A N 1
ATOM 2830 C CA . GLN A 1 350 ? 11.906 23.016 -25.562 1 53.12 350 GLN A CA 1
ATOM 2831 C C . GLN A 1 350 ? 11.789 23.891 -26.797 1 53.12 350 GLN A C 1
ATOM 2833 O O . GLN A 1 350 ? 12.203 25.062 -26.797 1 53.12 350 GLN A O 1
ATOM 2838 N N . ALA A 1 351 ? 11.352 23.344 -27.844 1 51.97 351 ALA A N 1
ATOM 2839 C CA . ALA A 1 351 ? 11.219 24.094 -29.078 1 51.97 351 ALA A CA 1
ATOM 2840 C C . ALA A 1 351 ? 10.156 25.172 -28.953 1 51.97 351 ALA A C 1
ATOM 2842 O O . ALA A 1 351 ? 10.305 26.266 -29.516 1 51.97 351 ALA A O 1
ATOM 2843 N N . GLU A 1 352 ? 9.117 24.875 -28.312 1 49.44 352 GLU A N 1
ATOM 2844 C CA . GLU A 1 352 ? 8.078 25.891 -28.141 1 49.44 352 GLU A CA 1
ATOM 2845 C C . GLU A 1 352 ? 8.562 27.031 -27.266 1 49.44 352 GLU A C 1
ATOM 2847 O O . GLU A 1 352 ? 8.148 28.188 -27.453 1 49.44 352 GLU A O 1
ATOM 2852 N N . HIS A 1 353 ? 9.367 26.797 -26.328 1 49.28 353 HIS A N 1
ATOM 2853 C CA . HIS A 1 353 ? 9.945 27.859 -25.516 1 49.28 353 HIS A CA 1
ATOM 2854 C C . HIS A 1 353 ? 11.039 28.594 -26.297 1 49.28 353 HIS A C 1
ATOM 2856 O O . HIS A 1 353 ? 11.25 29.797 -26.078 1 49.28 353 HIS A O 1
ATOM 2862 N N . SER A 1 354 ? 11.797 27.844 -27.016 1 45.81 354 SER A N 1
ATOM 2863 C CA . SER A 1 354 ? 12.758 28.594 -27.828 1 45.81 354 SER A CA 1
ATOM 2864 C C . SER A 1 354 ? 12.055 29.5 -28.812 1 45.81 354 SER A C 1
ATOM 2866 O O . SER A 1 354 ? 12.609 30.531 -29.234 1 45.81 354 SER A O 1
ATOM 2868 N N . GLY A 1 355 ? 10.922 29.156 -29.219 1 40.88 355 GLY A N 1
ATOM 2869 C CA . GLY A 1 355 ? 10.219 30.078 -30.109 1 40.88 355 GLY A CA 1
ATOM 2870 C C . GLY A 1 355 ? 9.633 31.266 -29.375 1 40.88 355 GLY A C 1
ATOM 2871 O O . GLY A 1 355 ? 9.242 32.25 -30 1 40.88 355 GLY A O 1
ATOM 2872 N N . GLU A 1 356 ? 9.258 31.141 -28.172 1 39.25 356 GLU A N 1
ATOM 2873 C CA . GLU A 1 356 ? 8.75 32.312 -27.469 1 39.25 356 GLU A CA 1
ATOM 2874 C C . GLU A 1 356 ? 9.891 33.281 -27.109 1 39.25 356 GLU A C 1
ATOM 2876 O O . GLU A 1 356 ? 9.648 34.469 -26.859 1 39.25 356 GLU A O 1
ATOM 2881 N N . ASP A 1 357 ? 11.094 32.875 -26.922 1 35.12 357 ASP A N 1
ATOM 2882 C CA . ASP A 1 357 ? 12.148 33.875 -26.734 1 35.12 357 ASP A CA 1
ATOM 2883 C C . ASP A 1 357 ? 12.469 34.594 -28.047 1 35.12 357 ASP A C 1
ATOM 2885 O O . ASP A 1 357 ? 13.336 35.469 -28.094 1 35.12 357 ASP A O 1
ATOM 2889 N N . ARG A 1 358 ? 12.023 34.156 -29.234 1 33.47 358 ARG A N 1
ATOM 2890 C CA . ARG A 1 358 ? 12.367 34.906 -30.438 1 33.47 358 ARG A CA 1
ATOM 2891 C C . ARG A 1 358 ? 11.367 36.031 -30.672 1 33.47 358 ARG A C 1
ATOM 2893 O O . ARG A 1 358 ? 11.539 36.844 -31.594 1 33.47 358 ARG A O 1
ATOM 2900 N N . HIS A 1 359 ? 10.18 35.781 -30.062 1 28.64 359 HIS A N 1
ATOM 2901 C CA . HIS A 1 359 ? 9.438 37.031 -30.266 1 28.64 359 HIS A CA 1
ATOM 2902 C C . HIS A 1 359 ? 9.602 37.969 -29.094 1 28.64 359 HIS A C 1
ATOM 2904 O O . HIS A 1 359 ? 9.594 37.531 -27.938 1 28.64 359 HIS A O 1
ATOM 2910 N N . MET B 1 1 ? 41.562 -32.312 -1.104 1 22.28 1 MET B N 1
ATOM 2911 C CA . MET B 1 1 ? 40.656 -33.312 -1.67 1 22.28 1 MET B CA 1
ATOM 2912 C C . MET B 1 1 ? 39.281 -33.219 -1.012 1 22.28 1 MET B C 1
ATOM 2914 O O . MET B 1 1 ? 39.094 -33.688 0.109 1 22.28 1 MET B O 1
ATOM 2918 N N . GLY B 1 2 ? 38.625 -32.062 -1.153 1 22.38 2 GLY B N 1
ATOM 2919 C CA . GLY B 1 2 ? 37.531 -31.484 -0.422 1 22.38 2 GLY B CA 1
ATOM 2920 C C . GLY B 1 2 ? 36.219 -32.281 -0.586 1 22.38 2 GLY B C 1
ATOM 2921 O O . GLY B 1 2 ? 35.844 -32.625 -1.705 1 22.38 2 GLY B O 1
ATOM 2922 N N . ARG B 1 3 ? 35.844 -33.125 0.451 1 26.34 3 ARG B N 1
ATOM 2923 C CA . ARG B 1 3 ? 34.719 -34.062 0.539 1 26.34 3 ARG B CA 1
ATOM 2924 C C . ARG B 1 3 ? 33.406 -33.375 0.151 1 26.34 3 ARG B C 1
ATOM 2926 O O . ARG B 1 3 ? 33.062 -32.344 0.699 1 26.34 3 ARG B O 1
ATOM 2933 N N . SER B 1 4 ? 32.969 -33.562 -1.08 1 20.75 4 SER B N 1
ATOM 2934 C CA . SER B 1 4 ? 31.719 -33.094 -1.696 1 20.75 4 SER B CA 1
ATOM 2935 C C . SER B 1 4 ? 30.5 -33.562 -0.896 1 20.75 4 SER B C 1
ATOM 2937 O O . SER B 1 4 ? 30.266 -34.781 -0.775 1 20.75 4 SER B O 1
ATOM 2939 N N . ARG B 1 5 ? 30.125 -32.969 0.278 1 27.89 5 ARG B N 1
ATOM 2940 C CA . ARG B 1 5 ? 28.938 -33.312 1.043 1 27.89 5 ARG B CA 1
ATOM 2941 C C . ARG B 1 5 ? 27.719 -33.438 0.13 1 27.89 5 ARG B C 1
ATOM 2943 O O . ARG B 1 5 ? 27.312 -32.469 -0.519 1 27.89 5 ARG B O 1
ATOM 2950 N N . VAL B 1 6 ? 27.469 -34.625 -0.391 1 26.27 6 VAL B N 1
ATOM 2951 C CA . VAL B 1 6 ? 26.312 -35.062 -1.151 1 26.27 6 VAL B CA 1
ATOM 2952 C C . VAL B 1 6 ? 25.031 -34.781 -0.364 1 26.27 6 VAL B C 1
ATOM 2954 O O . VAL B 1 6 ? 24.906 -35.188 0.795 1 26.27 6 VAL B O 1
ATOM 2957 N N . ALA B 1 7 ? 24.344 -33.688 -0.636 1 30.28 7 ALA B N 1
ATOM 2958 C CA . ALA B 1 7 ? 23.062 -33.25 -0.085 1 30.28 7 ALA B CA 1
ATOM 2959 C C . ALA B 1 7 ? 22.047 -34.406 -0.115 1 30.28 7 ALA B C 1
ATOM 2961 O O . ALA B 1 7 ? 21.906 -35.094 -1.129 1 30.28 7 ALA B O 1
ATOM 2962 N N . GLN B 1 8 ? 21.859 -35.094 1.027 1 29.12 8 GLN B N 1
ATOM 2963 C CA . GLN B 1 8 ? 20.812 -36.094 1.193 1 29.12 8 GLN B CA 1
ATOM 2964 C C . GLN B 1 8 ? 19.516 -35.656 0.533 1 29.12 8 GLN B C 1
ATOM 2966 O O . GLN B 1 8 ? 19.156 -34.469 0.583 1 29.12 8 GLN B O 1
ATOM 2971 N N . PRO B 1 9 ? 18.969 -36.438 -0.438 1 26.41 9 PRO B N 1
ATOM 2972 C CA . PRO B 1 9 ? 17.703 -36.188 -1.157 1 26.41 9 PRO B CA 1
ATOM 2973 C C . PRO B 1 9 ? 16.531 -35.906 -0.222 1 26.41 9 PRO B C 1
ATOM 2975 O O . PRO B 1 9 ? 16.438 -36.5 0.857 1 26.41 9 PRO B O 1
ATOM 2978 N N . LEU B 1 10 ? 16 -34.75 -0.085 1 30.42 10 LEU B N 1
ATOM 2979 C CA . LEU B 1 10 ? 14.758 -34.344 0.586 1 30.42 10 LEU B CA 1
ATOM 2980 C C . LEU B 1 10 ? 13.68 -35.406 0.379 1 30.42 10 LEU B C 1
ATOM 2982 O O . LEU B 1 10 ? 13.555 -35.969 -0.711 1 30.42 10 LEU B O 1
ATOM 2986 N N . HIS B 1 11 ? 13.312 -36.188 1.417 1 30.02 11 HIS B N 1
ATOM 2987 C CA . HIS B 1 11 ? 12.188 -37.094 1.47 1 30.02 11 HIS B CA 1
ATOM 2988 C C . HIS B 1 11 ? 11.016 -36.594 0.644 1 30.02 11 HIS B C 1
ATOM 2990 O O . HIS B 1 11 ? 10.57 -35.469 0.829 1 30.02 11 HIS B O 1
ATOM 2996 N N . LEU B 1 12 ? 10.789 -37.125 -0.528 1 30.83 12 LEU B N 1
ATOM 2997 C CA . LEU B 1 12 ? 9.75 -36.938 -1.536 1 30.83 12 LEU B CA 1
ATOM 2998 C C . LEU B 1 12 ? 8.367 -37.125 -0.928 1 30.83 12 LEU B C 1
ATOM 3000 O O . LEU B 1 12 ? 8.031 -38.219 -0.47 1 30.83 12 LEU B O 1
ATOM 3004 N N . PHE B 1 13 ? 7.773 -36.25 -0.162 1 31.84 13 PHE B N 1
ATOM 3005 C CA . PHE B 1 13 ? 6.367 -36.281 0.211 1 31.84 13 PHE B CA 1
ATOM 3006 C 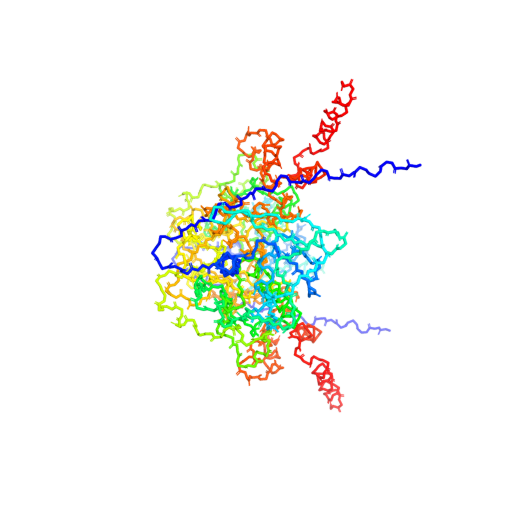C . PHE B 1 13 ? 5.492 -36.594 -1 1 31.84 13 PHE B C 1
ATOM 3008 O O . PHE B 1 13 ? 5.605 -35.938 -2.037 1 31.84 13 PHE B O 1
ATOM 3015 N N . SER B 1 14 ? 5.121 -37.875 -1.177 1 31.77 14 SER B N 1
ATOM 3016 C CA . SER B 1 14 ? 4.148 -38.281 -2.188 1 31.77 14 SER B CA 1
ATOM 3017 C C . SER B 1 14 ? 2.852 -37.5 -2.057 1 31.77 14 SER B C 1
ATOM 3019 O O . SER B 1 14 ? 2.199 -37.531 -1.013 1 31.77 14 SER B O 1
ATOM 3021 N N . PRO B 1 15 ? 2.648 -36.5 -2.742 1 33.28 15 PRO B N 1
ATOM 3022 C CA . PRO B 1 15 ? 1.381 -35.781 -2.639 1 33.28 15 PRO B CA 1
ATOM 3023 C C . PRO B 1 15 ? 0.169 -36.688 -2.91 1 33.28 15 PRO B C 1
ATOM 3025 O O . PRO B 1 15 ? 0.185 -37.469 -3.844 1 33.28 15 PRO B O 1
ATOM 3028 N N . ARG B 1 16 ? -0.624 -37.062 -1.875 1 35.03 16 ARG B N 1
ATOM 3029 C CA . ARG B 1 16 ? -1.898 -37.75 -2.049 1 35.03 16 ARG B CA 1
ATOM 3030 C C . ARG B 1 16 ? -2.762 -37.062 -3.094 1 35.03 16 ARG B C 1
ATOM 3032 O O . ARG B 1 16 ? -2.924 -35.812 -3.057 1 35.03 16 ARG B O 1
ATOM 3039 N N . THR B 1 17 ? -3.072 -37.688 -4.164 1 35.59 17 THR B N 1
ATOM 3040 C CA . THR B 1 17 ? -3.961 -37.25 -5.242 1 35.59 17 THR B CA 1
ATOM 3041 C C . THR B 1 17 ? -5.363 -36.969 -4.707 1 35.59 17 THR B C 1
ATOM 3043 O O . THR B 1 17 ? -5.996 -37.875 -4.121 1 35.59 17 THR B O 1
ATOM 3046 N N . VAL B 1 18 ? -5.613 -35.844 -4.238 1 33.59 18 VAL B N 1
ATOM 3047 C CA . VAL B 1 18 ? -6.973 -35.5 -3.85 1 33.59 18 VAL B CA 1
ATOM 3048 C C . VAL B 1 18 ? -7.941 -35.812 -4.984 1 33.59 18 VAL B C 1
ATOM 3050 O O . VAL B 1 18 ? -7.84 -35.25 -6.078 1 33.59 18 VAL B O 1
ATOM 3053 N N . ARG B 1 19 ? -8.617 -36.969 -4.914 1 36.12 19 ARG B N 1
ATOM 3054 C CA . ARG B 1 19 ? -9.664 -37.406 -5.836 1 36.12 19 ARG B CA 1
ATOM 3055 C C . ARG B 1 19 ? -10.938 -36.594 -5.656 1 36.12 19 ARG B C 1
ATOM 3057 O O . ARG B 1 19 ? -11.438 -36.438 -4.539 1 36.12 19 ARG B O 1
ATOM 3064 N N . HIS B 1 20 ? -11.203 -35.5 -6.324 1 36.66 20 HIS B N 1
ATOM 3065 C CA . HIS B 1 20 ? -12.57 -35 -6.328 1 36.66 20 HIS B CA 1
ATOM 3066 C C . HIS B 1 20 ? -13.562 -36.062 -6.777 1 36.66 20 HIS B C 1
ATOM 3068 O O . HIS B 1 20 ? -13.312 -36.781 -7.75 1 36.66 20 HIS B O 1
ATOM 3074 N N . PRO B 1 21 ? -14.562 -36.312 -6.047 1 38.81 21 PRO B N 1
ATOM 3075 C CA . PRO B 1 21 ? -15.383 -37.5 -6.309 1 38.81 21 PRO B CA 1
ATOM 3076 C C . PRO B 1 21 ? -15.828 -37.594 -7.766 1 38.81 21 PRO B C 1
ATOM 3078 O O . PRO B 1 21 ? -15.914 -38.688 -8.312 1 38.81 21 PRO B O 1
ATOM 3081 N N . GLY B 1 22 ? -16.891 -36.531 -8.219 1 37.12 22 GLY B N 1
ATOM 3082 C CA . GLY B 1 22 ? -17.766 -36.875 -9.336 1 37.12 22 GLY B CA 1
ATOM 3083 C C . GLY B 1 22 ? -17.016 -36.938 -10.664 1 37.12 22 GLY B C 1
ATOM 3084 O O . GLY B 1 22 ? -17.219 -37.875 -11.438 1 37.12 22 GLY B O 1
ATOM 3085 N N . THR B 1 23 ? -16.844 -35.719 -11.484 1 47.22 23 THR B N 1
ATOM 3086 C CA . THR B 1 23 ? -16.406 -35.812 -12.867 1 47.22 23 THR B CA 1
ATOM 3087 C C . THR B 1 23 ? -14.945 -36.25 -12.953 1 47.22 23 THR B C 1
ATOM 3089 O O . THR B 1 23 ? -14.125 -35.875 -12.117 1 47.22 23 THR B O 1
ATOM 3092 N N . ASP B 1 24 ? -14.578 -37.5 -13.617 1 63.66 24 ASP B N 1
ATOM 3093 C CA . ASP B 1 24 ? -13.383 -38.25 -13.977 1 63.66 24 ASP B CA 1
ATOM 3094 C C . ASP B 1 24 ? -12.289 -37.312 -14.516 1 63.66 24 ASP B C 1
ATOM 3096 O O . ASP B 1 24 ? -11.328 -37.781 -15.125 1 63.66 24 ASP B O 1
ATOM 3100 N N . ARG B 1 25 ? -12.438 -36.062 -14.445 1 80.25 25 ARG B N 1
ATOM 3101 C CA . ARG B 1 25 ? -11.406 -35.188 -15 1 80.25 25 ARG B CA 1
ATOM 3102 C C . ARG B 1 25 ? -10.258 -35 -14.023 1 80.25 25 ARG B C 1
ATOM 3104 O O . ARG B 1 25 ? -10.438 -35.188 -12.812 1 80.25 25 ARG B O 1
ATOM 3111 N N . MET B 1 26 ? -9.117 -34.875 -14.602 1 94.69 26 MET B N 1
ATOM 3112 C CA . MET B 1 26 ? -7.902 -34.906 -13.797 1 94.69 26 MET B CA 1
ATOM 3113 C C . MET B 1 26 ? -6.883 -33.906 -14.281 1 94.69 26 MET B C 1
ATOM 3115 O O . MET B 1 26 ? -7.137 -33.156 -15.242 1 94.69 26 MET B O 1
ATOM 3119 N N . ARG B 1 27 ? -5.785 -33.719 -13.57 1 97.31 27 ARG B N 1
ATOM 3120 C CA . ARG B 1 27 ? -4.664 -32.875 -13.945 1 97.31 27 ARG B CA 1
ATOM 3121 C C . ARG B 1 27 ? -3.826 -33.531 -15.039 1 97.31 27 ARG B C 1
ATOM 3123 O O . ARG B 1 27 ? -3.918 -34.719 -15.266 1 97.31 27 ARG B O 1
ATOM 3130 N N . PRO B 1 28 ? -3.006 -32.719 -15.727 1 98.06 28 PRO B N 1
ATOM 3131 C CA . PRO B 1 28 ? -2.229 -33.281 -16.844 1 98.06 28 PRO B CA 1
ATOM 3132 C C . PRO B 1 28 ? -1.345 -34.438 -16.438 1 98.06 28 PRO B C 1
ATOM 3134 O O . PRO B 1 28 ? -1.273 -35.438 -17.141 1 98.06 28 PRO B O 1
ATOM 3137 N N . ARG B 1 29 ? -0.737 -34.375 -15.297 1 97.38 29 ARG B N 1
ATOM 3138 C CA . ARG B 1 29 ? 0.114 -35.438 -14.828 1 97.38 29 ARG B CA 1
ATOM 3139 C C . ARG B 1 29 ? -0.675 -36.75 -14.711 1 97.38 29 ARG B C 1
ATOM 3141 O O . ARG B 1 29 ? -0.233 -37.812 -15.18 1 97.38 29 ARG B O 1
ATOM 3148 N N . ASP B 1 30 ? -1.785 -36.688 -14.148 1 97.38 30 ASP B N 1
ATOM 3149 C CA . ASP B 1 30 ? -2.609 -37.875 -13.914 1 97.38 30 ASP B CA 1
ATOM 3150 C C . ASP B 1 30 ? -3.166 -38.438 -15.227 1 97.38 30 ASP B C 1
ATOM 3152 O O . ASP B 1 30 ? -3.316 -39.656 -15.375 1 97.38 30 ASP B O 1
ATOM 3156 N N . ALA B 1 31 ? -3.555 -37.531 -16.094 1 97.88 31 ALA B N 1
ATOM 3157 C CA . ALA B 1 31 ? -4.035 -37.969 -17.406 1 97.88 31 ALA B CA 1
ATOM 3158 C C . ALA B 1 31 ? -2.969 -38.781 -18.156 1 97.88 31 ALA B C 1
ATOM 3160 O O . ALA B 1 31 ? -3.264 -39.812 -18.75 1 97.88 31 ALA B O 1
ATOM 3161 N N . LEU B 1 32 ? -1.718 -38.25 -18.156 1 98.06 32 LEU B N 1
ATOM 3162 C CA . LEU B 1 32 ? -0.625 -38.969 -18.797 1 98.06 32 LEU B CA 1
ATOM 3163 C C . LEU B 1 32 ? -0.391 -40.344 -18.141 1 98.06 32 LEU B C 1
ATOM 3165 O O . LEU B 1 32 ? -0.226 -41.344 -18.828 1 98.06 32 LEU B O 1
ATOM 3169 N N . LEU B 1 33 ? -0.4 -40.375 -16.859 1 98.06 33 LEU B N 1
ATOM 3170 C CA . LEU B 1 33 ? -0.198 -41.625 -16.109 1 98.06 33 LEU B CA 1
ATOM 3171 C C . LEU B 1 33 ? -1.301 -42.625 -16.422 1 98.06 33 LEU B C 1
ATOM 3173 O O . LEU B 1 33 ? -1.034 -43.812 -16.562 1 98.06 33 LEU B O 1
ATOM 3177 N N . LYS B 1 34 ? -2.488 -42.125 -16.453 1 97.31 34 LYS B N 1
ATOM 3178 C CA . LYS B 1 34 ? -3.607 -43 -16.797 1 97.31 34 LYS B CA 1
ATOM 3179 C C . LYS B 1 34 ? -3.418 -43.625 -18.172 1 97.31 34 LYS B C 1
ATOM 3181 O O . LYS B 1 34 ? -3.613 -44.844 -18.328 1 97.31 34 LYS B O 1
ATOM 3186 N N . LEU B 1 35 ? -3.092 -42.812 -19.156 1 97.75 35 LEU B N 1
ATOM 3187 C CA . LEU B 1 35 ? -2.898 -43.281 -20.516 1 97.75 35 LEU B CA 1
ATOM 3188 C C . LEU B 1 35 ? -1.77 -44.312 -20.578 1 97.75 35 LEU B C 1
ATOM 3190 O O . LEU B 1 35 ? -1.889 -45.344 -21.25 1 97.75 35 LEU B O 1
ATOM 3194 N N . LEU B 1 36 ? -0.683 -44.062 -19.891 1 97.75 36 LEU B N 1
ATOM 3195 C CA . LEU B 1 36 ? 0.436 -45 -19.828 1 97.75 36 LEU B CA 1
ATOM 3196 C C . LEU B 1 36 ? 0.029 -46.312 -19.141 1 97.75 36 LEU B C 1
ATOM 3198 O O . LEU B 1 36 ? 0.351 -47.406 -19.609 1 97.75 36 LEU B O 1
ATOM 3202 N N . TYR B 1 37 ? -0.633 -46.156 -18.047 1 96.5 37 TYR B N 1
ATOM 3203 C CA . TYR B 1 37 ? -1.109 -47.281 -17.281 1 96.5 37 TYR B CA 1
ATOM 3204 C C . TYR B 1 37 ? -1.991 -48.188 -18.125 1 96.5 37 TYR B C 1
ATOM 3206 O O . TYR B 1 37 ? -1.814 -49.406 -18.125 1 96.5 37 TYR B O 1
ATOM 3214 N N . GLU B 1 38 ? -2.947 -47.594 -18.812 1 96.12 38 GLU B N 1
ATOM 3215 C CA . GLU B 1 38 ? -3.895 -48.344 -19.641 1 96.12 38 GLU B CA 1
ATOM 3216 C C . GLU B 1 38 ? -3.184 -49.062 -20.781 1 96.12 38 GLU B C 1
ATOM 3218 O O . GLU B 1 38 ? -3.666 -50.062 -21.266 1 96.12 38 GLU B O 1
ATOM 3223 N N . ARG B 1 39 ? -2.014 -48.562 -21.203 1 96.25 39 ARG B N 1
ATOM 3224 C CA . ARG B 1 39 ? -1.283 -49.125 -22.328 1 96.25 39 ARG B CA 1
ATOM 3225 C C . ARG B 1 39 ? -0.163 -50.062 -21.844 1 96.25 39 ARG B C 1
ATOM 3227 O O . ARG B 1 39 ? 0.599 -50.594 -22.656 1 96.25 39 ARG B O 1
ATOM 3234 N N . GLY B 1 40 ? -0.03 -50.125 -20.562 1 94.62 40 GLY B N 1
ATOM 3235 C CA . GLY B 1 40 ? 0.933 -51.031 -19.984 1 94.62 40 GLY B CA 1
ATOM 3236 C C . GLY B 1 40 ? 2.352 -50.5 -20 1 94.62 40 GLY B C 1
ATOM 3237 O O . GLY B 1 40 ? 3.312 -51.281 -20 1 94.62 40 GLY B O 1
ATOM 3238 N N . ALA B 1 41 ? 2.494 -49.281 -20.141 1 97.12 41 ALA B N 1
ATOM 3239 C CA . ALA B 1 41 ? 3.814 -48.656 -20.109 1 97.12 41 ALA B CA 1
ATOM 3240 C C . ALA B 1 41 ? 4.148 -48.125 -18.719 1 97.12 41 ALA B C 1
ATOM 3242 O O . ALA B 1 41 ? 3.693 -47.031 -18.344 1 97.12 41 ALA B O 1
ATOM 3243 N N . GLU B 1 42 ? 4.988 -48.75 -18 1 96.94 42 GLU B N 1
ATOM 3244 C CA . GLU B 1 42 ? 5.289 -48.375 -16.609 1 96.94 42 GLU B CA 1
ATOM 3245 C C . GLU B 1 42 ? 6.555 -47.531 -16.531 1 96.94 42 GLU B C 1
ATOM 3247 O O . GLU B 1 42 ? 6.785 -46.844 -15.547 1 96.94 42 GLU B O 1
ATOM 3252 N N . LYS B 1 43 ? 7.371 -47.656 -17.516 1 97.94 43 LYS B N 1
ATOM 3253 C CA . LYS B 1 43 ? 8.633 -46.906 -17.562 1 97.94 43 LYS B CA 1
ATOM 3254 C C . LYS B 1 43 ? 8.672 -45.969 -18.766 1 97.94 43 LYS B C 1
ATOM 3256 O O . LYS B 1 43 ? 8.695 -46.406 -19.906 1 97.94 43 LYS B O 1
ATOM 3261 N N . LEU B 1 44 ? 8.711 -44.656 -18.391 1 97.69 44 LEU B N 1
ATOM 3262 C CA . LEU B 1 44 ? 8.75 -43.656 -19.438 1 97.69 44 LEU B CA 1
ATOM 3263 C C . LEU B 1 44 ? 10.109 -42.938 -19.453 1 97.69 44 LEU B C 1
ATOM 3265 O O . LEU B 1 44 ? 10.664 -42.625 -18.406 1 97.69 44 LEU B O 1
ATOM 3269 N N . ALA B 1 45 ? 10.688 -42.781 -20.594 1 97.06 45 ALA B N 1
ATOM 3270 C CA . ALA B 1 45 ? 11.883 -41.969 -20.812 1 97.06 45 ALA B CA 1
ATOM 3271 C C . ALA B 1 45 ? 11.602 -40.812 -21.781 1 97.06 45 ALA B C 1
ATOM 3273 O O . ALA B 1 45 ? 10.516 -40.75 -22.375 1 97.06 45 ALA B O 1
ATOM 3274 N N . SER B 1 46 ? 12.531 -39.875 -21.891 1 95.69 46 SER B N 1
ATOM 3275 C CA . SER B 1 46 ? 12.25 -38.719 -22.75 1 95.69 46 SER B CA 1
ATOM 3276 C C . SER B 1 46 ? 13.469 -38.344 -23.578 1 95.69 46 SER B C 1
ATOM 3278 O O . SER B 1 46 ? 14.602 -38.375 -23.078 1 95.69 46 SER B O 1
ATOM 3280 N N . LEU B 1 47 ? 13.203 -37.969 -24.797 1 94 47 LEU B N 1
ATOM 3281 C CA . LEU B 1 47 ? 14.234 -37.406 -25.656 1 94 47 LEU B CA 1
ATOM 3282 C C . LEU B 1 47 ? 14.102 -35.906 -25.766 1 94 47 LEU B C 1
ATOM 3284 O O . LEU B 1 47 ? 14.961 -35.25 -26.359 1 94 47 LEU B O 1
ATOM 3288 N N . LYS B 1 48 ? 13.031 -35.312 -25.172 1 87.25 48 LYS B N 1
ATOM 3289 C CA . LYS B 1 48 ? 12.727 -33.875 -25.344 1 87.25 48 LYS B CA 1
ATOM 3290 C C . LYS B 1 48 ? 12.922 -33.125 -24.031 1 87.25 48 LYS B C 1
ATOM 3292 O O . LYS B 1 48 ? 12.898 -31.891 -24.016 1 87.25 48 LYS B O 1
ATOM 3297 N N . CYS B 1 49 ? 13.117 -33.75 -23.078 1 74.31 49 CYS B N 1
ATOM 3298 C CA . CYS B 1 49 ? 12.953 -33.094 -21.797 1 74.31 49 CYS B CA 1
ATOM 3299 C C . CYS B 1 49 ? 14.195 -32.281 -21.422 1 74.31 49 CYS B C 1
ATOM 3301 O O . CYS B 1 49 ? 15.32 -32.75 -21.656 1 74.31 49 CYS B O 1
ATOM 3303 N N . ASN B 1 50 ? 13.867 -31.094 -20.953 1 78.75 50 ASN B N 1
ATOM 3304 C CA . ASN B 1 50 ? 14.891 -30.234 -20.359 1 78.75 50 ASN B CA 1
ATOM 3305 C C . ASN B 1 50 ? 14.859 -30.297 -18.828 1 78.75 50 ASN B C 1
ATOM 3307 O O . ASN B 1 50 ? 13.789 -30.312 -18.234 1 78.75 50 ASN B O 1
ATOM 3311 N N . MET B 1 51 ? 16 -30.5 -18.297 1 84.12 51 MET B N 1
ATOM 3312 C CA . MET B 1 51 ? 16.125 -30.656 -16.844 1 84.12 51 MET B CA 1
ATOM 3313 C C . MET B 1 51 ? 15.891 -29.328 -16.125 1 84.12 51 MET B C 1
ATOM 3315 O O . MET B 1 51 ? 16.703 -28.906 -15.32 1 84.12 51 MET B O 1
ATOM 3319 N N . ASN B 1 52 ? 14.734 -28.781 -16.438 1 88.19 52 ASN B N 1
ATOM 3320 C CA . ASN B 1 52 ? 14.352 -27.562 -15.75 1 88.19 52 ASN B CA 1
ATOM 3321 C C . ASN B 1 52 ? 13.727 -27.859 -14.383 1 88.19 52 ASN B C 1
ATOM 3323 O O . ASN B 1 52 ? 13.633 -29.016 -13.984 1 88.19 52 ASN B O 1
ATOM 3327 N N . LEU B 1 53 ? 13.367 -26.859 -13.688 1 91.31 53 LEU B N 1
ATOM 3328 C CA . LEU B 1 53 ? 12.883 -27.016 -12.32 1 91.31 53 LEU B CA 1
ATOM 3329 C C . LEU B 1 53 ? 11.555 -27.766 -12.297 1 91.31 53 LEU B C 1
ATOM 3331 O O . LEU B 1 53 ? 11.312 -28.562 -11.391 1 91.31 53 LEU B O 1
ATOM 3335 N N . ARG B 1 54 ? 10.703 -27.547 -13.242 1 93.56 54 ARG B N 1
ATOM 3336 C CA . ARG B 1 54 ? 9.414 -28.219 -13.297 1 93.56 54 ARG B CA 1
ATOM 3337 C C . ARG B 1 54 ? 9.578 -29.719 -13.547 1 93.56 54 ARG B C 1
ATOM 3339 O O . ARG B 1 54 ? 8.891 -30.531 -12.938 1 93.56 54 ARG B O 1
ATOM 3346 N N . PHE B 1 55 ? 10.531 -29.969 -14.398 1 94.62 55 PHE B N 1
ATOM 3347 C CA . PHE B 1 55 ? 10.812 -31.359 -14.711 1 94.62 55 PHE B CA 1
ATOM 3348 C C . PHE B 1 55 ? 11.367 -32.094 -13.484 1 94.62 55 PHE B C 1
ATOM 3350 O O . PHE B 1 55 ? 10.992 -33.219 -13.211 1 94.62 55 PHE B O 1
ATOM 3357 N N . LYS B 1 56 ? 12.234 -31.469 -12.836 1 94.44 56 LYS B N 1
ATOM 3358 C CA . LYS B 1 56 ? 12.844 -32.062 -11.648 1 94.44 56 LYS B CA 1
ATOM 3359 C C . LYS B 1 56 ? 11.797 -32.312 -10.562 1 94.44 56 LYS B C 1
ATOM 3361 O O . LYS B 1 56 ? 11.898 -33.281 -9.805 1 94.44 56 LYS B O 1
ATOM 3366 N N . ARG B 1 57 ? 10.844 -31.469 -10.555 1 94.81 57 ARG B N 1
ATOM 3367 C CA . ARG B 1 57 ? 9.812 -31.594 -9.531 1 94.81 57 ARG B CA 1
ATOM 3368 C C . ARG B 1 57 ? 8.836 -32.719 -9.867 1 94.81 57 ARG B C 1
ATOM 3370 O O . ARG B 1 57 ? 8.484 -33.5 -9 1 94.81 57 ARG B O 1
ATOM 3377 N N . ASP B 1 58 ? 8.391 -32.719 -11.094 1 96.19 58 ASP B N 1
ATOM 3378 C CA . ASP B 1 58 ? 7.465 -33.719 -11.562 1 96.19 58 ASP B CA 1
ATOM 3379 C C . ASP B 1 58 ? 7.578 -33.938 -13.078 1 96.19 58 ASP B C 1
ATOM 3381 O O . ASP B 1 58 ? 6.859 -33.281 -13.844 1 96.19 58 ASP B O 1
ATOM 3385 N N . PRO B 1 59 ? 8.359 -34.906 -13.438 1 97 59 PRO B N 1
ATOM 3386 C CA . PRO B 1 59 ? 8.617 -35.094 -14.875 1 97 59 PRO B CA 1
ATOM 3387 C C . PRO B 1 59 ? 7.371 -35.531 -15.648 1 97 59 PRO B C 1
ATOM 3389 O O . PRO B 1 59 ? 7.262 -35.25 -16.844 1 97 59 PRO B O 1
ATOM 3392 N N . PHE B 1 60 ? 6.422 -36.25 -14.969 1 97.44 60 PHE B N 1
ATOM 3393 C CA . PHE B 1 60 ? 5.195 -36.625 -15.664 1 97.44 60 PHE B CA 1
ATOM 3394 C C . PHE B 1 60 ? 4.348 -35.406 -15.977 1 97.44 60 PHE B C 1
ATOM 3396 O O . PHE B 1 60 ? 3.799 -35.281 -17.078 1 97.44 60 PHE B O 1
ATOM 3403 N N . GLN B 1 61 ? 4.266 -34.438 -15.039 1 97.56 61 GLN B N 1
ATOM 3404 C CA . GLN B 1 61 ? 3.557 -33.188 -15.242 1 97.56 61 GLN B CA 1
ATOM 3405 C C . GLN B 1 61 ? 4.195 -32.375 -16.359 1 97.56 61 GLN B C 1
ATOM 3407 O O . GLN B 1 61 ? 3.5 -31.891 -17.266 1 97.56 61 GLN B O 1
ATOM 3412 N N . GLU B 1 62 ? 5.473 -32.219 -16.297 1 97.12 62 GLU B N 1
ATOM 3413 C CA . GLU B 1 62 ? 6.176 -31.438 -17.297 1 97.12 62 GLU B CA 1
ATOM 3414 C C . GLU B 1 62 ? 6.023 -32.062 -18.688 1 97.12 62 GLU B C 1
ATOM 3416 O O . GLU B 1 62 ? 5.879 -31.328 -19.672 1 97.12 62 GLU B O 1
ATOM 3421 N N . THR B 1 63 ? 6.086 -33.344 -18.766 1 97.19 63 THR B N 1
ATOM 3422 C CA . THR B 1 63 ? 5.918 -34.031 -20.047 1 97.19 63 THR B CA 1
ATOM 3423 C C . THR B 1 63 ? 4.512 -33.844 -20.594 1 97.19 63 THR B C 1
ATOM 3425 O O . THR B 1 63 ? 4.336 -33.531 -21.781 1 97.19 63 THR B O 1
ATOM 3428 N N . ALA B 1 64 ? 3.549 -34.031 -19.703 1 97.69 64 ALA B N 1
ATOM 3429 C CA . ALA B 1 64 ? 2.168 -33.812 -20.125 1 97.69 64 ALA B CA 1
ATOM 3430 C C . ALA B 1 64 ? 1.973 -32.406 -20.656 1 97.69 64 ALA B C 1
ATOM 3432 O O . ALA B 1 64 ? 1.312 -32.188 -21.672 1 97.69 64 ALA B O 1
ATOM 3433 N N . VAL B 1 65 ? 2.527 -31.422 -19.984 1 97.31 65 VAL B N 1
ATOM 3434 C CA . VAL B 1 65 ? 2.418 -30.031 -20.406 1 97.31 65 VAL B CA 1
ATOM 3435 C C . VAL B 1 65 ? 3.098 -29.828 -21.75 1 97.31 65 VAL B C 1
ATOM 3437 O O . VAL B 1 65 ? 2.566 -29.156 -22.641 1 97.31 65 VAL B O 1
ATOM 3440 N N . HIS B 1 66 ? 4.246 -30.422 -21.891 1 96.75 66 HIS B N 1
ATOM 3441 C CA . HIS B 1 66 ? 4.969 -30.344 -23.156 1 96.75 66 HIS B CA 1
ATOM 3442 C C . HIS B 1 66 ? 4.152 -30.922 -24.312 1 96.75 66 HIS B C 1
ATOM 3444 O O . HIS B 1 66 ? 4.141 -30.375 -25.406 1 96.75 66 HIS B O 1
ATOM 3450 N N . MET B 1 67 ? 3.496 -32 -24.047 1 97.25 67 MET B N 1
ATOM 3451 C CA . MET B 1 67 ? 2.627 -32.625 -25.062 1 97.25 67 MET B CA 1
ATOM 3452 C C . MET B 1 67 ? 1.485 -31.672 -25.422 1 97.25 67 MET B C 1
ATOM 3454 O O . MET B 1 67 ? 1.152 -31.531 -26.609 1 97.25 67 MET B O 1
ATOM 3458 N N . LEU B 1 68 ? 0.989 -31.047 -24.469 1 97.31 68 LEU B N 1
ATOM 3459 C CA . LEU B 1 68 ? -0.178 -30.188 -24.672 1 97.31 68 LEU B CA 1
ATOM 3460 C C . LEU B 1 68 ? 0.208 -28.891 -25.391 1 97.31 68 LEU B C 1
ATOM 3462 O O . LEU B 1 68 ? -0.511 -28.438 -26.266 1 97.31 68 LEU B O 1
ATOM 3466 N N . VAL B 1 69 ? 1.31 -28.312 -25.047 1 95.69 69 VAL B N 1
ATOM 3467 C CA . VAL B 1 69 ? 1.665 -26.984 -25.5 1 95.69 69 VAL B CA 1
ATOM 3468 C C . VAL B 1 69 ? 2.521 -27.062 -26.766 1 95.69 69 VAL B C 1
ATOM 3470 O O . VAL B 1 69 ? 2.367 -26.266 -27.688 1 95.69 69 VAL B O 1
ATOM 3473 N N . LYS B 1 70 ? 3.426 -28.047 -26.781 1 94.25 70 LYS B N 1
ATOM 3474 C CA . LYS B 1 70 ? 4.395 -28.109 -27.875 1 94.25 70 LYS B CA 1
ATOM 3475 C C . LYS B 1 70 ? 4.039 -29.203 -28.875 1 94.25 70 LYS B C 1
ATOM 3477 O O . LYS B 1 70 ? 4.641 -29.312 -29.938 1 94.25 70 LYS B O 1
ATOM 3482 N N . GLY B 1 71 ? 3.168 -30.094 -28.5 1 95 71 GLY B N 1
ATOM 3483 C CA . GLY B 1 71 ? 2.691 -31.109 -29.438 1 95 71 GLY B CA 1
ATOM 3484 C C . GLY B 1 71 ? 3.586 -32.344 -29.5 1 95 71 GLY B C 1
ATOM 3485 O O . GLY B 1 71 ? 3.533 -33.094 -30.469 1 95 71 GLY B O 1
ATOM 3486 N N . SER B 1 72 ? 4.398 -32.5 -28.547 1 96.88 72 SER B N 1
ATOM 3487 C CA . SER B 1 72 ? 5.176 -33.719 -28.5 1 96.88 72 SER B CA 1
ATOM 3488 C C . SER B 1 72 ? 4.285 -34.938 -28.234 1 96.88 72 SER B C 1
ATOM 3490 O O . SER B 1 72 ? 3.09 -34.781 -27.969 1 96.88 72 SER B O 1
ATOM 3492 N N . LYS B 1 73 ? 4.895 -36.062 -28.375 1 98 73 LYS B N 1
ATOM 3493 C CA . LYS B 1 73 ? 4.117 -37.312 -28.281 1 98 73 LYS B CA 1
ATOM 3494 C C . LYS B 1 73 ? 4.859 -38.375 -27.484 1 98 73 LYS B C 1
ATOM 3496 O O . LYS B 1 73 ? 6.008 -38.156 -27.094 1 98 73 LYS B O 1
ATOM 3501 N N . VAL B 1 74 ? 4.164 -39.438 -27.156 1 98.06 74 VAL B N 1
ATOM 3502 C CA . VAL B 1 74 ? 4.773 -40.594 -26.5 1 98.06 74 VAL B CA 1
ATOM 3503 C C . VAL B 1 74 ? 4.691 -41.812 -27.438 1 98.06 74 VAL B C 1
ATOM 3505 O O . VAL B 1 74 ? 3.598 -42.219 -27.828 1 98.06 74 VAL B O 1
ATOM 3508 N N . ASN B 1 75 ? 5.867 -42.281 -27.75 1 98.25 75 ASN B N 1
ATOM 3509 C CA . ASN B 1 75 ? 5.996 -43.469 -28.578 1 98.25 75 ASN B CA 1
ATOM 3510 C C . ASN B 1 75 ? 5.93 -44.75 -27.734 1 98.25 75 ASN B C 1
ATOM 3512 O O . ASN B 1 75 ? 6.852 -45.031 -26.969 1 98.25 75 ASN B O 1
ATOM 3516 N N . LEU B 1 76 ? 4.898 -45.562 -27.922 1 97.44 76 LEU B N 1
ATOM 3517 C CA . LEU B 1 76 ? 4.672 -46.75 -27.109 1 97.44 76 LEU B CA 1
ATOM 3518 C C . LEU B 1 76 ? 5.438 -47.938 -27.672 1 97.44 76 LEU B C 1
ATOM 3520 O O . LEU B 1 76 ? 5.48 -49 -27.047 1 97.44 76 LEU B O 1
ATOM 3524 N N . ARG B 1 77 ? 6.125 -47.781 -28.766 1 95.12 77 ARG B N 1
ATOM 3525 C CA . ARG B 1 77 ? 6.809 -48.875 -29.438 1 95.12 77 ARG B CA 1
ATOM 3526 C C . ARG B 1 77 ? 8.32 -48.719 -29.375 1 95.12 77 ARG B C 1
ATOM 3528 O O . ARG B 1 77 ? 9.07 -49.531 -29.891 1 95.12 77 ARG B O 1
ATOM 3535 N N . LYS B 1 78 ? 8.656 -47.625 -28.859 1 94.69 78 LYS B N 1
ATOM 3536 C CA . LYS B 1 78 ? 10.078 -47.312 -28.797 1 94.69 78 LYS B CA 1
ATOM 3537 C C . LYS B 1 78 ? 10.578 -47.281 -27.359 1 94.69 78 LYS B C 1
ATOM 3539 O O . LYS B 1 78 ? 9.992 -46.594 -26.516 1 94.69 78 LYS B O 1
ATOM 3544 N N . GLY B 1 79 ? 11.633 -48.062 -27.172 1 95.12 79 GLY B N 1
ATOM 3545 C CA . GLY B 1 79 ? 12.305 -48.031 -25.875 1 95.12 79 GLY B CA 1
ATOM 3546 C C . GLY B 1 79 ? 13.68 -47.406 -25.938 1 95.12 79 GLY B C 1
ATOM 3547 O O . GLY B 1 79 ? 14.359 -47.438 -26.969 1 95.12 79 GLY B O 1
ATOM 3548 N N . LEU B 1 80 ? 14.055 -46.781 -24.797 1 95.12 80 LEU B N 1
ATOM 3549 C CA . LEU B 1 80 ? 15.367 -46.156 -24.672 1 95.12 80 LEU B CA 1
ATOM 3550 C C . LEU B 1 80 ? 16.141 -46.75 -23.5 1 95.12 80 LEU B C 1
ATOM 3552 O O . LEU B 1 80 ? 15.57 -47 -22.438 1 95.12 80 LEU B O 1
ATOM 3556 N N . LYS B 1 81 ? 17.438 -47.031 -23.797 1 95.94 81 LYS B N 1
ATOM 3557 C CA . LYS B 1 81 ? 18.297 -47.406 -22.672 1 95.94 81 LYS B CA 1
ATOM 3558 C C . LYS B 1 81 ? 18.422 -46.25 -21.672 1 95.94 81 LYS B C 1
ATOM 3560 O O . LYS B 1 81 ? 18.859 -45.156 -22.016 1 95.94 81 LYS B O 1
ATOM 3565 N N . SER B 1 82 ? 17.953 -46.625 -20.469 1 95.38 82 SER B N 1
ATOM 3566 C CA . SER B 1 82 ? 17.828 -45.562 -19.453 1 95.38 82 SER B CA 1
ATOM 3567 C C . SER B 1 82 ? 17.953 -46.125 -18.047 1 95.38 82 SER B C 1
ATOM 3569 O O . SER B 1 82 ? 18.219 -47.312 -17.875 1 95.38 82 SER B O 1
ATOM 3571 N N . ARG B 1 83 ? 17.969 -45.25 -17.031 1 95.94 83 ARG B N 1
ATOM 3572 C CA . ARG B 1 83 ? 17.984 -45.656 -15.625 1 95.94 83 ARG B CA 1
ATOM 3573 C C . ARG B 1 83 ? 16.812 -45.031 -14.859 1 95.94 83 ARG B C 1
ATOM 3575 O O . ARG B 1 83 ? 16.422 -43.906 -15.133 1 95.94 83 ARG B O 1
ATOM 3582 N N . ARG B 1 84 ? 16.297 -45.781 -13.883 1 95.62 84 ARG B N 1
ATOM 3583 C CA . ARG B 1 84 ? 15.188 -45.281 -13.055 1 95.62 84 ARG B CA 1
ATOM 3584 C C . ARG B 1 84 ? 15.602 -44.062 -12.242 1 95.62 84 ARG B C 1
ATOM 3586 O O . ARG B 1 84 ? 16.688 -44.062 -11.664 1 95.62 84 ARG B O 1
ATOM 3593 N N . TRP B 1 85 ? 14.75 -43.062 -12.25 1 95.19 85 TRP B N 1
ATOM 3594 C CA . TRP B 1 85 ? 15.141 -41.812 -11.609 1 95.19 85 TRP B CA 1
ATOM 3595 C C . TRP B 1 85 ? 14.016 -41.281 -10.719 1 95.19 85 TRP B C 1
ATOM 3597 O O . TRP B 1 85 ? 14.242 -40.969 -9.547 1 95.19 85 TRP B O 1
ATOM 3607 N N . PHE B 1 86 ? 12.805 -41.25 -11.227 1 96.5 86 PHE B N 1
ATOM 3608 C CA . PHE B 1 86 ? 11.656 -40.688 -10.516 1 96.5 86 PHE B CA 1
ATOM 3609 C C . PHE B 1 86 ? 10.508 -41.688 -10.484 1 96.5 86 PHE B C 1
ATOM 3611 O O . PHE B 1 86 ? 10.172 -42.281 -11.508 1 96.5 86 PHE B O 1
ATOM 3618 N N . ARG B 1 87 ? 9.93 -41.906 -9.375 1 96.62 87 ARG B N 1
ATOM 3619 C CA . ARG B 1 87 ? 8.844 -42.844 -9.281 1 96.62 87 ARG B CA 1
ATOM 3620 C C . ARG B 1 87 ? 7.586 -42.219 -8.703 1 96.62 87 ARG B C 1
ATOM 3622 O O . ARG B 1 87 ? 7.676 -41.219 -7.953 1 96.62 87 ARG B O 1
ATOM 3629 N N . THR B 1 88 ? 6.496 -42.688 -9.102 1 96.25 88 THR B N 1
ATOM 3630 C CA . THR B 1 88 ? 5.207 -42.312 -8.547 1 96.25 88 THR B CA 1
ATOM 3631 C C . THR B 1 88 ? 4.23 -43.469 -8.57 1 96.25 88 THR B C 1
ATOM 3633 O O . THR B 1 88 ? 4.406 -44.406 -9.344 1 96.25 88 THR B O 1
ATOM 3636 N N . GLU B 1 89 ? 3.33 -43.406 -7.594 1 95.56 89 GLU B N 1
ATOM 3637 C CA . GLU B 1 89 ? 2.328 -44.469 -7.539 1 95.56 89 GLU B CA 1
ATOM 3638 C C . GLU B 1 89 ? 1.063 -44.062 -8.297 1 95.56 89 GLU B C 1
ATOM 3640 O O . GLU B 1 89 ? 0.595 -42.938 -8.18 1 95.56 89 GLU B O 1
ATOM 3645 N N . PHE B 1 90 ? 0.596 -44.969 -9.148 1 93.44 90 PHE B N 1
ATOM 3646 C CA . PHE B 1 90 ? -0.655 -44.75 -9.867 1 93.44 90 PHE B CA 1
ATOM 3647 C C . PHE B 1 90 ? -1.436 -46.062 -9.977 1 93.44 90 PHE B C 1
ATOM 3649 O O . PHE B 1 90 ? -0.957 -47.031 -10.57 1 93.44 90 PHE B O 1
ATOM 3656 N N . GLY B 1 91 ? -2.641 -45.969 -9.352 1 89.62 91 GLY B N 1
ATOM 3657 C CA . GLY B 1 91 ? -3.348 -47.219 -9.242 1 89.62 91 GLY B CA 1
ATOM 3658 C C . GLY B 1 91 ? -2.607 -48.25 -8.406 1 89.62 91 GLY B C 1
ATOM 3659 O O . GLY B 1 91 ? -2.25 -48 -7.258 1 89.62 91 GLY B O 1
ATOM 3660 N N . SER B 1 92 ? -2.412 -49.406 -8.961 1 91.81 92 SER B N 1
ATOM 3661 C CA . SER B 1 92 ? -1.733 -50.5 -8.25 1 91.81 92 SER B CA 1
ATOM 3662 C C . SER B 1 92 ? -0.292 -50.656 -8.727 1 91.81 92 SER B C 1
ATOM 3664 O O . SER B 1 92 ? 0.387 -51.625 -8.359 1 91.81 92 SER B O 1
ATOM 3666 N N . ARG B 1 93 ? 0.185 -49.75 -9.453 1 94.19 93 ARG B N 1
ATOM 3667 C CA . ARG B 1 93 ? 1.512 -49.906 -10.047 1 94.19 93 ARG B CA 1
ATOM 3668 C C . ARG B 1 93 ? 2.406 -48.719 -9.688 1 94.19 93 ARG B C 1
ATOM 3670 O O . ARG B 1 93 ? 1.914 -47.625 -9.367 1 94.19 93 ARG B O 1
ATOM 3677 N N . THR B 1 94 ? 3.637 -49.031 -9.711 1 97 94 THR B N 1
ATOM 3678 C CA . THR B 1 94 ? 4.66 -48 -9.617 1 97 94 THR B CA 1
ATOM 3679 C C . THR B 1 94 ? 5.109 -47.562 -11.008 1 97 94 THR B C 1
ATOM 3681 O O . THR B 1 94 ? 5.535 -48.375 -11.82 1 97 94 THR B O 1
ATOM 3684 N N . MET B 1 95 ? 4.91 -46.312 -11.273 1 97.56 95 MET B N 1
ATOM 3685 C CA . MET B 1 95 ? 5.316 -45.75 -12.547 1 97.56 95 MET B CA 1
ATOM 3686 C C . MET B 1 95 ? 6.68 -45.062 -12.438 1 97.56 95 MET B C 1
ATOM 3688 O O . MET B 1 95 ? 6.961 -44.375 -11.445 1 97.56 95 MET B O 1
ATOM 3692 N N . TRP B 1 96 ? 7.512 -45.25 -13.406 1 97.62 96 TRP B N 1
ATOM 3693 C CA . TRP B 1 96 ? 8.867 -44.688 -13.344 1 97.62 96 TRP B CA 1
ATOM 3694 C C . TRP B 1 96 ? 9.117 -43.719 -14.492 1 97.62 96 TRP B C 1
ATOM 3696 O O . TRP B 1 96 ? 8.672 -43.969 -15.625 1 97.62 96 TRP B O 1
ATOM 3706 N N . TYR B 1 97 ? 9.789 -42.688 -14.148 1 97.19 97 TYR B N 1
ATOM 3707 C CA . TYR B 1 97 ? 10.422 -41.844 -15.164 1 97.19 97 TYR B CA 1
ATOM 3708 C C . TYR B 1 97 ? 11.922 -42.094 -15.234 1 97.19 97 TYR B C 1
ATOM 3710 O O . TYR B 1 97 ? 12.625 -42 -14.227 1 97.19 97 TYR B O 1
ATOM 3718 N N . MET B 1 98 ? 12.367 -42.375 -16.422 1 96.44 98 MET B N 1
ATOM 3719 C CA . MET B 1 98 ? 13.742 -42.844 -16.594 1 96.44 98 MET B CA 1
ATOM 3720 C C . MET B 1 98 ? 14.602 -41.781 -17.25 1 96.44 98 MET B C 1
ATOM 3722 O O . MET B 1 98 ? 14.102 -41 -18.078 1 96.44 98 MET B O 1
ATOM 3726 N N . LEU B 1 99 ? 15.852 -41.688 -16.859 1 93.19 99 LEU B N 1
ATOM 3727 C CA . LEU B 1 99 ? 16.828 -40.781 -17.469 1 93.19 99 LEU B CA 1
ATOM 3728 C C . LEU B 1 99 ? 17.781 -41.562 -18.375 1 93.19 99 LEU B C 1
ATOM 3730 O O . LEU B 1 99 ? 18.094 -42.719 -18.109 1 93.19 99 LEU B O 1
ATOM 3734 N N . ARG B 1 100 ? 18.25 -40.844 -19.281 1 87.12 100 ARG B N 1
ATOM 3735 C CA . ARG B 1 100 ? 19.219 -41.469 -20.172 1 87.12 100 ARG B CA 1
ATOM 3736 C C . ARG B 1 100 ? 20.484 -41.844 -19.422 1 87.12 100 ARG B C 1
ATOM 3738 O O . ARG B 1 100 ? 20.828 -41.219 -18.406 1 87.12 100 ARG B O 1
ATOM 3745 N N . GLY B 1 101 ? 21.266 -42.906 -19.938 1 86.25 101 GLY B N 1
ATOM 3746 C CA . GLY B 1 101 ? 22.531 -43.312 -19.359 1 86.25 101 GLY B CA 1
ATOM 3747 C C . GLY B 1 101 ? 22.438 -44.562 -18.516 1 86.25 101 GLY B C 1
ATOM 3748 O O . GLY B 1 101 ? 23.297 -44.812 -17.656 1 86.25 101 GLY B O 1
ATOM 3749 N N . GLY B 1 102 ? 21.578 -45.375 -18.672 1 91.25 102 GLY B N 1
ATOM 3750 C CA . GLY B 1 102 ? 21.438 -46.656 -17.984 1 91.25 102 GLY B CA 1
ATOM 3751 C C . GLY B 1 102 ? 21.328 -47.844 -18.922 1 91.25 102 GLY B C 1
ATOM 3752 O O . GLY B 1 102 ? 21.531 -47.688 -20.125 1 91.25 102 GLY B O 1
ATOM 3753 N N . GLU B 1 103 ? 21.031 -49 -18.297 1 94.56 103 GLU B N 1
ATOM 3754 C CA . GLU B 1 103 ? 21.016 -50.219 -19.078 1 94.56 103 GLU B CA 1
ATOM 3755 C C . GLU B 1 103 ? 19.594 -50.75 -19.234 1 94.56 103 GLU B C 1
ATOM 3757 O O . GLU B 1 103 ? 19.312 -51.594 -20.094 1 94.56 103 GLU B O 1
ATOM 3762 N N . GLU B 1 104 ? 18.797 -50.219 -18.453 1 96.19 104 GLU B N 1
ATOM 3763 C CA . GLU B 1 104 ? 17.422 -50.656 -18.547 1 96.19 104 GLU B CA 1
ATOM 3764 C C . GLU B 1 104 ? 16.703 -50 -19.734 1 96.19 104 GLU B C 1
ATOM 3766 O O . GLU B 1 104 ? 17.047 -48.875 -20.125 1 96.19 104 GLU B O 1
ATOM 3771 N N . VAL B 1 105 ? 15.766 -50.719 -20.328 1 96.94 105 VAL B N 1
ATOM 3772 C CA . VAL B 1 105 ? 15.047 -50.156 -21.469 1 96.94 105 VAL B CA 1
ATOM 3773 C C . VAL B 1 105 ? 13.664 -49.688 -21.031 1 96.94 105 VAL B C 1
ATOM 3775 O O . VAL B 1 105 ? 12.922 -50.438 -20.391 1 96.94 105 VAL B O 1
ATOM 3778 N N . SER B 1 106 ? 13.305 -48.5 -21.375 1 97.38 106 SER B N 1
ATOM 3779 C CA . SER B 1 106 ? 11.992 -47.969 -21.031 1 97.38 106 SER B CA 1
ATOM 3780 C C . SER B 1 106 ? 10.891 -48.656 -21.844 1 97.38 106 SER B C 1
ATOM 3782 O O . SER B 1 106 ? 11.148 -49.219 -22.891 1 97.38 106 SER B O 1
ATOM 3784 N N . ASP B 1 107 ? 9.695 -48.531 -21.297 1 97.56 107 ASP B N 1
ATOM 3785 C CA . ASP B 1 107 ? 8.547 -49.094 -22 1 97.56 107 ASP B CA 1
ATOM 3786 C C . ASP B 1 107 ? 8.055 -48.156 -23.078 1 97.56 107 ASP B C 1
ATOM 3788 O O . ASP B 1 107 ? 7.441 -48.594 -24.062 1 97.56 107 ASP B O 1
ATOM 3792 N N . ALA B 1 108 ? 8.211 -46.906 -22.891 1 97.75 108 ALA B N 1
ATOM 3793 C CA . ALA B 1 108 ? 7.766 -45.844 -23.812 1 97.75 108 ALA B CA 1
ATOM 3794 C C . ALA B 1 108 ? 8.75 -44.688 -23.828 1 97.75 108 ALA B C 1
ATOM 3796 O O . ALA B 1 108 ? 9.562 -44.531 -22.922 1 97.75 108 ALA B O 1
ATOM 3797 N N . THR B 1 109 ? 8.656 -43.906 -24.906 1 97.75 109 THR B N 1
ATOM 3798 C CA . THR B 1 109 ? 9.594 -42.781 -25.062 1 97.75 109 THR B CA 1
ATOM 3799 C C . THR B 1 109 ? 8.859 -41.5 -25.469 1 97.75 109 THR B C 1
ATOM 3801 O O . THR B 1 109 ? 8.109 -41.5 -26.453 1 97.75 109 THR B O 1
ATOM 3804 N N . HIS B 1 110 ? 8.992 -40.469 -24.641 1 97.62 110 HIS B N 1
ATOM 3805 C CA . HIS B 1 110 ? 8.492 -39.125 -24.984 1 97.62 110 HIS B CA 1
ATOM 3806 C C . HIS B 1 110 ? 9.344 -38.5 -26.078 1 97.62 110 HIS B C 1
ATOM 3808 O O . HIS B 1 110 ? 10.547 -38.281 -25.875 1 97.62 110 HIS B O 1
ATOM 3814 N N . GLU B 1 111 ? 8.797 -38.125 -27.188 1 96.88 111 GLU B N 1
ATOM 3815 C CA . GLU B 1 111 ? 9.508 -37.594 -28.344 1 96.88 111 GLU B CA 1
ATOM 3816 C C . GLU B 1 111 ? 8.547 -36.906 -29.312 1 96.88 111 GLU B C 1
ATOM 3818 O O . GLU B 1 111 ? 7.453 -36.5 -28.922 1 96.88 111 GLU B O 1
ATOM 3823 N N . SER B 1 112 ? 8.938 -36.719 -30.641 1 95.94 112 SER B N 1
ATOM 3824 C CA . SER B 1 112 ? 8.18 -35.938 -31.609 1 95.94 112 SER B CA 1
ATOM 3825 C C . SER B 1 112 ? 7.062 -36.75 -32.25 1 95.94 112 SER B C 1
ATOM 3827 O O . SER B 1 112 ? 6.066 -36.188 -32.719 1 95.94 112 SER B O 1
ATOM 3829 N N . GLU B 1 113 ? 7.332 -38.094 -32.281 1 95.44 113 GLU B N 1
ATOM 3830 C CA . GLU B 1 113 ? 6.34 -38.969 -32.875 1 95.44 113 GLU B CA 1
ATOM 3831 C C . GLU B 1 113 ? 5.895 -40.031 -31.891 1 95.44 113 GLU B C 1
ATOM 3833 O O . GLU B 1 113 ? 6.652 -40.406 -31 1 95.44 113 GLU B O 1
ATOM 3838 N N . GLY B 1 114 ? 4.633 -40.469 -32.062 1 96.12 114 GLY B N 1
ATOM 3839 C CA . GLY B 1 114 ? 4.137 -41.5 -31.172 1 96.12 114 GLY B CA 1
ATOM 3840 C C . GLY B 1 114 ? 2.633 -41.656 -31.234 1 96.12 114 GLY B C 1
ATOM 3841 O O . GLY B 1 114 ? 1.936 -40.844 -31.859 1 96.12 114 GLY B O 1
ATOM 3842 N N . GLU B 1 11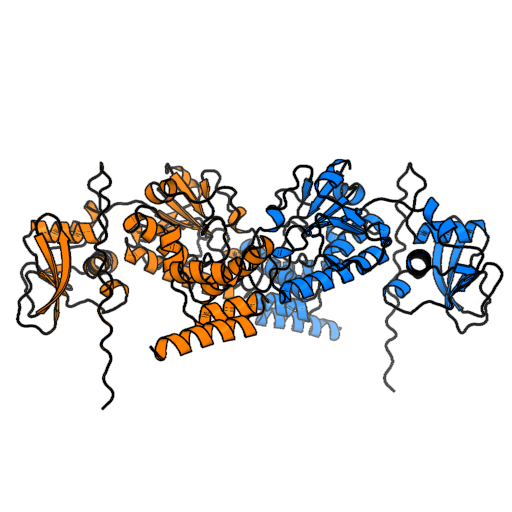5 ? 2.211 -42.656 -30.547 1 96.56 115 GLU B N 1
ATOM 3843 C CA . GLU B 1 115 ? 0.8 -43.031 -30.562 1 96.56 115 GLU B CA 1
ATOM 3844 C C . GLU B 1 115 ? -0.015 -42.188 -29.609 1 96.56 115 GLU B C 1
ATOM 3846 O O . GLU B 1 115 ? -1.183 -41.875 -29.875 1 96.56 115 GLU B O 1
ATOM 3851 N N . LEU B 1 116 ? 0.595 -41.812 -28.516 1 97.62 116 LEU B N 1
ATOM 3852 C CA . LEU B 1 116 ? -0.113 -40.969 -27.562 1 97.62 116 LEU B CA 1
ATOM 3853 C C . LEU B 1 116 ? 0.13 -39.5 -27.844 1 97.62 116 LEU B C 1
ATOM 3855 O O . LEU B 1 116 ? 1.278 -39.062 -27.875 1 97.62 116 LEU B O 1
ATOM 3859 N N . THR B 1 117 ? -0.931 -38.75 -28.047 1 97.69 117 THR B N 1
ATOM 3860 C CA . THR B 1 117 ? -0.862 -37.344 -28.406 1 97.69 117 THR B CA 1
ATOM 3861 C C . THR B 1 117 ? -1.702 -36.469 -27.469 1 97.69 117 THR B C 1
ATOM 3863 O O . THR B 1 117 ? -2.359 -37 -26.562 1 97.69 117 THR B O 1
ATOM 3866 N N . ARG B 1 118 ? -1.643 -35.188 -27.719 1 96.62 118 ARG B N 1
ATOM 3867 C CA . ARG B 1 118 ? -2.432 -34.25 -26.906 1 96.62 118 ARG B CA 1
ATOM 3868 C C . ARG B 1 118 ? -3.922 -34.562 -27.047 1 96.62 118 ARG B C 1
ATOM 3870 O O . ARG B 1 118 ? -4.695 -34.312 -26.109 1 96.62 118 ARG B O 1
ATOM 3877 N N . GLU B 1 119 ? -4.34 -35.125 -28.188 1 96.94 119 GLU B N 1
ATOM 3878 C CA . GLU B 1 119 ? -5.742 -35.438 -28.438 1 96.94 119 GLU B CA 1
ATOM 3879 C C . GLU B 1 119 ? -6.25 -36.5 -27.484 1 96.94 119 GLU B C 1
ATOM 3881 O O . GLU B 1 119 ? -7.449 -36.594 -27.203 1 96.94 119 GLU B O 1
ATOM 3886 N N . HIS B 1 120 ? -5.324 -37.312 -27.016 1 97.56 120 HIS B N 1
ATOM 3887 C CA . HIS B 1 120 ? -5.688 -38.344 -26.047 1 97.56 120 HIS B CA 1
ATOM 3888 C C . HIS B 1 120 ? -5.766 -37.75 -24.641 1 97.56 120 HIS B C 1
ATOM 3890 O O . HIS B 1 120 ? -6.508 -38.25 -23.797 1 97.56 120 HIS B O 1
ATOM 3896 N N . LEU B 1 121 ? -4.969 -36.75 -24.391 1 97.5 121 LEU B N 1
ATOM 3897 C CA . LEU B 1 121 ? -4.906 -36.094 -23.078 1 97.5 121 LEU B CA 1
ATOM 3898 C C . LEU B 1 121 ? -6.105 -35.188 -22.859 1 97.5 121 LEU B C 1
ATOM 3900 O O . LEU B 1 121 ? -6.691 -35.188 -21.766 1 97.5 121 LEU B O 1
ATOM 3904 N N . LEU B 1 122 ? -6.508 -34.438 -23.781 1 97.06 122 LEU B N 1
ATOM 3905 C CA . LEU B 1 122 ? -7.438 -33.312 -23.688 1 97.06 122 LEU B CA 1
ATOM 3906 C C . LEU B 1 122 ? -8.773 -33.75 -23.094 1 97.06 122 LEU B C 1
ATOM 3908 O O . LEU B 1 122 ? -9.297 -33.094 -22.188 1 97.06 122 LEU B O 1
ATOM 3912 N N . PRO B 1 123 ? -9.32 -34.906 -23.547 1 96.19 123 PRO B N 1
ATOM 3913 C CA . PRO B 1 123 ? -10.625 -35.312 -23.016 1 96.19 123 PRO B CA 1
ATOM 3914 C C . PRO B 1 123 ? -10.562 -35.656 -21.531 1 96.19 123 PRO B C 1
ATOM 3916 O O . PRO B 1 123 ? -11.602 -35.719 -20.859 1 96.19 123 PRO B O 1
ATOM 3919 N N . LEU B 1 124 ? -9.391 -35.906 -21 1 96.88 124 LEU B N 1
ATOM 3920 C CA . LEU B 1 124 ? -9.234 -36.375 -19.625 1 96.88 124 LEU B CA 1
ATOM 3921 C C . LEU B 1 124 ? -9.008 -35.188 -18.688 1 96.88 124 LEU B C 1
ATOM 3923 O O . LEU B 1 124 ? -9.109 -35.344 -17.469 1 96.88 124 LEU B O 1
ATOM 3927 N N . LEU B 1 125 ? -8.797 -34.062 -19.219 1 97.5 125 LEU B N 1
ATOM 3928 C CA . LEU B 1 125 ? -8.32 -32.938 -18.422 1 97.5 125 LEU B CA 1
ATOM 3929 C C . LEU B 1 125 ? -9.492 -32.125 -17.859 1 97.5 125 LEU B C 1
ATOM 3931 O O . LEU B 1 125 ? -10.516 -31.984 -18.516 1 97.5 125 LEU B O 1
ATOM 3935 N N . ASP B 1 126 ? -9.258 -31.656 -16.672 1 94.31 126 ASP B N 1
ATOM 3936 C CA . ASP B 1 126 ? -10.188 -30.703 -16.062 1 94.31 126 ASP B CA 1
ATOM 3937 C C . ASP B 1 126 ? -10.078 -29.328 -16.719 1 94.31 126 ASP B C 1
ATOM 3939 O O . ASP B 1 126 ? -8.984 -28.891 -17.078 1 94.31 126 ASP B O 1
ATOM 3943 N N . GLU B 1 127 ? -11.148 -28.719 -16.844 1 94.38 127 GLU B N 1
ATOM 3944 C CA . GLU B 1 127 ? -11.148 -27.375 -17.406 1 94.38 127 GLU B CA 1
ATOM 3945 C C . GLU B 1 127 ? -10.891 -26.328 -16.344 1 94.38 127 GLU B C 1
ATOM 3947 O O . GLU B 1 127 ? -10.305 -25.281 -16.609 1 94.38 127 GLU B O 1
ATOM 3952 N N . LEU B 1 128 ? -11.359 -26.656 -15.133 1 96.44 128 LEU B N 1
ATOM 3953 C CA . LEU B 1 128 ? -11.266 -25.719 -14.008 1 96.44 128 LEU B CA 1
ATOM 3954 C C . LEU B 1 128 ? -10.234 -26.203 -12.992 1 96.44 128 LEU B C 1
ATOM 3956 O O . LEU B 1 128 ? -9.867 -27.375 -12.977 1 96.44 128 LEU B O 1
ATOM 3960 N N . PRO B 1 129 ? -9.719 -25.281 -12.25 1 98.31 129 PRO B N 1
ATOM 3961 C CA . PRO B 1 129 ? -10.055 -23.875 -12.109 1 98.31 129 PRO B CA 1
ATOM 3962 C C . PRO B 1 129 ? -9.367 -23 -13.156 1 98.31 129 PRO B C 1
ATOM 3964 O O . PRO B 1 129 ? -8.383 -23.422 -13.766 1 98.31 129 PRO B O 1
ATOM 3967 N N . TYR B 1 130 ? -9.922 -21.797 -13.32 1 98.62 130 TYR B N 1
ATOM 3968 C CA . TYR B 1 130 ? -9.203 -20.75 -14.055 1 98.62 130 TYR B CA 1
ATOM 3969 C C . TYR B 1 130 ? -8.336 -19.922 -13.117 1 98.62 130 TYR B C 1
ATOM 3971 O O . TYR B 1 130 ? -8.742 -19.609 -12 1 98.62 130 TYR B O 1
ATOM 3979 N N . VAL B 1 131 ? -7.156 -19.703 -13.547 1 98.75 131 VAL B N 1
ATOM 3980 C CA . VAL B 1 131 ? -6.285 -18.688 -12.961 1 98.75 131 VAL B CA 1
ATOM 3981 C C . VAL B 1 131 ? -6.348 -17.406 -13.797 1 98.75 131 VAL B C 1
ATOM 3983 O O . VAL B 1 131 ? -5.707 -17.312 -14.844 1 98.75 131 VAL B O 1
ATOM 3986 N N . ALA B 1 132 ? -7.051 -16.469 -13.297 1 98.62 132 ALA B N 1
ATOM 3987 C CA . ALA B 1 132 ? -7.348 -15.266 -14.078 1 98.62 132 ALA B CA 1
ATOM 3988 C C . ALA B 1 132 ? -6.582 -14.055 -13.547 1 98.62 132 ALA B C 1
ATOM 3990 O O . ALA B 1 132 ? -6.41 -13.914 -12.328 1 98.62 132 ALA B O 1
ATOM 3991 N N . VAL B 1 133 ? -6.113 -13.211 -14.414 1 97.94 133 VAL B N 1
ATOM 3992 C CA . VAL B 1 133 ? -5.469 -11.961 -14.047 1 97.94 133 VAL B CA 1
ATOM 3993 C C . VAL B 1 133 ? -6.234 -10.789 -14.656 1 97.94 133 VAL B C 1
ATOM 3995 O O . VAL B 1 133 ? -6.402 -10.719 -15.875 1 97.94 133 VAL B O 1
ATOM 3998 N N . TYR B 1 134 ? -6.684 -9.898 -13.836 1 97.88 134 TYR B N 1
ATOM 3999 C CA . TYR B 1 134 ? -7.395 -8.711 -14.305 1 97.88 134 TYR B CA 1
ATOM 4000 C C . TYR B 1 134 ? -6.434 -7.695 -14.906 1 97.88 134 TYR B C 1
ATOM 4002 O O . TYR B 1 134 ? -5.543 -7.188 -14.219 1 97.88 134 TYR B O 1
ATOM 4010 N N . LEU B 1 135 ? -6.703 -7.324 -16.141 1 96.12 135 LEU B N 1
ATOM 4011 C CA . LEU B 1 135 ? -5.801 -6.426 -16.859 1 96.12 135 LEU B CA 1
ATOM 4012 C C . LEU B 1 135 ? -6.52 -5.145 -17.25 1 96.12 135 LEU B C 1
ATOM 4014 O O . LEU B 1 135 ? -6.027 -4.391 -18.109 1 96.12 135 LEU B O 1
ATOM 4018 N N . GLY B 1 136 ? -7.621 -4.949 -16.594 1 91.62 136 GLY B N 1
ATOM 4019 C CA . GLY B 1 136 ? -8.359 -3.736 -16.891 1 91.62 136 GLY B CA 1
ATOM 4020 C C . GLY B 1 136 ? -7.609 -2.469 -16.547 1 91.62 136 GLY B C 1
ATOM 4021 O O . GLY B 1 136 ? -7.887 -1.4 -17.094 1 91.62 136 GLY B O 1
ATOM 4022 N N . PHE B 1 137 ? -6.641 -2.57 -15.656 1 89.75 137 PHE B N 1
ATOM 4023 C CA . PHE B 1 137 ? -5.871 -1.41 -15.227 1 89.75 137 PHE B CA 1
ATOM 4024 C C . PHE B 1 137 ? -4.562 -1.308 -16 1 89.75 137 PHE B C 1
ATOM 4026 O O . PHE B 1 137 ? -3.676 -0.531 -15.633 1 89.75 137 PHE B O 1
ATOM 4033 N N . LEU B 1 138 ? -4.379 -1.998 -17.031 1 87.88 138 LEU B N 1
ATOM 4034 C CA . LEU B 1 138 ? -3.125 -2.057 -17.766 1 87.88 138 LEU B CA 1
ATOM 4035 C C . LEU B 1 138 ? -2.699 -0.666 -18.234 1 87.88 138 LEU B C 1
ATOM 4037 O O . LEU B 1 138 ? -1.509 -0.345 -18.234 1 87.88 138 LEU B O 1
ATOM 4041 N N . GLY B 1 139 ? -3.613 0.133 -18.594 1 80.81 139 GLY B N 1
ATOM 4042 C CA . GLY B 1 139 ? -3.346 1.431 -19.203 1 80.81 139 GLY B CA 1
ATOM 4043 C C . GLY B 1 139 ? -2.799 2.443 -18.203 1 80.81 139 GLY B C 1
ATOM 4044 O O . GLY B 1 139 ? -2.281 3.488 -18.609 1 80.81 139 GLY B O 1
ATOM 4045 N N . ILE B 1 140 ? -2.791 2.096 -16.938 1 82.12 140 ILE B N 1
ATOM 4046 C CA . ILE B 1 140 ? -2.361 3.08 -15.953 1 82.12 140 ILE B CA 1
ATOM 4047 C C . ILE B 1 140 ? -0.938 2.766 -15.492 1 82.12 140 ILE B C 1
ATOM 4049 O O . ILE B 1 140 ? -0.375 3.48 -14.664 1 82.12 140 ILE B O 1
ATOM 4053 N N . HIS B 1 141 ? -0.328 1.754 -16.047 1 87.94 141 HIS B N 1
ATOM 4054 C CA . HIS B 1 141 ? 1.046 1.402 -15.703 1 87.94 141 HIS B CA 1
ATOM 4055 C C . HIS B 1 141 ? 2.043 2.215 -16.516 1 87.94 141 HIS B C 1
ATOM 4057 O O . HIS B 1 141 ? 1.816 2.473 -17.703 1 87.94 141 HIS B O 1
ATOM 4063 N N . THR B 1 142 ? 3.125 2.611 -15.914 1 85.69 142 THR B N 1
ATOM 4064 C CA . THR B 1 142 ? 4.258 3.131 -16.672 1 85.69 142 THR B CA 1
ATOM 4065 C C . THR B 1 142 ? 4.879 2.039 -17.531 1 85.69 142 THR B C 1
ATOM 4067 O O . THR B 1 142 ? 4.629 0.851 -17.312 1 85.69 142 THR B O 1
ATOM 4070 N N . PRO B 1 143 ? 5.656 2.434 -18.484 1 84.5 143 PRO B N 1
ATOM 4071 C CA . PRO B 1 143 ? 6.312 1.406 -19.297 1 84.5 143 PRO B CA 1
ATOM 4072 C C . PRO B 1 143 ? 7.152 0.441 -18.469 1 84.5 143 PRO B C 1
ATOM 4074 O O . PRO B 1 143 ? 7.168 -0.762 -18.734 1 84.5 143 PRO B O 1
ATOM 4077 N N . LYS B 1 144 ? 7.836 1.044 -17.516 1 88.62 144 LYS B N 1
ATOM 4078 C CA . LYS B 1 144 ? 8.633 0.188 -16.641 1 88.62 144 LYS B CA 1
ATOM 4079 C C . LYS B 1 144 ? 7.746 -0.772 -15.852 1 88.62 144 LYS B C 1
ATOM 4081 O O . LYS B 1 144 ? 8.062 -1.958 -15.727 1 88.62 144 LYS B O 1
ATOM 4086 N N . GLU B 1 145 ? 6.66 -0.285 -15.305 1 91.75 145 GLU B N 1
ATOM 4087 C CA . GLU B 1 145 ? 5.715 -1.123 -14.57 1 91.75 145 GLU B CA 1
ATOM 4088 C C . GLU B 1 145 ? 5.082 -2.168 -15.484 1 91.75 145 GLU B C 1
ATOM 4090 O O . GLU B 1 145 ? 4.859 -3.309 -15.07 1 91.75 145 GLU B O 1
ATOM 4095 N N . LEU B 1 146 ? 4.793 -1.839 -16.641 1 89.69 146 LEU B N 1
ATOM 4096 C CA . LEU B 1 146 ? 4.191 -2.746 -17.609 1 89.69 146 LEU B CA 1
ATOM 4097 C C . LEU B 1 146 ? 5.141 -3.889 -17.953 1 89.69 146 LEU B C 1
ATOM 4099 O O . LEU B 1 146 ? 4.715 -5.039 -18.094 1 89.69 146 LEU B O 1
ATOM 4103 N N . ARG B 1 147 ? 6.383 -3.576 -18.172 1 91.31 147 ARG B N 1
ATOM 4104 C CA . ARG B 1 147 ? 7.379 -4.609 -18.438 1 91.31 147 ARG B CA 1
ATOM 4105 C C . ARG B 1 147 ? 7.438 -5.613 -17.297 1 91.31 147 ARG B C 1
ATOM 4107 O O . ARG B 1 147 ? 7.516 -6.82 -17.516 1 91.31 147 ARG B O 1
ATOM 4114 N N . LYS B 1 148 ? 7.395 -5.082 -16.125 1 94.62 148 LYS B N 1
ATOM 4115 C CA . LYS B 1 148 ? 7.422 -5.945 -14.945 1 94.62 148 LYS B CA 1
ATOM 4116 C C . LYS B 1 148 ? 6.156 -6.793 -14.859 1 94.62 148 LYS B C 1
ATOM 4118 O O . LYS B 1 148 ? 6.207 -7.957 -14.453 1 94.62 148 LYS B O 1
ATOM 4123 N N . LEU B 1 149 ? 5.062 -6.195 -15.164 1 94.94 149 LEU B N 1
ATOM 4124 C CA . LEU B 1 149 ? 3.805 -6.938 -15.172 1 94.94 149 LEU B CA 1
ATOM 4125 C C . LEU B 1 149 ? 3.846 -8.07 -16.188 1 94.94 149 LEU B C 1
ATOM 4127 O O . LEU B 1 149 ? 3.432 -9.195 -15.898 1 94.94 149 LEU B O 1
ATOM 4131 N N . LYS B 1 150 ? 4.352 -7.793 -17.359 1 93.5 150 LYS B N 1
ATOM 4132 C CA . LYS B 1 150 ? 4.473 -8.82 -18.391 1 93.5 150 LYS B CA 1
ATOM 4133 C C . LYS B 1 150 ? 5.348 -9.977 -17.922 1 93.5 150 LYS B C 1
ATOM 4135 O O . LYS B 1 150 ? 5.035 -11.141 -18.172 1 93.5 150 LYS B O 1
ATOM 4140 N N . LEU B 1 151 ? 6.426 -9.625 -17.297 1 95.69 151 LEU B N 1
ATOM 4141 C CA . LEU B 1 151 ? 7.289 -10.664 -16.75 1 95.69 151 LEU B CA 1
ATOM 4142 C C . LEU B 1 151 ? 6.531 -11.508 -15.727 1 95.69 151 LEU B C 1
ATOM 4144 O O . LEU B 1 151 ? 6.668 -12.734 -15.711 1 95.69 151 LEU B O 1
ATOM 4148 N N . GLN B 1 152 ? 5.75 -10.852 -14.891 1 96.44 152 GLN B N 1
ATOM 4149 C CA . GLN B 1 152 ? 4.988 -11.586 -13.891 1 96.44 152 GLN B CA 1
ATOM 4150 C C . GLN B 1 152 ? 3.922 -12.461 -14.539 1 96.44 152 GLN B C 1
ATOM 4152 O O . GLN B 1 152 ? 3.609 -13.547 -14.031 1 96.44 152 GLN B O 1
ATOM 4157 N N . LEU B 1 153 ? 3.361 -12.008 -15.609 1 96.38 153 LEU B N 1
ATOM 4158 C CA . LEU B 1 153 ? 2.391 -12.82 -16.344 1 96.38 153 LEU B CA 1
ATOM 4159 C C . LEU B 1 153 ? 3.051 -14.062 -16.938 1 96.38 153 LEU B C 1
ATOM 4161 O O . LEU B 1 153 ? 2.482 -15.156 -16.875 1 96.38 153 LEU B O 1
ATOM 4165 N N . TRP B 1 154 ? 4.254 -13.844 -17.422 1 95.69 154 TRP B N 1
ATOM 4166 C CA . TRP B 1 154 ? 5.023 -14.984 -17.906 1 95.69 154 TRP B CA 1
ATOM 4167 C C . TRP B 1 154 ? 5.301 -15.977 -16.797 1 95.69 154 TRP B C 1
ATOM 4169 O O . TRP B 1 154 ? 5.113 -17.188 -16.969 1 95.69 154 TRP B O 1
ATOM 4179 N N . GLU B 1 155 ? 5.75 -15.492 -15.711 1 96.94 155 GLU B N 1
ATOM 4180 C CA . GLU B 1 155 ? 6.047 -16.344 -14.57 1 96.94 155 GLU B CA 1
ATOM 4181 C C . GLU B 1 155 ? 4.781 -17 -14.023 1 96.94 155 GLU B C 1
ATOM 4183 O O . GLU B 1 155 ? 4.832 -18.109 -13.484 1 96.94 155 GLU B O 1
ATOM 4188 N N . THR B 1 156 ? 3.688 -16.297 -14.172 1 97.75 156 THR B N 1
ATOM 4189 C CA . THR B 1 156 ? 2.406 -16.859 -13.766 1 97.75 156 THR B CA 1
ATOM 4190 C C . THR B 1 156 ? 2.066 -18.078 -14.617 1 97.75 156 THR B C 1
ATOM 4192 O O . THR B 1 156 ? 1.597 -19.094 -14.094 1 97.75 156 THR B O 1
ATOM 4195 N N . LEU B 1 157 ? 2.273 -17.984 -15.852 1 96.88 157 LEU B N 1
ATOM 4196 C CA . LEU B 1 157 ? 2.076 -19.125 -16.734 1 96.88 157 LEU B CA 1
ATOM 4197 C C . LEU B 1 157 ? 2.934 -20.297 -16.297 1 96.88 157 LEU B C 1
ATOM 4199 O O . LEU B 1 157 ? 2.453 -21.438 -16.25 1 96.88 157 LEU B O 1
ATOM 4203 N N . ASN B 1 158 ? 4.141 -20.031 -15.977 1 96.25 158 ASN B N 1
ATOM 4204 C CA . ASN B 1 158 ? 5.043 -21.062 -15.484 1 96.25 158 ASN B CA 1
ATOM 4205 C C . ASN B 1 158 ? 4.539 -21.672 -14.18 1 96.25 158 ASN B C 1
ATOM 4207 O O . ASN B 1 158 ? 4.621 -22.891 -13.984 1 96.25 158 ASN B O 1
ATOM 4211 N N . ALA B 1 159 ? 4.078 -20.828 -13.336 1 98.06 159 ALA B N 1
ATOM 4212 C CA . ALA B 1 159 ? 3.547 -21.297 -12.055 1 98.06 159 ALA B CA 1
ATOM 4213 C C . ALA B 1 159 ? 2.373 -22.25 -12.266 1 98.06 159 ALA B C 1
ATOM 4215 O O . ALA B 1 159 ? 2.262 -23.266 -11.578 1 98.06 159 ALA B O 1
ATOM 4216 N N . VAL B 1 160 ? 1.521 -21.906 -13.203 1 98.5 160 VAL B N 1
ATOM 4217 C CA . VAL B 1 160 ? 0.35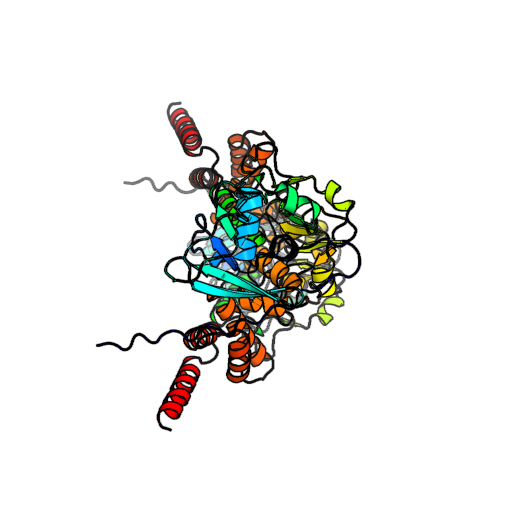7 -22.75 -13.492 1 98.5 160 VAL B CA 1
ATOM 4218 C C . VAL B 1 160 ? 0.812 -24.094 -14.039 1 98.5 160 VAL B C 1
ATOM 4220 O O . VAL B 1 160 ? 0.236 -25.141 -13.703 1 98.5 160 VAL B O 1
ATOM 4223 N N . ARG B 1 161 ? 1.865 -24.125 -14.805 1 97.88 161 ARG B N 1
ATOM 4224 C CA . ARG B 1 161 ? 2.355 -25.328 -15.469 1 97.88 161 ARG B CA 1
ATOM 4225 C C . ARG B 1 161 ? 2.887 -26.328 -14.453 1 97.88 161 ARG B C 1
ATOM 4227 O O . ARG B 1 161 ? 2.982 -27.516 -14.742 1 97.88 161 ARG B O 1
ATOM 4234 N N . TYR B 1 162 ? 3.209 -25.922 -13.289 1 97.94 162 TYR B N 1
ATOM 4235 C CA . TYR B 1 162 ? 3.65 -26.844 -12.25 1 97.94 162 TYR B CA 1
ATOM 4236 C C . TYR B 1 162 ? 2.527 -27.797 -11.852 1 97.94 162 TYR B C 1
ATOM 4238 O O . TYR B 1 162 ? 2.783 -28.891 -11.367 1 97.94 162 TYR B O 1
ATOM 4246 N N . PHE B 1 163 ? 1.291 -27.391 -12.086 1 98.12 163 PHE B N 1
ATOM 4247 C CA . PHE B 1 163 ? 0.167 -28.141 -11.555 1 98.12 163 PHE B CA 1
ATOM 4248 C C . PHE B 1 163 ? -0.853 -28.438 -12.648 1 98.12 163 PHE B C 1
ATOM 4250 O O . PHE B 1 163 ? -1.549 -29.453 -12.602 1 98.12 163 PHE B O 1
ATOM 4257 N N . LEU B 1 164 ? -0.97 -27.547 -13.516 1 98.44 164 LEU B N 1
ATOM 4258 C CA . LEU B 1 164 ? -1.959 -27.594 -14.586 1 98.44 164 LEU B CA 1
ATOM 4259 C C . LEU B 1 164 ? -1.308 -27.328 -15.945 1 98.44 164 LEU B C 1
ATOM 4261 O O . LEU B 1 164 ? -0.254 -27.891 -16.25 1 98.44 164 LEU B O 1
ATOM 4265 N N . TRP B 1 165 ? -2.016 -26.641 -16.797 1 97.94 165 TRP B N 1
A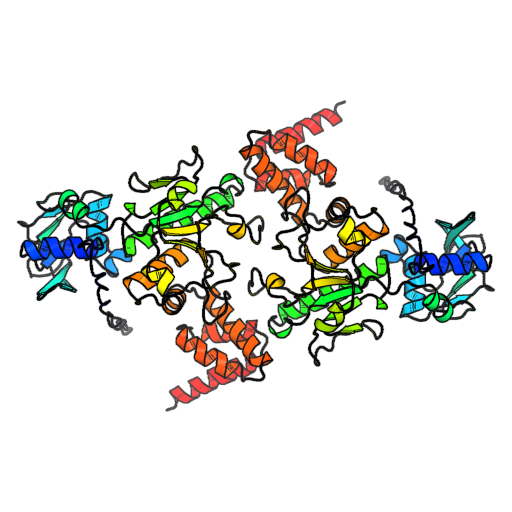TOM 4266 C CA . TRP B 1 165 ? -1.421 -26.25 -18.062 1 97.94 165 TRP B CA 1
ATOM 4267 C C . TRP B 1 165 ? -2.043 -24.953 -18.594 1 97.94 165 TRP B C 1
ATOM 4269 O O . TRP B 1 165 ? -2.908 -24.375 -17.938 1 97.94 165 TRP B O 1
ATOM 4279 N N . ASP B 1 166 ? -1.679 -24.5 -19.719 1 97.5 166 ASP B N 1
ATOM 4280 C CA . ASP B 1 166 ? -1.853 -23.125 -20.188 1 97.5 166 ASP B CA 1
ATOM 4281 C C . ASP B 1 166 ? -3.33 -22.781 -20.359 1 97.5 166 ASP B C 1
ATOM 4283 O O . ASP B 1 166 ? -3.734 -21.625 -20.219 1 97.5 166 ASP B O 1
ATOM 4287 N N . SER B 1 167 ? -4.195 -23.75 -20.641 1 97.56 167 SER B N 1
ATOM 4288 C CA . SER B 1 167 ? -5.605 -23.484 -20.906 1 97.56 167 SER B CA 1
ATOM 4289 C C . SER B 1 167 ? -6.324 -22.969 -19.672 1 97.56 167 SER B C 1
ATOM 4291 O O . SER B 1 167 ? -7.445 -22.469 -19.766 1 97.56 167 SER B O 1
ATOM 4293 N N . HIS B 1 168 ? -5.68 -23.094 -18.531 1 98.44 168 HIS B N 1
ATOM 4294 C CA . HIS B 1 168 ? -6.285 -22.656 -17.281 1 98.44 168 HIS B CA 1
ATOM 4295 C C . HIS B 1 168 ? -6.008 -21.188 -17.016 1 98.44 168 HIS B C 1
ATOM 4297 O O . HIS B 1 168 ? -6.555 -20.594 -16.078 1 98.44 168 HIS B O 1
ATOM 4303 N N . VAL B 1 169 ? -5.172 -20.5 -17.797 1 98.06 169 VAL B N 1
ATOM 4304 C CA . VAL B 1 169 ? -4.82 -19.094 -17.609 1 98.06 169 VAL B CA 1
ATOM 4305 C C . VAL B 1 169 ? -5.773 -18.219 -18.406 1 98.06 169 VAL B C 1
ATOM 4307 O O . VAL B 1 169 ? -6.027 -18.469 -19.578 1 98.06 169 VAL B O 1
ATOM 4310 N N . VAL B 1 170 ? -6.285 -17.219 -17.766 1 97.5 170 VAL B N 1
ATOM 4311 C CA . VAL B 1 170 ? -7.23 -16.312 -18.406 1 97.5 170 VAL B CA 1
ATOM 4312 C C . VAL B 1 170 ? -6.812 -14.867 -18.156 1 97.5 170 VAL B C 1
ATOM 4314 O O . VAL B 1 170 ? -6.578 -14.469 -17.016 1 97.5 170 VAL B O 1
ATOM 4317 N N . PHE B 1 171 ? -6.688 -14.094 -19.188 1 96.88 171 PHE B N 1
ATOM 4318 C CA . PHE B 1 171 ? -6.547 -12.648 -19.062 1 96.88 171 PHE B CA 1
ATOM 4319 C C . PHE B 1 171 ? -7.906 -11.969 -19.109 1 96.88 171 PHE B C 1
ATOM 4321 O O . PHE B 1 171 ? -8.664 -12.148 -20.062 1 96.88 171 PHE B O 1
ATOM 4328 N N . VAL B 1 172 ? -8.219 -11.242 -18.109 1 97.19 172 VAL B N 1
ATOM 4329 C CA . VAL B 1 172 ? -9.547 -10.656 -17.984 1 97.19 172 VAL B CA 1
ATOM 4330 C C . VAL B 1 172 ? -9.484 -9.164 -18.312 1 97.19 172 VAL B C 1
ATOM 4332 O O . VAL B 1 172 ? -8.664 -8.438 -17.766 1 97.19 172 VAL B O 1
ATOM 4335 N N . ASP B 1 173 ? -10.297 -8.695 -19.219 1 95 173 ASP B N 1
ATOM 4336 C CA . ASP B 1 173 ? -10.43 -7.301 -19.641 1 95 173 ASP B CA 1
ATOM 4337 C C . ASP B 1 173 ? -9.109 -6.758 -20.172 1 95 173 ASP B C 1
ATOM 4339 O O . ASP B 1 173 ? -8.727 -5.629 -19.859 1 95 173 ASP B O 1
ATOM 4343 N N . ALA B 1 174 ? -8.414 -7.648 -20.828 1 92.19 174 ALA B N 1
ATOM 4344 C CA . ALA B 1 174 ? -7.207 -7.199 -21.516 1 92.19 174 ALA B CA 1
ATOM 4345 C C . ALA B 1 174 ? -7.547 -6.246 -22.656 1 92.19 174 ALA B C 1
ATOM 4347 O O . ALA B 1 174 ? -8.477 -6.496 -23.422 1 92.19 174 ALA B O 1
ATOM 4348 N N . PRO B 1 175 ? -6.805 -5.176 -22.688 1 84.62 175 PRO B N 1
ATOM 4349 C CA . PRO B 1 175 ? -7.051 -4.285 -23.812 1 84.62 175 PRO B CA 1
ATOM 4350 C C . PRO B 1 175 ? -6.82 -4.965 -25.172 1 84.62 175 PRO B C 1
ATOM 4352 O O . PRO B 1 175 ? -6.031 -5.91 -25.266 1 84.62 175 PRO B O 1
ATOM 4355 N N . LYS B 1 176 ? -7.438 -4.504 -26.203 1 77.56 176 LYS B N 1
ATOM 4356 C CA . LYS B 1 176 ? -7.379 -5.098 -27.547 1 77.56 176 LYS B CA 1
ATOM 4357 C C . LYS B 1 176 ? -5.949 -5.109 -28.078 1 77.56 176 LYS B C 1
ATOM 4359 O O . LYS B 1 176 ? -5.547 -6.047 -28.766 1 77.56 176 LYS B O 1
ATOM 4364 N N . ASP B 1 177 ? -5.254 -4.066 -27.625 1 72.75 177 ASP B N 1
ATOM 4365 C CA . ASP B 1 177 ? -3.904 -3.93 -28.172 1 72.75 177 ASP B CA 1
ATOM 4366 C C . ASP B 1 177 ? -2.891 -4.68 -27.312 1 72.75 177 ASP B C 1
ATOM 4368 O O . ASP B 1 177 ? -1.69 -4.66 -27.594 1 72.75 177 ASP B O 1
ATOM 4372 N N . PHE B 1 178 ? -3.486 -5.273 -26.375 1 74.44 178 PHE B N 1
ATOM 4373 C CA . PHE B 1 178 ? -2.584 -6.051 -25.531 1 74.44 178 PHE B CA 1
ATOM 4374 C C . PHE B 1 178 ? -2.059 -7.27 -26.281 1 74.44 178 PHE B C 1
ATOM 4376 O O . PHE B 1 178 ? -2.807 -8.211 -26.531 1 74.44 178 PHE B O 1
ATOM 4383 N N . GLN B 1 179 ? -0.961 -7.18 -26.766 1 68.44 179 GLN B N 1
ATOM 4384 C CA . GLN B 1 179 ? -0.399 -8.148 -27.703 1 68.44 179 GLN B CA 1
ATOM 4385 C C . GLN B 1 179 ? 0.366 -9.242 -26.969 1 68.44 179 GLN B C 1
ATOM 4387 O O . GLN B 1 179 ? 0.981 -10.109 -27.594 1 68.44 179 GLN B O 1
ATOM 4392 N N . TRP B 1 180 ? 0.269 -9.172 -25.766 1 73.94 180 TRP B N 1
ATOM 4393 C CA . TRP B 1 180 ? 1.076 -10.211 -25.125 1 73.94 180 TRP B CA 1
ATOM 4394 C C . TRP B 1 180 ? 0.233 -11.445 -24.828 1 73.94 180 TRP B C 1
ATOM 4396 O O . TRP B 1 180 ? -0.693 -11.383 -24.016 1 73.94 180 TRP B O 1
ATOM 4406 N N . LYS B 1 181 ? 0.203 -12.344 -25.625 1 73.88 181 LYS B N 1
ATOM 4407 C CA . LYS B 1 181 ? -0.358 -13.68 -25.453 1 73.88 181 LYS B CA 1
ATOM 4408 C C . LYS B 1 181 ? 0.683 -14.758 -25.734 1 73.88 181 LYS B C 1
ATOM 4410 O O . LYS B 1 181 ? 1.146 -14.883 -26.875 1 73.88 181 LYS B O 1
ATOM 4415 N N . PRO B 1 182 ? 1.127 -15.383 -24.719 1 81 182 PRO B N 1
ATOM 4416 C CA . PRO B 1 182 ? 2.213 -16.344 -24.906 1 81 182 PRO B CA 1
ATOM 4417 C C . PRO B 1 182 ? 1.856 -17.469 -25.891 1 81 182 PRO B C 1
ATOM 4419 O O . PRO B 1 182 ? 2.734 -17.984 -26.578 1 81 182 PRO B O 1
ATOM 4422 N N . ASN B 1 183 ? 0.613 -17.875 -25.953 1 88.38 183 ASN B N 1
ATOM 4423 C CA . ASN B 1 183 ? 0.12 -18.875 -26.906 1 88.38 183 ASN B CA 1
ATOM 4424 C C . ASN B 1 183 ? -1.401 -18.828 -27.016 1 88.38 183 ASN B C 1
ATOM 4426 O O . ASN B 1 183 ? -2.053 -17.984 -26.391 1 88.38 183 ASN B O 1
ATOM 4430 N N . ASP B 1 184 ? -1.917 -19.719 -27.781 1 90 184 ASP B N 1
ATOM 4431 C CA . ASP B 1 184 ? -3.336 -19.656 -28.125 1 90 184 ASP B CA 1
ATOM 4432 C C . ASP B 1 184 ? -4.188 -20.344 -27.062 1 90 184 ASP B C 1
ATOM 4434 O O . ASP B 1 184 ? -5.418 -20.25 -27.078 1 90 184 ASP B O 1
ATOM 4438 N N . TYR B 1 185 ? -3.58 -20.938 -26.125 1 94.5 185 TYR B N 1
ATOM 4439 C CA . TYR B 1 185 ? -4.336 -21.672 -25.109 1 94.5 185 TYR B CA 1
ATOM 4440 C C . TYR B 1 185 ? -4.781 -20.734 -23.984 1 94.5 185 TYR B C 1
ATOM 4442 O O . TYR B 1 185 ? -5.746 -21.031 -23.281 1 94.5 185 TYR B O 1
ATOM 4450 N N . VAL B 1 186 ? -3.998 -19.656 -23.828 1 95.19 186 VAL B N 1
ATOM 4451 C CA . VAL B 1 186 ? -4.391 -18.641 -22.844 1 95.19 186 VAL B CA 1
ATOM 4452 C C . VAL B 1 186 ? -5.656 -17.938 -23.312 1 95.19 186 VAL B C 1
ATOM 4454 O O . VAL B 1 186 ? -5.734 -17.469 -24.469 1 95.19 186 VAL B O 1
ATOM 4457 N N . LYS B 1 187 ? -6.559 -17.828 -22.516 1 94 187 LYS B N 1
ATOM 4458 C CA . LYS B 1 187 ? -7.855 -17.281 -22.875 1 94 187 LYS B CA 1
ATOM 4459 C C . LYS B 1 187 ? -7.953 -15.805 -22.484 1 94 187 LYS B C 1
ATOM 4461 O O . LYS B 1 187 ? -7.223 -15.336 -21.609 1 94 187 LYS B O 1
ATOM 4466 N N . VAL B 1 188 ? -8.773 -15.102 -23.219 1 94.06 188 VAL B N 1
ATOM 4467 C CA . VAL B 1 188 ? -9.133 -13.719 -22.906 1 94.06 188 VAL B CA 1
ATOM 4468 C C . VAL B 1 188 ? -10.641 -13.625 -22.656 1 94.06 188 VAL B C 1
ATOM 4470 O O . VAL B 1 188 ? -11.438 -14.094 -23.469 1 94.06 188 VAL B O 1
ATOM 4473 N N . MET B 1 189 ? -10.969 -13.125 -21.547 1 95.06 189 MET B N 1
ATOM 4474 C CA . MET B 1 189 ? -12.383 -12.992 -21.188 1 95.06 189 MET B CA 1
ATOM 4475 C C . MET B 1 189 ? -12.672 -11.602 -20.656 1 95.06 189 MET B C 1
ATOM 4477 O O . MET B 1 189 ? -11.758 -10.828 -20.375 1 95.06 189 MET B O 1
ATOM 4481 N N . ARG B 1 190 ? -13.984 -11.312 -20.594 1 95.5 190 ARG B N 1
ATOM 4482 C CA . ARG B 1 190 ? -14.453 -10.133 -19.875 1 95.5 190 ARG B CA 1
ATOM 4483 C C . ARG B 1 190 ? -14.812 -10.477 -18.438 1 95.5 190 ARG B C 1
ATOM 4485 O O . ARG B 1 190 ? -15.109 -11.633 -18.109 1 95.5 190 ARG B O 1
ATOM 4492 N N . LEU B 1 191 ? -14.727 -9.484 -17.594 1 96.38 191 LEU B N 1
ATOM 4493 C CA . LEU B 1 191 ? -15.047 -9.68 -16.188 1 96.38 191 LEU B CA 1
ATOM 4494 C C . LEU B 1 191 ? -16.438 -10.266 -16.031 1 96.38 191 LEU B C 1
ATOM 4496 O O . LEU B 1 191 ? -16.656 -11.141 -15.18 1 96.38 191 LEU B O 1
ATOM 4500 N N . GLU B 1 192 ? -17.359 -9.836 -16.797 1 94.75 192 GLU B N 1
ATOM 4501 C CA . GLU B 1 192 ? -18.734 -10.289 -16.734 1 94.75 192 GLU B CA 1
ATOM 4502 C C . GLU B 1 192 ? -18.844 -11.773 -17.062 1 94.75 192 GLU B C 1
ATOM 4504 O O . GLU B 1 192 ? -19.719 -12.477 -16.547 1 94.75 192 GLU B O 1
ATOM 4509 N N . ASP B 1 193 ? -17.938 -12.242 -17.938 1 95.69 193 ASP B N 1
ATOM 4510 C CA . ASP B 1 193 ? -17.938 -13.648 -18.344 1 95.69 193 ASP B CA 1
ATOM 4511 C C . ASP B 1 193 ? -17.609 -14.547 -17.156 1 95.69 193 ASP B C 1
ATOM 4513 O O . ASP B 1 193 ? -17.938 -15.734 -17.156 1 95.69 193 ASP B O 1
ATOM 4517 N N . LEU B 1 194 ? -16.953 -14.023 -16.156 1 95.94 194 LEU B N 1
ATOM 4518 C CA . LEU B 1 194 ? -16.562 -14.812 -14.984 1 95.94 194 LEU B CA 1
ATOM 4519 C C . LEU B 1 194 ? -17.766 -15.078 -14.086 1 95.94 194 LEU B C 1
ATOM 4521 O O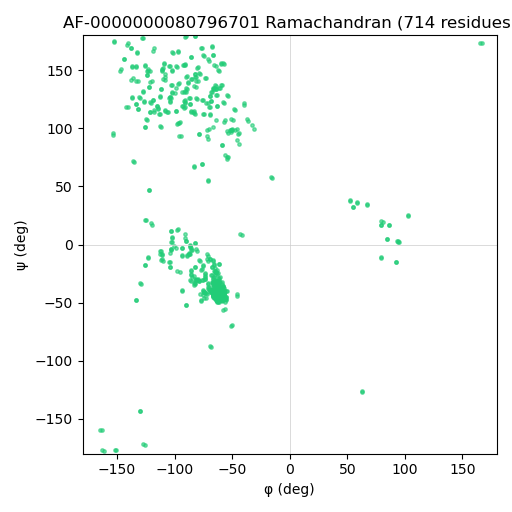 . LEU B 1 194 ? -17.75 -16 -13.266 1 95.94 194 LEU B O 1
ATOM 4525 N N . CYS B 1 195 ? -18.812 -14.367 -14.203 1 93.94 195 CYS B N 1
ATOM 4526 C CA . CYS B 1 195 ? -19.922 -14.406 -13.266 1 93.94 195 CYS B CA 1
ATOM 4527 C C . CYS B 1 195 ? -20.844 -15.594 -13.562 1 93.94 195 CYS B C 1
ATOM 4529 O O . CYS B 1 195 ? -21.781 -15.859 -12.812 1 93.94 195 CYS B O 1
ATOM 4531 N N . VAL B 1 196 ? -20.562 -16.297 -14.602 1 94.88 196 VAL B N 1
ATOM 4532 C CA . VAL B 1 196 ? -21.312 -17.516 -14.883 1 94.88 196 VAL B CA 1
ATOM 4533 C C . VAL B 1 196 ? -20.844 -18.641 -13.969 1 94.88 196 VAL B C 1
ATOM 4535 O O . VAL B 1 196 ? -21.547 -19.641 -13.773 1 94.88 196 VAL B O 1
ATOM 4538 N N . PHE B 1 197 ? -19.656 -18.516 -13.453 1 96.31 197 PHE B N 1
ATOM 4539 C CA . PHE B 1 197 ? -19.094 -19.547 -12.586 1 96.31 197 PHE B CA 1
ATOM 4540 C C . PHE B 1 197 ? -19.656 -19.438 -11.172 1 96.31 197 PHE B C 1
ATOM 4542 O O . PHE B 1 197 ? -20 -18.344 -10.727 1 96.31 197 PHE B O 1
ATOM 4549 N N . ASP B 1 198 ? -19.703 -20.484 -10.461 1 93.5 198 ASP B N 1
ATOM 4550 C CA . ASP B 1 198 ? -20.328 -20.547 -9.148 1 93.5 198 ASP B CA 1
ATOM 4551 C C . ASP B 1 198 ? -19.469 -19.859 -8.094 1 93.5 198 ASP B C 1
ATOM 4553 O O . ASP B 1 198 ? -19.984 -19.141 -7.227 1 93.5 198 ASP B O 1
ATOM 4557 N N . GLU B 1 199 ? -18.203 -20.141 -8.109 1 96.62 199 GLU B N 1
ATOM 4558 C CA . GLU B 1 199 ? -17.312 -19.594 -7.078 1 96.62 199 GLU B CA 1
ATOM 4559 C C . GLU B 1 199 ? -16.125 -18.859 -7.703 1 96.62 199 GLU B C 1
ATOM 4561 O O . GLU B 1 199 ? -15.125 -19.484 -8.062 1 96.62 199 GLU B O 1
ATOM 4566 N N . VAL B 1 200 ? -16.219 -17.578 -7.727 1 98.31 200 VAL B N 1
ATOM 4567 C CA . VAL B 1 200 ? -15.133 -16.719 -8.203 1 98.31 200 VAL B CA 1
ATOM 4568 C C . VAL B 1 200 ? -14.484 -15.992 -7.02 1 98.31 200 VAL B C 1
ATOM 4570 O O . VAL B 1 200 ? -15.141 -15.219 -6.32 1 98.31 200 VAL B O 1
ATOM 4573 N N . VAL B 1 201 ? -13.242 -16.281 -6.762 1 98.69 201 VAL B N 1
ATOM 4574 C CA . VAL B 1 201 ? -12.539 -15.695 -5.625 1 98.69 201 VAL B CA 1
ATOM 4575 C C . VAL B 1 201 ? -11.547 -14.648 -6.113 1 98.69 201 VAL B C 1
ATOM 4577 O O . VAL B 1 201 ? -10.617 -14.961 -6.863 1 98.69 201 VAL B O 1
ATOM 4580 N N . LEU B 1 202 ? -11.758 -13.406 -5.789 1 98.5 202 LEU B N 1
ATOM 4581 C CA . LEU B 1 202 ? -10.82 -12.328 -6.059 1 98.5 202 LEU B CA 1
ATOM 4582 C C . LEU B 1 202 ? -9.875 -12.117 -4.883 1 98.5 202 LEU B C 1
ATOM 4584 O O . LEU B 1 202 ? -10.32 -11.836 -3.766 1 98.5 202 LEU B O 1
ATOM 4588 N N . LEU B 1 203 ? -8.625 -12.312 -5.129 1 97.81 203 LEU B N 1
ATOM 4589 C CA . LEU B 1 203 ? -7.629 -12.141 -4.074 1 97.81 203 LEU B CA 1
ATOM 4590 C C . LEU B 1 203 ? -7.262 -10.664 -3.914 1 97.81 203 LEU B C 1
ATOM 4592 O O . LEU B 1 203 ? -6.633 -10.078 -4.797 1 97.81 203 LEU B O 1
ATOM 4596 N N . ASP B 1 204 ? -7.625 -10.117 -2.832 1 94.25 204 ASP B N 1
ATOM 4597 C CA . ASP B 1 204 ? -7.473 -8.711 -2.473 1 94.25 204 ASP B CA 1
ATOM 4598 C C . ASP B 1 204 ? -6.871 -8.562 -1.077 1 94.25 204 ASP B C 1
ATOM 4600 O O . ASP B 1 204 ? -7.496 -8.938 -0.082 1 94.25 204 ASP B O 1
ATOM 4604 N N . PRO B 1 205 ? -5.699 -7.984 -0.995 1 91.19 205 PRO B N 1
ATOM 4605 C CA . PRO B 1 205 ? -5.051 -7.867 0.313 1 91.19 205 PRO B CA 1
ATOM 4606 C C . PRO B 1 205 ? -5.863 -7.035 1.302 1 91.19 205 PRO B C 1
ATOM 4608 O O . PRO B 1 205 ? -5.633 -7.109 2.512 1 91.19 205 PRO B O 1
ATOM 4611 N N . ASN B 1 206 ? -6.812 -6.258 0.86 1 87.75 206 ASN B N 1
ATOM 4612 C CA . ASN B 1 206 ? -7.594 -5.383 1.725 1 87.75 206 ASN B CA 1
ATOM 4613 C C . ASN B 1 206 ? -8.977 -5.965 2.008 1 87.75 206 ASN B C 1
ATOM 4615 O O . ASN B 1 206 ? -9.828 -5.297 2.6 1 87.75 206 ASN B O 1
ATOM 4619 N N . ALA B 1 207 ? -9.203 -7.176 1.559 1 92.56 207 ALA B N 1
ATOM 4620 C CA . ALA B 1 207 ? -10.508 -7.797 1.77 1 92.56 207 ALA B CA 1
ATOM 4621 C C . ALA B 1 207 ? -10.797 -7.965 3.258 1 92.56 207 ALA B C 1
ATOM 4623 O O . ALA B 1 207 ? -9.875 -8.102 4.066 1 92.56 207 ALA B O 1
ATOM 4624 N N . GLU B 1 208 ? -12.016 -7.922 3.654 1 88.81 208 GLU B N 1
ATOM 4625 C CA . GLU B 1 208 ? -12.438 -8.109 5.039 1 88.81 208 GLU B CA 1
ATOM 4626 C C . GLU B 1 208 ? -12.273 -9.562 5.477 1 88.81 208 GLU B C 1
ATOM 4628 O O . GLU B 1 208 ? -11.891 -9.836 6.617 1 88.81 208 GLU B O 1
ATOM 4633 N N . GLU B 1 209 ? -12.531 -10.484 4.539 1 95.25 209 GLU B N 1
ATOM 4634 C CA . GLU B 1 209 ? -12.492 -11.906 4.871 1 95.25 209 GLU B CA 1
ATOM 4635 C C . GLU B 1 209 ? -11.203 -12.555 4.371 1 95.25 209 GLU B C 1
ATOM 4637 O O . GLU B 1 209 ? -10.68 -12.172 3.324 1 95.25 209 GLU B O 1
ATOM 4642 N N . SER B 1 210 ? -10.773 -13.562 5.078 1 96.75 210 SER B N 1
ATOM 4643 C CA . SER B 1 210 ? -9.555 -14.281 4.711 1 96.75 210 SER B CA 1
ATOM 4644 C C . SER B 1 210 ? -9.875 -15.461 3.795 1 96.75 210 SER B C 1
ATOM 4646 O O . SER B 1 210 ? -10.992 -15.984 3.807 1 96.75 210 SER B O 1
ATOM 4648 N N . LEU B 1 211 ? -8.914 -15.867 3.016 1 98.31 211 LEU B N 1
ATOM 4649 C CA . LEU B 1 211 ? -9.023 -17.031 2.148 1 98.31 211 LEU B CA 1
ATOM 4650 C C . LEU B 1 211 ? -9.078 -18.312 2.971 1 98.31 211 LEU B C 1
ATOM 4652 O O . LEU B 1 211 ? -8.195 -18.578 3.789 1 98.31 211 LEU B O 1
ATOM 4656 N N . THR B 1 212 ? -10.117 -19.094 2.781 1 97.81 212 THR B N 1
ATOM 4657 C CA . THR B 1 212 ? -10.297 -20.312 3.557 1 97.81 212 THR B CA 1
ATOM 4658 C C . THR B 1 212 ? -9.906 -21.547 2.732 1 97.81 212 THR B C 1
ATOM 4660 O O . THR B 1 212 ? -9.75 -21.453 1.514 1 97.81 212 THR B O 1
ATOM 4663 N N . SER B 1 213 ? -9.75 -22.656 3.422 1 97.94 213 SER B N 1
ATOM 4664 C CA . SER B 1 213 ? -9.492 -23.922 2.744 1 97.94 213 SER B CA 1
ATOM 4665 C C . SER B 1 213 ? -10.625 -24.266 1.79 1 97.94 213 SER B C 1
ATOM 4667 O O . SER B 1 213 ? -10.391 -24.828 0.718 1 97.94 213 SER B O 1
ATOM 4669 N N . HIS B 1 214 ? -11.797 -23.953 2.229 1 97.62 214 HIS B N 1
ATOM 4670 C CA . HIS B 1 214 ? -12.953 -24.203 1.371 1 97.62 214 HIS B CA 1
ATOM 4671 C C . HIS B 1 214 ? -12.852 -23.422 0.067 1 97.62 214 HIS B C 1
ATOM 4673 O O . HIS B 1 214 ? -13.102 -23.969 -1.011 1 97.62 214 HIS B O 1
ATOM 4679 N N . ASP B 1 215 ? -12.516 -22.141 0.166 1 98.12 215 ASP B N 1
ATOM 4680 C CA . ASP B 1 215 ? -12.328 -21.312 -1.027 1 98.12 215 ASP B CA 1
ATOM 4681 C C . ASP B 1 215 ? -11.305 -21.938 -1.97 1 98.12 215 ASP B C 1
ATOM 4683 O O . ASP B 1 215 ? -11.539 -22.031 -3.176 1 98.12 215 ASP B O 1
ATOM 4687 N N . VAL B 1 216 ? -10.18 -22.344 -1.377 1 98.62 216 VAL B N 1
ATOM 4688 C CA . VAL B 1 216 ? -9.055 -22.859 -2.141 1 98.62 216 VAL B CA 1
ATOM 4689 C C . VAL B 1 216 ? -9.461 -24.141 -2.863 1 98.62 216 VAL B C 1
ATOM 4691 O O . VAL B 1 216 ? -9.141 -24.328 -4.039 1 98.62 216 VAL B O 1
ATOM 4694 N N . LEU B 1 217 ? -10.195 -25 -2.258 1 98.19 217 LEU B N 1
ATOM 4695 C CA . LEU B 1 217 ? -10.508 -26.328 -2.783 1 98.19 217 LEU B CA 1
ATOM 4696 C C . LEU B 1 217 ? -11.672 -26.25 -3.77 1 98.19 217 LEU B C 1
ATOM 4698 O O . LEU B 1 217 ? -11.789 -27.109 -4.656 1 98.19 217 LEU B O 1
ATOM 4702 N N . ASN B 1 218 ? -12.484 -25.156 -3.717 1 97.44 218 ASN B N 1
ATOM 4703 C CA . ASN B 1 218 ? -13.734 -25.219 -4.457 1 97.44 218 ASN B CA 1
ATOM 4704 C C . ASN B 1 218 ? -13.852 -24.078 -5.473 1 97.44 218 ASN B C 1
ATOM 4706 O O . ASN B 1 218 ? -14.719 -24.109 -6.348 1 97.44 218 ASN B O 1
ATOM 4710 N N . ALA B 1 219 ? -13.023 -23.125 -5.43 1 98.19 219 ALA B N 1
ATOM 4711 C CA . ALA B 1 219 ? -13.141 -22 -6.344 1 98.19 219 ALA B CA 1
ATOM 4712 C C . ALA B 1 219 ? -13.055 -22.453 -7.797 1 98.19 219 ALA B C 1
ATOM 4714 O O . ALA B 1 219 ? -12.25 -23.312 -8.141 1 98.19 219 ALA B O 1
ATOM 4715 N N . ASP B 1 220 ? -13.914 -21.906 -8.633 1 98.38 220 ASP B N 1
ATOM 4716 C CA . ASP B 1 220 ? -13.852 -22.125 -10.07 1 98.38 220 ASP B CA 1
ATOM 4717 C C . ASP B 1 220 ? -12.836 -21.188 -10.727 1 98.38 220 ASP B C 1
ATOM 4719 O O . ASP B 1 220 ? -12.242 -21.531 -11.75 1 98.38 220 ASP B O 1
ATOM 4723 N N . VAL B 1 221 ? -12.766 -20.047 -10.148 1 98.69 221 VAL B N 1
ATOM 4724 C CA . VAL B 1 221 ? -11.883 -19.031 -10.695 1 98.69 221 VAL B CA 1
ATOM 4725 C C . VAL B 1 221 ? -11.133 -18.328 -9.562 1 98.69 221 VAL B C 1
ATOM 4727 O O . VAL B 1 221 ? -11.742 -17.922 -8.562 1 98.69 221 VAL B O 1
ATOM 4730 N N . PHE B 1 222 ? -9.859 -18.281 -9.656 1 98.81 222 PHE B N 1
ATOM 4731 C CA . PHE B 1 222 ? -9.039 -17.391 -8.852 1 98.81 222 PHE B CA 1
ATOM 4732 C C . PHE B 1 222 ? -8.664 -16.141 -9.648 1 98.81 222 PHE B C 1
ATOM 4734 O O . PHE B 1 222 ? -7.965 -16.234 -10.656 1 98.81 222 PHE B O 1
ATOM 4741 N N . LEU B 1 223 ? -9.117 -15.023 -9.242 1 98.75 223 LEU B N 1
ATOM 4742 C CA . LEU B 1 223 ? -8.852 -13.773 -9.938 1 98.75 223 LEU B CA 1
ATOM 4743 C C . LEU B 1 223 ? -7.809 -12.945 -9.195 1 98.75 223 LEU B C 1
ATOM 4745 O O . LEU B 1 223 ? -7.961 -12.672 -8 1 98.75 223 LEU B O 1
ATOM 4749 N N . PHE B 1 224 ? -6.754 -12.609 -9.867 1 98.44 224 PHE B N 1
ATOM 4750 C CA . PHE B 1 224 ? -5.68 -11.773 -9.352 1 98.44 224 PHE B CA 1
ATOM 4751 C C . PHE B 1 224 ? -5.668 -10.422 -10.055 1 98.44 224 PHE B C 1
ATOM 4753 O O . PHE B 1 224 ? -6.09 -10.312 -11.211 1 98.44 224 PHE B O 1
ATOM 4760 N N . GLY B 1 225 ? -5.219 -9.414 -9.406 1 97.06 225 GLY B N 1
ATOM 4761 C CA . GLY B 1 225 ? -5.066 -8.109 -10.031 1 97.06 225 GLY B CA 1
ATOM 4762 C C . GLY B 1 225 ? -3.738 -7.938 -10.742 1 97.06 225 GLY B C 1
ATOM 4763 O O . GLY B 1 225 ? -2.68 -8.109 -10.133 1 97.06 225 GLY B O 1
ATOM 4764 N N . GLY B 1 226 ? -3.773 -7.691 -11.961 1 96.62 226 GLY B N 1
ATOM 4765 C CA . GLY B 1 226 ? -2.572 -7.375 -12.719 1 96.62 226 GLY B CA 1
ATOM 4766 C C . GLY B 1 226 ? -2.066 -5.965 -12.477 1 96.62 226 GLY B C 1
ATOM 4767 O O . GLY B 1 226 ? -2.117 -5.121 -13.375 1 96.62 226 GLY B O 1
ATOM 4768 N N . ILE B 1 227 ? -1.562 -5.746 -11.25 1 94.19 227 ILE B N 1
ATOM 4769 C CA . ILE B 1 227 ? -1.177 -4.402 -10.836 1 94.19 227 ILE B CA 1
ATOM 4770 C C . ILE B 1 227 ? 0.268 -4.41 -10.336 1 94.19 227 ILE B C 1
ATOM 4772 O O . ILE B 1 227 ? 0.628 -5.203 -9.469 1 94.19 227 ILE B O 1
ATOM 4776 N N . VAL B 1 228 ? 1.098 -3.607 -10.922 1 92 228 VAL B N 1
ATOM 4777 C CA . VAL B 1 228 ? 2.449 -3.32 -10.461 1 92 228 VAL B CA 1
ATOM 4778 C C . VAL B 1 228 ? 2.602 -1.822 -10.203 1 92 228 VAL B C 1
ATOM 4780 O O . VAL B 1 228 ? 2.479 -1.014 -11.125 1 92 228 VAL B O 1
ATOM 4783 N N . ASP B 1 229 ? 2.79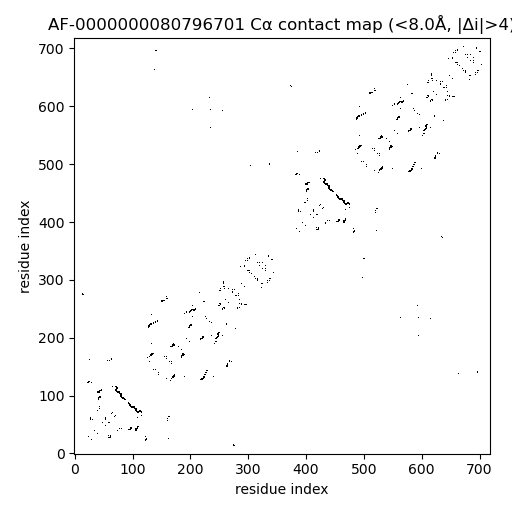1 -1.419 -9.008 1 88.12 229 ASP B N 1
ATOM 4784 C CA . ASP B 1 229 ? 2.818 0.001 -8.672 1 88.12 229 ASP B CA 1
ATOM 4785 C C . ASP B 1 229 ? 4.141 0.382 -8.008 1 88.12 229 ASP B C 1
ATOM 4787 O O . ASP B 1 229 ? 4.148 1.088 -6.996 1 88.12 229 ASP B O 1
ATOM 4791 N N . LYS B 1 230 ? 5.184 -0.007 -8.523 1 85.12 230 LYS B N 1
ATOM 4792 C CA . LYS B 1 230 ? 6.5 0.188 -7.926 1 85.12 230 LYS B CA 1
ATOM 4793 C C . LYS B 1 230 ? 7.008 1.607 -8.164 1 85.12 230 LYS B C 1
ATOM 4795 O O . LYS B 1 230 ? 7.742 2.156 -7.34 1 85.12 230 LYS B O 1
ATOM 4800 N N . GLU B 1 231 ? 6.613 2.186 -9.281 1 85.44 231 GLU B N 1
ATOM 4801 C CA . GLU B 1 231 ? 7.07 3.535 -9.594 1 85.44 231 GLU B CA 1
ATOM 4802 C C . GLU B 1 231 ? 6.117 4.586 -9.031 1 85.44 231 GLU B C 1
ATOM 4804 O O . GLU B 1 231 ? 6.547 5.543 -8.383 1 85.44 231 GLU B O 1
ATOM 4809 N N . ILE B 1 232 ? 4.918 4.434 -9.328 1 86.12 232 ILE B N 1
ATOM 4810 C CA . ILE B 1 232 ? 3.869 5.316 -8.828 1 86.12 232 ILE B CA 1
ATOM 4811 C C . ILE B 1 232 ? 2.953 4.543 -7.887 1 86.12 232 ILE B C 1
ATOM 4813 O O . ILE B 1 232 ? 2.207 3.66 -8.32 1 86.12 232 ILE B O 1
ATOM 4817 N N . PRO B 1 233 ? 2.975 4.879 -6.637 1 83 233 PRO B N 1
ATOM 4818 C CA . PRO B 1 233 ? 2.137 4.152 -5.68 1 83 233 PRO B CA 1
ATOM 4819 C C . PRO B 1 233 ? 0.644 4.367 -5.922 1 83 233 PRO B C 1
ATOM 4821 O O . PRO B 1 233 ? 0.215 5.484 -6.215 1 83 233 PRO B O 1
ATOM 4824 N N . ARG B 1 234 ? -0.065 3.324 -5.875 1 84.44 234 ARG B N 1
ATOM 4825 C CA . ARG B 1 234 ? -1.52 3.34 -5.98 1 84.44 234 ARG B CA 1
ATOM 4826 C C . ARG B 1 234 ? -2.156 2.426 -4.941 1 84.44 234 ARG B C 1
ATOM 4828 O O . ARG B 1 234 ? -2.75 1.401 -5.285 1 84.44 234 ARG B O 1
ATOM 4835 N N . PRO B 1 235 ? -2.109 2.811 -3.725 1 77.19 235 PRO B N 1
ATOM 4836 C CA . PRO B 1 235 ? -2.633 1.955 -2.658 1 77.19 235 PRO B CA 1
ATOM 4837 C C . PRO B 1 235 ? -4.121 1.655 -2.818 1 77.19 235 PRO B C 1
ATOM 4839 O O . PRO B 1 235 ? -4.898 2.543 -3.182 1 77.19 235 PRO B O 1
ATOM 4842 N N . GLY B 1 236 ? -4.496 0.402 -2.643 1 80.88 236 GLY B N 1
ATOM 4843 C CA . GLY B 1 236 ? -5.895 0.004 -2.617 1 80.88 236 GLY B CA 1
ATOM 4844 C C . GLY B 1 236 ? -6.473 -0.226 -4 1 80.88 236 GLY B C 1
ATOM 4845 O O . GLY B 1 236 ? -7.668 -0.504 -4.141 1 80.88 236 GLY B O 1
ATOM 4846 N N . LEU B 1 237 ? -5.637 -0.144 -5.008 1 85.62 237 LEU B N 1
ATOM 4847 C CA . LEU B 1 237 ? -6.129 -0.219 -6.379 1 85.62 237 LEU B CA 1
ATOM 4848 C C . LEU B 1 237 ? -6.809 -1.561 -6.637 1 85.62 237 LEU B C 1
ATOM 4850 O O . LEU B 1 237 ? -7.793 -1.63 -7.379 1 85.62 237 LEU B O 1
ATOM 4854 N N . THR B 1 238 ? -6.332 -2.676 -6.062 1 90.88 238 THR B N 1
ATOM 4855 C CA . THR B 1 238 ? -6.93 -3.992 -6.25 1 90.88 238 THR B CA 1
ATOM 4856 C C . THR B 1 238 ? -8.391 -3.992 -5.82 1 90.88 238 THR B C 1
ATOM 4858 O O . THR B 1 238 ? -9.227 -4.648 -6.445 1 90.88 238 THR B O 1
ATOM 4861 N N . SER B 1 239 ? -8.672 -3.232 -4.762 1 89.81 239 SER B N 1
ATOM 4862 C CA . SER B 1 239 ? -10.031 -3.188 -4.23 1 89.81 239 SER B CA 1
ATOM 4863 C C . SER B 1 239 ? -10.977 -2.482 -5.191 1 89.81 239 SER B C 1
ATOM 4865 O O . SER B 1 239 ? -12.203 -2.586 -5.059 1 89.81 239 SER B O 1
ATOM 4867 N N . LYS B 1 240 ? -10.469 -1.825 -6.176 1 87.69 240 LYS B N 1
ATOM 4868 C CA . LYS B 1 240 ? -11.297 -1.07 -7.117 1 87.69 240 LYS B CA 1
ATOM 4869 C C . LYS B 1 240 ? -11.641 -1.911 -8.344 1 87.69 240 LYS B C 1
ATOM 4871 O O . LYS B 1 240 ? -12.375 -1.458 -9.227 1 87.69 240 LYS B O 1
ATOM 4876 N N . ILE B 1 241 ? -11.125 -3.129 -8.414 1 93.69 241 ILE B N 1
ATOM 4877 C CA . ILE B 1 241 ? -11.547 -4.027 -9.484 1 93.69 241 ILE B CA 1
ATOM 4878 C C . ILE B 1 241 ? -13.062 -4.219 -9.43 1 93.69 241 ILE B C 1
ATOM 4880 O O . ILE B 1 241 ? -13.609 -4.633 -8.406 1 93.69 241 ILE B O 1
ATOM 4884 N N . PRO B 1 242 ? -13.711 -3.912 -10.484 1 93.75 242 PRO B N 1
ATOM 4885 C CA . PRO B 1 242 ? -15.172 -3.895 -10.453 1 93.75 242 PRO B CA 1
ATOM 4886 C C . PRO B 1 242 ? -15.789 -5.281 -10.648 1 93.75 242 PRO B C 1
ATOM 4888 O O . PRO B 1 242 ? -16.5 -5.512 -11.633 1 93.75 242 PRO B O 1
ATOM 4891 N N . CYS B 1 243 ? -15.594 -6.129 -9.711 1 94.25 243 CYS B N 1
ATOM 4892 C CA . CYS B 1 243 ? -16.156 -7.473 -9.773 1 94.25 243 CYS B CA 1
ATOM 4893 C C . CYS B 1 243 ? -17.219 -7.672 -8.703 1 94.25 243 CYS B C 1
ATOM 4895 O O . CYS B 1 243 ? -16.906 -8.078 -7.578 1 94.25 243 CYS B O 1
ATOM 4897 N N . ASP B 1 244 ? -18.375 -7.602 -9.086 1 90.56 244 ASP B N 1
ATOM 4898 C CA . ASP B 1 244 ? -19.484 -7.645 -8.133 1 90.56 244 ASP B CA 1
ATOM 4899 C C . ASP B 1 244 ? -19.797 -9.086 -7.727 1 90.56 244 ASP B C 1
ATOM 4901 O O . ASP B 1 244 ? -20.297 -9.328 -6.625 1 90.56 244 ASP B O 1
ATOM 4905 N N . CYS B 1 245 ? -19.547 -9.961 -8.648 1 94.5 245 CYS B N 1
ATOM 4906 C CA . CYS B 1 245 ? -19.906 -11.344 -8.367 1 94.5 245 CYS B CA 1
ATOM 4907 C C . CYS B 1 245 ? -18.781 -12.062 -7.629 1 94.5 245 CYS B C 1
ATOM 4909 O O . CYS B 1 245 ? -18.922 -13.219 -7.234 1 94.5 245 CYS B O 1
ATOM 4911 N N . CYS B 1 246 ? -17.703 -11.398 -7.391 1 96.56 246 CYS B N 1
ATOM 4912 C CA . CYS B 1 246 ? -16.531 -12.039 -6.82 1 96.56 246 CYS B CA 1
ATOM 4913 C C . CYS B 1 246 ? -16.578 -12.023 -5.297 1 96.56 246 CYS B C 1
ATOM 4915 O O . CYS B 1 246 ? -17.078 -11.07 -4.695 1 96.56 246 CYS B O 1
ATOM 4917 N N . ARG B 1 247 ? -16.188 -13.117 -4.734 1 97.25 247 ARG B N 1
ATOM 4918 C CA . ARG B 1 247 ? -15.883 -13.133 -3.307 1 97.25 247 ARG B CA 1
ATOM 4919 C C . ARG B 1 247 ? -14.469 -12.633 -3.043 1 97.25 247 ARG B C 1
ATOM 4921 O O . ARG B 1 247 ? -13.492 -13.273 -3.443 1 97.25 247 ARG B O 1
ATOM 4928 N N . ARG B 1 248 ? -14.367 -11.57 -2.402 1 97.31 248 ARG B N 1
ATOM 4929 C CA . ARG B 1 248 ? -13.055 -11.008 -2.092 1 97.31 248 ARG B CA 1
ATOM 4930 C C . ARG B 1 248 ? -12.445 -11.688 -0.869 1 97.31 248 ARG B C 1
ATOM 4932 O O . ARG B 1 248 ? -13.117 -11.844 0.155 1 97.31 248 ARG B O 1
ATOM 4939 N N . ARG B 1 249 ? -11.281 -12.164 -1.02 1 97.94 249 ARG B N 1
ATOM 4940 C CA . ARG B 1 249 ? -10.578 -12.852 0.055 1 97.94 249 ARG B CA 1
ATOM 4941 C C . ARG B 1 249 ? -9.141 -12.352 0.18 1 97.94 249 ARG B C 1
ATOM 4943 O O . ARG B 1 249 ? -8.492 -12.062 -0.826 1 97.94 249 ARG B O 1
ATOM 4950 N N . ARG B 1 250 ? -8.68 -12.211 1.312 1 95.94 250 ARG B N 1
ATOM 4951 C CA . ARG B 1 250 ? -7.297 -11.836 1.582 1 95.94 250 ARG B CA 1
ATOM 4952 C C . ARG B 1 250 ? -6.469 -13.047 2 1 95.94 250 ARG B C 1
ATOM 4954 O O . ARG B 1 250 ? -6.941 -13.898 2.75 1 95.94 250 ARG B O 1
ATOM 4961 N N . ILE B 1 251 ? -5.266 -13.133 1.479 1 96.75 251 ILE B N 1
ATOM 4962 C CA . ILE B 1 251 ? -4.352 -14.188 1.902 1 96.75 251 ILE B CA 1
ATOM 4963 C C . ILE B 1 251 ? -3.568 -13.727 3.131 1 96.75 251 ILE B C 1
ATOM 4965 O O . ILE B 1 251 ? -2.971 -12.648 3.127 1 96.75 251 ILE B O 1
ATOM 4969 N N . GLU B 1 252 ? -3.615 -14.5 4.125 1 95 252 GLU B N 1
ATOM 4970 C CA . GLU B 1 252 ? -2.9 -14.141 5.348 1 95 252 GLU B CA 1
ATOM 4971 C C . GLU B 1 252 ? -2.102 -15.328 5.887 1 95 252 GLU B C 1
ATOM 4973 O O . GLU B 1 252 ? -2.367 -16.469 5.531 1 95 252 GLU B O 1
ATOM 4978 N N . LEU B 1 253 ? -1.111 -15.07 6.547 1 94.88 253 LEU B N 1
ATOM 4979 C CA . LEU B 1 253 ? -0.325 -16.031 7.316 1 94.88 253 LEU B CA 1
ATOM 4980 C C . LEU B 1 253 ? -0.427 -15.742 8.812 1 94.88 253 LEU B C 1
ATOM 4982 O O . LEU B 1 253 ? -0.019 -14.672 9.266 1 94.88 253 LEU B O 1
ATOM 4986 N N . TRP B 1 254 ? -0.977 -16.672 9.602 1 93.25 254 TRP B N 1
ATOM 4987 C CA . TRP B 1 254 ? -1.158 -16.547 11.047 1 93.25 254 TRP B CA 1
ATOM 4988 C C . TRP B 1 254 ? -1.885 -15.258 11.398 1 93.25 254 TRP B C 1
ATOM 4990 O O . TRP B 1 254 ? -1.445 -14.516 12.281 1 93.25 254 TRP B O 1
ATOM 5000 N N . GLY B 1 255 ? -2.842 -14.852 10.609 1 89.56 255 GLY B N 1
ATOM 5001 C CA . GLY B 1 255 ? -3.74 -13.758 10.938 1 89.56 255 GLY B CA 1
ATOM 5002 C C . GLY B 1 255 ? -3.273 -12.414 10.406 1 89.56 255 GLY B C 1
ATOM 5003 O O . GLY B 1 255 ? -3.914 -11.391 10.641 1 89.56 255 GLY B O 1
ATOM 5004 N N . SER B 1 256 ? -2.158 -12.375 9.664 1 89.19 256 SER B N 1
ATOM 5005 C CA . SER B 1 256 ? -1.622 -11.117 9.164 1 89.19 256 SER B CA 1
ATOM 5006 C C . SER B 1 256 ? -1.169 -11.242 7.715 1 89.19 256 SER B C 1
ATOM 5008 O O . SER B 1 256 ? -0.747 -12.312 7.281 1 89.19 256 SER B O 1
ATOM 5010 N N . THR B 1 257 ? -1.211 -10.086 7 1 90.31 257 THR B N 1
ATOM 5011 C CA . THR B 1 257 ? -0.747 -10.086 5.613 1 90.31 257 THR B CA 1
ATOM 5012 C C . THR B 1 257 ? 0.756 -9.828 5.551 1 90.31 257 THR B C 1
ATOM 5014 O O . THR B 1 257 ? 1.369 -9.969 4.488 1 90.31 257 THR B O 1
ATOM 5017 N N . VAL B 1 258 ? 1.363 -9.492 6.676 1 89.81 258 VAL B N 1
ATOM 5018 C CA . VAL B 1 258 ? 2.791 -9.195 6.695 1 89.81 258 VAL B CA 1
ATOM 5019 C C . VAL B 1 258 ? 3.584 -10.445 6.312 1 89.81 258 VAL B C 1
ATOM 5021 O O . VAL B 1 258 ? 3.35 -11.523 6.859 1 89.81 258 VAL B O 1
ATOM 5024 N N . GLY B 1 259 ? 4.43 -10.281 5.391 1 90.62 259 GLY B N 1
ATOM 5025 C CA . GLY B 1 259 ? 5.258 -11.398 4.965 1 90.62 259 GLY B CA 1
ATOM 5026 C C . GLY B 1 259 ? 4.656 -12.18 3.814 1 90.62 259 GLY B C 1
ATOM 5027 O O . GLY B 1 259 ? 5.328 -13.023 3.215 1 90.62 259 GLY B O 1
ATOM 5028 N N . VAL B 1 260 ? 3.355 -11.969 3.535 1 93.94 260 VAL B N 1
ATOM 5029 C CA . VAL B 1 260 ? 2.742 -12.594 2.367 1 93.94 260 VAL B CA 1
ATOM 5030 C C . VAL B 1 260 ? 3.305 -11.961 1.093 1 93.94 260 VAL B C 1
ATOM 5032 O O . VAL B 1 260 ? 3.336 -10.734 0.959 1 93.94 260 VAL B O 1
ATOM 5035 N N . PRO B 1 261 ? 3.771 -12.797 0.209 1 92.75 261 PRO B N 1
ATOM 5036 C CA . PRO B 1 261 ? 4.332 -12.234 -1.024 1 92.75 261 PRO B CA 1
ATOM 5037 C C . PRO B 1 261 ? 3.33 -11.375 -1.794 1 92.75 261 PRO B C 1
ATOM 5039 O O . PRO B 1 261 ? 2.125 -11.641 -1.751 1 92.75 261 PRO B O 1
ATOM 5042 N N . LEU B 1 262 ? 3.828 -10.492 -2.576 1 88.44 262 LEU B N 1
ATOM 5043 C CA . LEU B 1 262 ? 2.965 -9.547 -3.275 1 88.44 262 LEU B CA 1
ATOM 5044 C C . LEU B 1 262 ? 2.949 -9.828 -4.773 1 88.44 262 LEU B C 1
ATOM 5046 O O . LEU B 1 262 ? 2.143 -9.258 -5.512 1 88.44 262 LEU B O 1
ATOM 5050 N N . MET B 1 263 ? 3.814 -10.703 -5.242 1 94.19 263 MET B N 1
ATOM 5051 C CA . MET B 1 263 ? 3.906 -11 -6.668 1 94.19 263 MET B CA 1
ATOM 5052 C C . MET B 1 263 ? 2.805 -11.961 -7.098 1 94.19 263 MET B C 1
ATOM 5054 O O . MET B 1 263 ? 2.539 -12.953 -6.414 1 94.19 263 MET B O 1
ATOM 5058 N N . ILE B 1 264 ? 2.275 -11.742 -8.211 1 97.56 264 ILE B N 1
ATOM 5059 C CA . ILE B 1 264 ? 1.13 -12.5 -8.703 1 97.56 264 ILE B CA 1
ATOM 5060 C C . ILE B 1 264 ? 1.506 -13.969 -8.852 1 97.56 264 ILE B C 1
ATOM 5062 O O . ILE B 1 264 ? 0.802 -14.852 -8.344 1 97.56 264 ILE B O 1
ATOM 5066 N N . HIS B 1 265 ? 2.668 -14.281 -9.523 1 97.75 265 HIS B N 1
ATOM 5067 C CA . HIS B 1 265 ? 3.027 -15.656 -9.852 1 97.75 265 HIS B CA 1
ATOM 5068 C C . HIS B 1 265 ? 3.326 -16.469 -8.586 1 97.75 265 HIS B C 1
ATOM 5070 O O . HIS B 1 265 ? 3.072 -17.672 -8.539 1 97.75 265 HIS B O 1
ATOM 5076 N N . LYS B 1 266 ? 3.852 -15.867 -7.57 1 97.62 266 LYS B N 1
ATOM 5077 C CA . LYS B 1 266 ? 4.082 -16.547 -6.301 1 97.62 266 LYS B CA 1
ATOM 5078 C C . LYS B 1 266 ? 2.762 -16.938 -5.633 1 97.62 266 LYS B C 1
ATOM 5080 O O . LYS B 1 266 ? 2.629 -18.031 -5.086 1 97.62 266 LYS B O 1
ATOM 5085 N N . LEU B 1 267 ? 1.874 -15.992 -5.719 1 98.19 267 LEU B N 1
ATOM 5086 C CA . LEU B 1 267 ? 0.573 -16.25 -5.113 1 98.19 267 LEU B CA 1
ATOM 5087 C C . LEU B 1 267 ? -0.169 -17.344 -5.883 1 98.19 267 LEU B C 1
ATOM 5089 O O . LEU B 1 267 ? -0.843 -18.188 -5.281 1 98.19 267 LEU B O 1
ATOM 5093 N N . VAL B 1 268 ? -0.042 -17.281 -7.195 1 98.81 268 VAL B N 1
ATOM 5094 C CA . VAL B 1 268 ? -0.657 -18.312 -8.023 1 98.81 268 VAL B CA 1
ATOM 5095 C C . VAL B 1 268 ? -0.071 -19.672 -7.66 1 98.81 268 VAL B C 1
ATOM 5097 O O . VAL B 1 268 ? -0.81 -20.641 -7.457 1 98.81 268 VAL B O 1
ATOM 5100 N N . PHE B 1 269 ? 1.234 -19.766 -7.57 1 98.5 269 PHE B N 1
ATOM 5101 C CA . PHE B 1 269 ? 1.888 -21.016 -7.188 1 98.5 269 PHE B CA 1
ATOM 5102 C C . PHE B 1 269 ? 1.389 -21.484 -5.828 1 98.5 269 PHE B C 1
ATOM 5104 O O . PHE B 1 269 ? 1.077 -22.672 -5.656 1 98.5 269 PHE B O 1
ATOM 5111 N N . ALA B 1 270 ? 1.27 -20.562 -4.906 1 98.62 270 ALA B N 1
ATOM 5112 C CA . ALA B 1 270 ? 0.851 -20.906 -3.551 1 98.62 270 ALA B CA 1
ATOM 5113 C C . ALA B 1 270 ? -0.576 -21.453 -3.539 1 98.62 270 ALA B C 1
ATOM 5115 O O . ALA B 1 270 ? -0.853 -22.469 -2.908 1 98.62 270 ALA B O 1
ATOM 5116 N N . VAL B 1 271 ? -1.456 -20.844 -4.238 1 98.75 271 VAL B N 1
ATOM 5117 C CA . VAL B 1 271 ? -2.861 -21.234 -4.238 1 98.75 271 VAL B CA 1
ATOM 5118 C C . VAL B 1 271 ? -3.012 -22.609 -4.879 1 98.75 271 VAL B C 1
ATOM 5120 O O . VAL B 1 271 ? -3.73 -23.469 -4.363 1 98.75 271 VAL B O 1
ATOM 5123 N N . LEU B 1 272 ? -2.312 -22.812 -5.961 1 98.69 272 LEU B N 1
ATOM 5124 C CA . LEU B 1 272 ? -2.416 -24.094 -6.641 1 98.69 272 LEU B CA 1
ATOM 5125 C C . LEU B 1 272 ? -1.746 -25.203 -5.828 1 98.69 272 LEU B C 1
ATOM 5127 O O . LEU B 1 272 ? -2.24 -26.328 -5.773 1 98.69 272 LEU B O 1
ATOM 5131 N N . MET B 1 273 ? -0.66 -24.891 -5.223 1 98.44 273 MET B N 1
ATOM 5132 C CA . MET B 1 273 ? -0.028 -25.875 -4.34 1 98.44 273 MET B CA 1
ATOM 5133 C C . MET B 1 273 ? -0.958 -26.25 -3.189 1 98.44 273 MET B C 1
ATOM 5135 O O . MET B 1 273 ? -1.075 -27.422 -2.838 1 98.44 273 MET B O 1
ATOM 5139 N N . ALA B 1 274 ? -1.547 -25.203 -2.602 1 98.69 274 ALA B N 1
ATOM 5140 C CA . ALA B 1 274 ? -2.496 -25.453 -1.52 1 98.69 274 ALA B CA 1
ATOM 5141 C C . ALA B 1 274 ? -3.633 -26.359 -1.986 1 98.69 274 ALA B C 1
ATOM 5143 O O . ALA B 1 274 ? -4.055 -27.266 -1.261 1 98.69 274 ALA B O 1
ATOM 5144 N N . ARG B 1 275 ? -4.086 -26.156 -3.162 1 98.44 275 ARG B N 1
ATOM 5145 C CA . ARG B 1 275 ? -5.23 -26.906 -3.676 1 98.44 275 ARG B CA 1
ATOM 5146 C C . ARG B 1 275 ? -4.848 -28.344 -3.994 1 98.44 275 ARG B C 1
ATOM 5148 O O . ARG B 1 275 ? -5.578 -29.281 -3.662 1 98.44 275 ARG B O 1
ATOM 5155 N N . TYR B 1 276 ? -3.725 -28.516 -4.574 1 97.44 276 TYR B N 1
ATOM 5156 C CA . TYR B 1 276 ? -3.463 -29.812 -5.188 1 97.44 276 TYR B CA 1
ATOM 5157 C C . TYR B 1 276 ? -2.51 -30.641 -4.332 1 97.44 276 TYR B C 1
ATOM 5159 O O . TYR B 1 276 ? -2.451 -31.859 -4.461 1 97.44 276 TYR B O 1
ATOM 5167 N N . GLU B 1 277 ? -1.757 -29.953 -3.41 1 96.88 277 GLU B N 1
ATOM 5168 C CA . GLU B 1 277 ? -0.729 -30.703 -2.701 1 96.88 277 GLU B CA 1
ATOM 5169 C C . GLU B 1 277 ? -0.893 -30.578 -1.188 1 96.88 277 GLU B C 1
ATOM 5171 O O . GLU B 1 277 ? -0.38 -31.406 -0.43 1 96.88 277 GLU B O 1
ATOM 5176 N N . LEU B 1 278 ? -1.647 -29.578 -0.74 1 97.88 278 LEU B N 1
ATOM 5177 C CA . LEU B 1 278 ? -1.63 -29.312 0.695 1 97.88 278 LEU B CA 1
ATOM 5178 C C . LEU B 1 278 ? -3.043 -29.328 1.267 1 97.88 278 LEU B C 1
ATOM 5180 O O . LEU B 1 278 ? -3.314 -28.656 2.273 1 97.88 278 LEU B O 1
ATOM 5184 N N . ARG B 1 279 ? -3.992 -29.953 0.599 1 97.19 279 ARG B N 1
ATOM 5185 C CA . ARG B 1 279 ? -5.363 -30.156 1.063 1 97.19 279 ARG B CA 1
ATOM 5186 C C . ARG B 1 279 ? -6.004 -28.828 1.444 1 97.19 279 ARG B C 1
ATOM 5188 O O . ARG B 1 279 ? -6.664 -28.719 2.482 1 97.19 279 ARG B O 1
ATOM 5195 N N . GLY B 1 280 ? -5.617 -27.812 0.764 1 97.94 280 GLY B N 1
ATOM 5196 C CA . GLY B 1 280 ? -6.27 -26.531 0.937 1 97.94 280 GLY B CA 1
ATOM 5197 C C . GLY B 1 280 ? -5.562 -25.625 1.939 1 97.94 280 GLY B C 1
ATOM 5198 O O . GLY B 1 280 ? -6.02 -24.516 2.217 1 97.94 280 GLY B O 1
ATOM 5199 N N . ASP B 1 281 ? -4.473 -26.031 2.482 1 97.75 281 ASP B N 1
ATOM 5200 C CA . ASP B 1 281 ? -3.756 -25.266 3.496 1 97.75 281 ASP B CA 1
ATOM 5201 C C . ASP B 1 281 ? -2.941 -24.141 2.859 1 97.75 281 ASP B C 1
ATOM 5203 O O . ASP B 1 281 ? -1.766 -24.328 2.539 1 97.75 281 ASP B O 1
ATOM 5207 N N . ILE B 1 282 ? -3.502 -22.984 2.812 1 98.12 282 ILE B N 1
ATOM 5208 C CA . ILE B 1 282 ? -2.879 -21.844 2.145 1 98.12 282 ILE B CA 1
ATOM 5209 C C . ILE B 1 282 ? -1.718 -21.328 2.99 1 98.12 282 ILE B C 1
ATOM 5211 O O . ILE B 1 282 ? -0.736 -20.812 2.453 1 98.12 282 ILE B O 1
ATOM 5215 N N . GLN B 1 283 ? -1.733 -21.453 4.254 1 97.19 283 GLN B N 1
ATOM 5216 C CA . GLN B 1 283 ? -0.66 -20.953 5.109 1 97.19 283 GLN B CA 1
ATOM 5217 C C . GLN B 1 283 ? 0.634 -21.734 4.867 1 97.19 283 GLN B C 1
ATOM 5219 O O . GLN B 1 283 ? 1.702 -21.125 4.723 1 97.19 283 GLN B O 1
ATOM 5224 N N . LYS B 1 284 ? 0.499 -23.047 4.805 1 96.94 284 LYS B N 1
ATOM 5225 C CA . LYS B 1 284 ? 1.667 -23.859 4.496 1 96.94 284 LYS B CA 1
ATOM 5226 C C . LYS B 1 284 ? 2.236 -23.516 3.125 1 96.94 284 LYS B C 1
ATOM 5228 O O . LYS B 1 284 ? 3.455 -23.484 2.939 1 96.94 284 LYS B O 1
ATOM 5233 N N . ALA B 1 285 ? 1.364 -23.234 2.178 1 97.94 285 ALA B N 1
ATOM 5234 C CA . ALA B 1 285 ? 1.8 -22.875 0.829 1 97.94 285 ALA B CA 1
ATOM 5235 C C . ALA B 1 285 ? 2.551 -21.547 0.824 1 97.94 285 ALA B C 1
ATOM 5237 O O . ALA B 1 285 ? 3.582 -21.422 0.159 1 97.94 285 ALA B O 1
ATOM 5238 N N . ILE B 1 286 ? 2.029 -20.562 1.565 1 97.5 286 ILE B N 1
ATOM 5239 C CA . ILE B 1 286 ? 2.654 -19.25 1.633 1 97.5 286 ILE B CA 1
ATOM 5240 C C . ILE B 1 286 ? 4.066 -19.375 2.207 1 97.5 286 ILE B C 1
ATOM 5242 O O . ILE B 1 286 ? 5.004 -18.75 1.713 1 97.5 286 ILE B O 1
ATOM 5246 N N . ILE B 1 287 ? 4.215 -20.188 3.209 1 96.75 287 ILE B N 1
ATOM 5247 C CA . ILE B 1 287 ? 5.512 -20.391 3.846 1 96.75 287 ILE B CA 1
ATOM 5248 C C . ILE B 1 287 ? 6.504 -20.938 2.828 1 96.75 287 ILE B C 1
ATOM 5250 O O . ILE B 1 287 ? 7.668 -20.531 2.799 1 96.75 287 ILE B O 1
ATOM 5254 N N . LYS B 1 288 ? 6.059 -21.781 1.966 1 94.81 288 LYS B N 1
ATOM 5255 C CA . LYS B 1 288 ? 6.926 -22.453 1 1 94.81 288 LYS B CA 1
ATOM 5256 C C . LYS B 1 288 ? 7.367 -21.484 -0.099 1 94.81 288 LYS B C 1
ATOM 5258 O O . LYS B 1 288 ? 8.43 -21.656 -0.693 1 94.81 288 LYS B O 1
ATOM 5263 N N . VAL B 1 289 ? 6.57 -20.453 -0.324 1 95.81 289 VAL B N 1
ATOM 5264 C CA . VAL B 1 289 ? 6.895 -19.609 -1.464 1 95.81 289 VAL B CA 1
ATOM 5265 C C . VAL B 1 289 ? 7.555 -18.312 -0.975 1 95.81 289 VAL B C 1
ATOM 5267 O O . VAL B 1 289 ? 8.039 -17.516 -1.778 1 95.81 289 VAL B O 1
ATOM 5270 N N . MET B 1 290 ? 7.668 -18.109 0.264 1 94.75 290 MET B N 1
ATOM 5271 C CA . MET B 1 290 ? 8.266 -16.906 0.842 1 94.75 290 MET B CA 1
ATOM 5272 C C . MET B 1 290 ? 9.742 -16.812 0.483 1 94.75 290 MET B C 1
ATOM 5274 O O . MET B 1 290 ? 10.461 -17.812 0.519 1 94.75 290 MET B O 1
ATOM 5278 N N . GLY B 1 291 ? 10.133 -15.617 0.129 1 93.5 291 GLY B N 1
ATOM 5279 C CA . GLY B 1 291 ? 11.555 -15.352 0.002 1 93.5 291 GLY B CA 1
ATOM 5280 C C . GLY B 1 291 ? 12.188 -14.844 1.285 1 93.5 291 GLY B C 1
ATOM 5281 O O . GLY B 1 291 ? 11.508 -14.703 2.303 1 93.5 291 GLY B O 1
ATOM 5282 N N . SER B 1 292 ? 13.461 -14.609 1.24 1 92.69 292 SER B N 1
ATOM 5283 C CA . SER B 1 292 ? 14.219 -14.164 2.404 1 92.69 292 SER B CA 1
ATOM 5284 C C . SER B 1 292 ? 13.664 -12.859 2.957 1 92.69 292 SER B C 1
ATOM 5286 O O . SER B 1 292 ? 13.531 -12.695 4.172 1 92.69 292 SER B O 1
ATOM 5288 N N . ARG B 1 293 ? 13.352 -11.969 2.096 1 91.12 293 ARG B N 1
ATOM 5289 C CA . ARG B 1 293 ? 12.859 -10.656 2.512 1 91.12 293 ARG B CA 1
ATOM 5290 C C . ARG B 1 293 ? 11.539 -10.781 3.26 1 91.12 293 ARG B C 1
ATOM 5292 O O . ARG B 1 293 ? 11.375 -10.203 4.336 1 91.12 293 ARG B O 1
ATOM 5299 N N . GLU B 1 294 ? 10.625 -11.508 2.713 1 93.56 294 GLU B N 1
ATOM 5300 C CA . GLU B 1 294 ? 9.32 -11.703 3.344 1 93.56 294 GLU B CA 1
ATOM 5301 C C . GLU B 1 294 ? 9.469 -12.406 4.691 1 93.56 294 GLU B C 1
ATOM 5303 O O . GLU B 1 294 ? 8.758 -12.07 5.648 1 93.56 294 GLU B O 1
ATOM 5308 N N . ARG B 1 295 ? 10.383 -13.344 4.734 1 94.69 295 ARG B N 1
ATOM 5309 C CA . ARG B 1 295 ? 10.633 -14.047 5.984 1 94.69 295 ARG B CA 1
ATOM 5310 C C . ARG B 1 295 ? 11.141 -13.094 7.059 1 94.69 295 ARG B C 1
ATOM 5312 O O . ARG B 1 295 ? 10.688 -13.133 8.203 1 94.69 295 ARG B O 1
ATOM 5319 N N . ARG B 1 296 ? 12.031 -12.266 6.672 1 92.38 296 ARG B N 1
ATOM 5320 C CA . ARG B 1 296 ? 12.586 -11.305 7.617 1 92.38 296 ARG B CA 1
ATOM 5321 C C . ARG B 1 296 ? 11.523 -10.328 8.102 1 92.38 296 ARG B C 1
ATOM 5323 O O . ARG B 1 296 ? 11.453 -10.016 9.289 1 92.38 296 ARG B O 1
ATOM 5330 N N . TRP B 1 297 ? 10.742 -9.867 7.137 1 91.88 297 TRP B N 1
ATOM 5331 C CA . TRP B 1 297 ? 9.648 -8.969 7.496 1 91.88 297 TRP B CA 1
ATOM 5332 C C . TRP B 1 297 ? 8.727 -9.617 8.523 1 91.88 297 TRP B C 1
ATOM 5334 O O . TRP B 1 297 ? 8.359 -8.992 9.523 1 91.88 297 TRP B O 1
ATOM 5344 N N . ARG B 1 298 ? 8.375 -10.82 8.266 1 93.06 298 ARG B N 1
ATOM 5345 C CA . ARG B 1 298 ? 7.445 -11.523 9.141 1 93.06 298 ARG B CA 1
ATOM 5346 C C . ARG B 1 298 ? 8.062 -11.773 10.516 1 93.06 298 ARG B C 1
ATOM 5348 O O . ARG B 1 298 ? 7.406 -11.57 11.539 1 93.06 298 ARG B O 1
ATOM 5355 N N . LEU B 1 299 ? 9.281 -12.188 10.539 1 93.5 299 LEU B N 1
ATOM 5356 C CA . LEU B 1 299 ? 9.953 -12.453 11.805 1 93.5 299 LEU B CA 1
ATOM 5357 C C . LEU B 1 299 ? 10.094 -11.18 12.625 1 93.5 299 LEU B C 1
ATOM 5359 O O . LEU B 1 299 ? 9.891 -11.188 13.836 1 93.5 299 LEU B O 1
ATOM 5363 N N . ALA B 1 300 ? 10.492 -10.141 11.984 1 90.38 300 ALA B N 1
ATOM 5364 C CA . ALA B 1 300 ? 10.586 -8.852 12.68 1 90.38 300 ALA B CA 1
ATOM 5365 C C . ALA B 1 300 ? 9.234 -8.453 13.266 1 90.38 300 ALA B C 1
ATOM 5367 O O . ALA B 1 300 ? 9.164 -7.977 14.398 1 90.38 300 ALA B O 1
ATOM 5368 N N . TRP B 1 301 ? 8.242 -8.648 12.469 1 89.69 301 TRP B N 1
ATOM 5369 C CA . TRP B 1 301 ? 6.879 -8.359 12.906 1 89.69 301 TRP B CA 1
ATOM 5370 C C . TRP B 1 301 ? 6.516 -9.195 14.125 1 89.69 301 TRP B C 1
ATOM 5372 O O . TRP B 1 301 ? 5.906 -8.688 15.07 1 89.69 301 TRP B O 1
ATOM 5382 N N . GLU B 1 302 ? 6.895 -10.422 14.125 1 89.62 302 GLU B N 1
ATOM 5383 C CA . GLU B 1 302 ? 6.617 -11.297 15.258 1 89.62 302 GLU B CA 1
ATOM 5384 C C . GLU B 1 302 ? 7.359 -10.844 16.516 1 89.62 302 GLU B C 1
ATOM 5386 O O . GLU B 1 302 ? 6.824 -10.914 17.625 1 89.62 302 GLU B O 1
ATOM 5391 N N . ALA B 1 303 ? 8.523 -10.414 16.328 1 88.12 303 ALA B N 1
ATOM 5392 C CA . ALA B 1 303 ? 9.312 -9.906 17.453 1 88.12 303 ALA B CA 1
ATOM 5393 C C . ALA B 1 303 ? 8.656 -8.672 18.062 1 88.12 303 ALA B C 1
ATOM 5395 O O . ALA B 1 303 ? 8.516 -8.586 19.297 1 88.12 303 ALA B O 1
ATOM 5396 N N . ILE B 1 304 ? 8.273 -7.836 17.25 1 84.44 304 ILE B N 1
ATOM 5397 C CA . ILE B 1 304 ? 7.676 -6.578 17.672 1 84.44 304 ILE B CA 1
ATOM 5398 C C . ILE B 1 304 ? 6.359 -6.855 18.391 1 84.44 304 ILE B C 1
ATOM 5400 O O . ILE B 1 304 ? 6.105 -6.305 19.469 1 84.44 304 ILE B O 1
ATOM 5404 N N . THR B 1 305 ? 5.562 -7.691 17.828 1 84 305 THR B N 1
ATOM 5405 C CA . THR B 1 305 ? 4.266 -8.023 18.406 1 84 305 THR B CA 1
ATOM 5406 C C . THR B 1 305 ? 4.438 -8.719 19.766 1 84 305 THR B C 1
ATOM 5408 O O . THR B 1 305 ? 3.709 -8.422 20.703 1 84 305 THR B O 1
ATOM 5411 N N . ALA B 1 306 ? 5.332 -9.625 19.844 1 86.5 306 ALA B N 1
ATOM 5412 C CA . ALA B 1 306 ? 5.609 -10.305 21.109 1 86.5 306 ALA B CA 1
ATOM 5413 C C . ALA B 1 306 ? 6.035 -9.312 22.188 1 86.5 306 ALA B C 1
ATOM 5415 O O . ALA B 1 306 ? 5.574 -9.391 23.328 1 86.5 306 ALA B O 1
ATOM 5416 N N . TYR B 1 307 ? 6.902 -8.5 21.859 1 82.25 307 TYR B N 1
ATOM 5417 C CA . TYR B 1 307 ? 7.363 -7.48 22.797 1 82.25 307 TYR B CA 1
ATOM 5418 C C . TYR B 1 307 ? 6.199 -6.656 23.328 1 82.25 307 TYR B C 1
ATOM 5420 O O . TYR B 1 307 ? 6.098 -6.414 24.531 1 82.25 307 TYR B O 1
ATOM 5428 N N . LYS B 1 308 ? 5.355 -6.273 22.469 1 76.56 308 LYS B N 1
ATOM 5429 C CA . LYS B 1 308 ? 4.195 -5.469 22.828 1 76.56 308 LYS B CA 1
ATOM 5430 C C . LYS B 1 308 ? 3.271 -6.23 23.781 1 76.56 308 LYS B C 1
ATOM 5432 O O . LYS B 1 308 ? 2.643 -5.633 24.656 1 76.56 308 LYS B O 1
ATOM 5437 N N . GLU B 1 309 ? 3.178 -7.496 23.547 1 82.88 309 GLU B N 1
ATOM 5438 C CA . GLU B 1 309 ? 2.299 -8.328 24.375 1 82.88 309 GLU B CA 1
ATOM 5439 C C . GLU B 1 309 ? 2.982 -8.734 25.672 1 82.88 309 GLU B C 1
ATOM 5441 O O . GLU B 1 309 ? 2.393 -9.445 26.5 1 82.88 309 GLU B O 1
ATOM 5446 N N . GLY B 1 310 ? 4.184 -8.305 25.891 1 82.06 310 GLY B N 1
ATOM 5447 C CA . GLY B 1 310 ? 4.926 -8.633 27.094 1 82.06 310 GLY B CA 1
ATOM 5448 C C . GLY B 1 310 ? 5.547 -10.016 27.062 1 82.06 310 GLY B C 1
ATOM 5449 O O . GLY B 1 310 ? 5.922 -10.562 28.094 1 82.06 310 GLY B O 1
ATOM 5450 N N . LYS B 1 311 ? 5.617 -10.539 25.859 1 87.44 311 LYS B N 1
ATOM 5451 C CA . LYS B 1 311 ? 6.23 -11.859 25.703 1 87.44 311 LYS B CA 1
ATOM 5452 C C . LYS B 1 311 ? 7.691 -11.734 25.281 1 87.44 311 LYS B C 1
ATOM 5454 O O . LYS B 1 311 ? 8.148 -10.656 24.906 1 87.44 311 LYS B O 1
ATOM 5459 N N . ASP B 1 312 ? 8.398 -12.836 25.391 1 86.94 312 ASP B N 1
ATOM 5460 C CA . ASP B 1 312 ? 9.805 -12.844 24.969 1 86.94 312 ASP B CA 1
ATOM 5461 C C . ASP B 1 312 ? 9.93 -12.852 23.453 1 86.94 312 ASP B C 1
ATOM 5463 O O . ASP B 1 312 ? 9.602 -13.844 22.797 1 86.94 312 ASP B O 1
ATOM 5467 N N . PRO B 1 313 ? 10.414 -11.781 22.953 1 86.56 313 PRO B N 1
ATOM 5468 C CA . PRO B 1 313 ? 10.5 -11.672 21.5 1 86.56 313 PRO B CA 1
ATOM 5469 C C . PRO B 1 313 ? 11.398 -12.742 20.875 1 86.56 313 PRO B C 1
ATOM 5471 O O . PRO B 1 313 ? 11.109 -13.242 19.797 1 86.56 313 PRO B O 1
ATOM 5474 N N . LEU B 1 314 ? 12.469 -13.062 21.5 1 86.69 314 LEU B N 1
ATOM 5475 C CA . LEU B 1 314 ? 13.398 -14.055 20.969 1 86.69 314 LEU B CA 1
ATOM 5476 C C . LEU B 1 314 ? 12.727 -15.422 20.875 1 86.69 314 LEU B C 1
ATOM 5478 O O . LEU B 1 314 ? 12.859 -16.109 19.859 1 86.69 314 LEU B O 1
ATOM 5482 N N . GLU B 1 315 ? 12.078 -15.773 21.906 1 88.81 315 GLU B N 1
ATOM 5483 C CA . GLU B 1 315 ? 11.375 -17.047 21.906 1 88.81 315 GLU B CA 1
ATOM 5484 C C . GLU B 1 315 ? 10.32 -17.094 20.797 1 88.81 315 GLU B C 1
ATOM 5486 O O . GLU B 1 315 ? 10.172 -18.109 20.109 1 88.81 315 GLU B O 1
ATOM 5491 N N . ALA B 1 316 ? 9.609 -16.047 20.672 1 89.25 316 ALA B N 1
ATOM 5492 C CA . ALA B 1 316 ? 8.562 -15.969 19.656 1 89.25 316 ALA B CA 1
ATOM 5493 C C . ALA B 1 316 ? 9.148 -16.094 18.25 1 89.25 316 ALA B C 1
ATOM 5495 O O . ALA B 1 316 ? 8.594 -16.781 17.406 1 89.25 316 ALA B O 1
ATOM 5496 N N . VAL B 1 317 ? 10.266 -15.414 18.016 1 90.81 317 VAL B N 1
ATOM 5497 C CA . VAL B 1 317 ? 10.906 -15.406 16.703 1 90.81 317 VAL B CA 1
ATOM 5498 C C . VAL B 1 317 ? 11.492 -16.781 16.406 1 90.81 317 VAL B C 1
ATOM 5500 O O . VAL B 1 317 ? 11.375 -17.281 15.281 1 90.81 317 VAL B O 1
ATOM 5503 N N . LEU B 1 318 ? 12.078 -17.391 17.359 1 90.94 318 LEU B N 1
ATOM 5504 C CA . LEU B 1 318 ? 12.695 -18.688 17.156 1 90.94 318 LEU B CA 1
ATOM 5505 C C . LEU B 1 318 ? 11.648 -19.75 16.812 1 90.94 318 LEU B C 1
ATOM 5507 O O . LEU B 1 318 ? 11.867 -20.594 15.938 1 90.94 318 LEU B O 1
ATOM 5511 N N . ARG B 1 319 ? 10.594 -19.703 17.5 1 90.81 319 ARG B N 1
ATOM 5512 C CA . ARG B 1 319 ? 9.508 -20.641 17.219 1 90.81 319 ARG B CA 1
ATOM 5513 C C . ARG B 1 319 ? 8.992 -20.453 15.789 1 90.81 319 ARG B C 1
ATOM 5515 O O . ARG B 1 319 ? 8.789 -21.438 15.07 1 90.81 319 ARG B O 1
ATOM 5522 N N . LYS B 1 320 ? 8.766 -19.234 15.438 1 93.75 320 LYS B N 1
ATOM 5523 C CA . LYS B 1 320 ? 8.227 -18.938 14.109 1 93.75 320 LYS B CA 1
ATOM 5524 C C . LYS B 1 320 ? 9.273 -19.188 13.031 1 93.75 320 LYS B C 1
ATOM 5526 O O . LYS B 1 320 ? 8.938 -19.578 11.906 1 93.75 320 LYS B O 1
ATOM 5531 N N . ALA B 1 321 ? 10.516 -18.938 13.367 1 94.19 321 ALA B N 1
ATOM 5532 C CA . ALA B 1 321 ? 11.609 -19.156 12.422 1 94.19 321 ALA B CA 1
ATOM 5533 C C . ALA B 1 321 ? 11.68 -20.625 12 1 94.19 321 ALA B C 1
ATOM 5535 O O . ALA B 1 321 ? 11.93 -20.938 10.828 1 94.19 321 ALA B O 1
ATOM 5536 N N . GLU B 1 322 ? 11.477 -21.484 12.906 1 92.56 322 GLU B N 1
ATOM 5537 C CA . GLU B 1 322 ? 11.461 -22.906 12.594 1 92.56 322 GLU B CA 1
ATOM 5538 C C . GLU B 1 322 ? 10.312 -23.25 11.648 1 92.56 322 GLU B C 1
ATOM 5540 O O . GLU B 1 322 ? 10.508 -23.984 10.68 1 92.56 322 GLU B O 1
ATOM 5545 N N . ALA B 1 323 ? 9.219 -22.688 11.961 1 92.62 323 ALA B N 1
ATOM 5546 C CA . ALA B 1 323 ? 8.039 -22.938 11.133 1 92.62 323 ALA B CA 1
ATOM 5547 C C . ALA B 1 323 ? 8.234 -22.391 9.719 1 92.62 323 ALA B C 1
ATOM 5549 O O . ALA B 1 323 ? 7.738 -22.969 8.75 1 92.62 323 ALA B O 1
ATOM 5550 N N . LEU B 1 324 ? 9 -21.266 9.602 1 95.38 324 LEU B N 1
ATOM 5551 C CA . LEU B 1 324 ? 9.188 -20.594 8.32 1 95.38 324 LEU B CA 1
ATOM 5552 C C . LEU B 1 324 ? 10.391 -21.156 7.578 1 95.38 324 LEU B C 1
ATOM 5554 O O . LEU B 1 324 ? 10.602 -20.859 6.398 1 95.38 324 LEU B O 1
ATOM 5558 N N . GLY B 1 325 ? 11.18 -21.984 8.258 1 91.94 325 GLY B N 1
ATOM 5559 C CA . GLY B 1 325 ? 12.43 -22.453 7.676 1 91.94 325 GLY B CA 1
ATOM 5560 C C . GLY B 1 325 ? 13.461 -21.359 7.5 1 91.94 325 GLY B C 1
ATOM 5561 O O . GLY B 1 325 ? 14.172 -21.328 6.496 1 91.94 325 GLY B O 1
ATOM 5562 N N . ALA B 1 326 ? 13.484 -20.422 8.406 1 94.19 326 ALA B N 1
ATOM 5563 C CA . ALA B 1 326 ? 14.398 -19.297 8.312 1 94.19 326 ALA B CA 1
ATOM 5564 C C . ALA B 1 326 ? 15.781 -19.672 8.836 1 94.19 326 ALA B C 1
ATOM 5566 O O . ALA B 1 326 ? 15.906 -20.391 9.82 1 94.19 326 ALA B O 1
ATOM 5567 N N . SER B 1 327 ? 16.812 -19.156 8.234 1 92.75 327 SER B N 1
ATOM 5568 C CA . SER B 1 327 ? 18.188 -19.359 8.672 1 92.75 327 SER B CA 1
ATOM 5569 C C . SER B 1 327 ? 18.5 -18.5 9.898 1 92.75 327 SER B C 1
ATOM 5571 O O . SER B 1 327 ? 17.75 -17.594 10.242 1 92.75 327 SER B O 1
ATOM 5573 N N . ARG B 1 328 ? 19.625 -18.797 10.477 1 88.5 328 ARG B N 1
ATOM 5574 C CA . ARG B 1 328 ? 20.078 -18 11.609 1 88.5 328 ARG B CA 1
ATOM 5575 C C . ARG B 1 328 ? 20.375 -16.562 11.195 1 88.5 328 ARG B C 1
ATOM 5577 O O . ARG B 1 328 ? 20.094 -15.633 11.945 1 88.5 328 ARG B O 1
ATOM 5584 N N . ALA B 1 329 ? 20.906 -16.5 10.062 1 90.94 329 ALA B N 1
ATOM 5585 C CA . ALA B 1 329 ? 21.219 -15.172 9.547 1 90.94 329 ALA B CA 1
ATOM 5586 C C . ALA B 1 329 ? 19.953 -14.328 9.375 1 90.94 329 ALA B C 1
ATOM 5588 O O . ALA B 1 329 ? 19.953 -13.141 9.695 1 90.94 329 ALA B O 1
ATOM 5589 N N . GLU B 1 330 ? 18.938 -14.906 8.867 1 92.25 330 GLU B N 1
ATOM 5590 C CA . GLU B 1 330 ? 17.656 -14.211 8.688 1 92.25 330 GLU B CA 1
ATOM 5591 C C . GLU B 1 330 ? 17.062 -13.805 10.031 1 92.25 330 GLU B C 1
ATOM 5593 O O . GLU B 1 330 ? 16.484 -12.727 10.156 1 92.25 330 GLU B O 1
ATOM 5598 N N . VAL B 1 331 ? 17.219 -14.633 10.984 1 91.81 331 VAL B N 1
ATOM 5599 C CA . VAL B 1 331 ? 16.688 -14.367 12.32 1 91.81 331 VAL B CA 1
ATOM 5600 C C . VAL B 1 331 ? 17.406 -13.156 12.922 1 91.81 331 VAL B C 1
ATOM 5602 O O . VAL B 1 331 ? 16.766 -12.258 13.469 1 91.81 331 VAL B O 1
ATOM 5605 N N . VAL B 1 332 ? 18.703 -13.133 12.797 1 88 332 VAL B N 1
ATOM 5606 C CA . VAL B 1 332 ? 19.5 -12.039 13.336 1 88 332 VAL B CA 1
ATOM 5607 C C . VAL B 1 332 ? 19.109 -10.727 12.664 1 88 332 VAL B C 1
ATOM 5609 O O . VAL B 1 332 ? 18.922 -9.711 13.328 1 88 332 VAL B O 1
ATOM 5612 N N . ARG B 1 333 ? 18.984 -10.812 11.406 1 89.44 333 ARG B N 1
ATOM 5613 C CA . ARG B 1 333 ? 18.625 -9.609 10.664 1 89.44 333 ARG B CA 1
ATOM 5614 C C . ARG B 1 333 ? 17.234 -9.125 11.055 1 89.44 333 ARG B C 1
ATOM 5616 O O . ARG B 1 333 ? 16.984 -7.918 11.141 1 89.44 333 ARG B O 1
ATOM 5623 N N . ALA B 1 334 ? 16.328 -10.008 11.188 1 90.94 334 ALA B N 1
ATOM 5624 C CA . ALA B 1 334 ? 14.969 -9.664 11.594 1 90.94 334 ALA B CA 1
ATOM 5625 C C . ALA B 1 334 ? 14.953 -9.008 12.969 1 90.94 334 ALA B C 1
ATOM 5627 O O . ALA B 1 334 ? 14.211 -8.055 13.203 1 90.94 334 ALA B O 1
ATOM 5628 N N . LEU B 1 335 ? 15.695 -9.508 13.867 1 87.88 335 LEU B N 1
ATOM 5629 C CA . LEU B 1 335 ? 15.758 -8.953 15.211 1 87.88 335 LEU B CA 1
ATOM 5630 C C . LEU B 1 335 ? 16.359 -7.551 15.188 1 87.88 335 LEU B C 1
ATOM 5632 O O . LEU B 1 335 ? 15.898 -6.664 15.922 1 87.88 335 LEU B O 1
ATOM 5636 N N . LYS B 1 336 ? 17.391 -7.379 14.383 1 84.12 336 LYS B N 1
ATOM 5637 C CA . LYS B 1 336 ? 17.953 -6.043 14.219 1 84.12 336 LYS B CA 1
ATOM 5638 C C . LYS B 1 336 ? 16.922 -5.066 13.664 1 84.12 336 LYS B C 1
ATOM 5640 O O . LYS B 1 336 ? 16.812 -3.934 14.133 1 84.12 336 LYS B O 1
ATOM 5645 N N . MET B 1 337 ? 16.203 -5.488 12.766 1 85.44 337 MET B N 1
ATOM 5646 C CA . MET B 1 337 ? 15.164 -4.684 12.125 1 85.44 337 MET B CA 1
ATOM 5647 C C . MET B 1 337 ? 14.094 -4.289 13.133 1 85.44 337 MET B C 1
ATOM 5649 O O . MET B 1 337 ? 13.547 -3.188 13.07 1 85.44 337 MET B O 1
ATOM 5653 N N . SER B 1 338 ? 13.812 -5.164 14.07 1 85.06 338 SER B N 1
ATOM 5654 C CA . SER B 1 338 ? 12.758 -4.945 15.055 1 85.06 338 SER B CA 1
ATOM 5655 C C . SER B 1 338 ? 13.219 -3.982 16.141 1 85.06 338 SER B C 1
ATOM 5657 O O . SER B 1 338 ? 12.398 -3.455 16.906 1 85.06 338 SER B O 1
ATOM 5659 N N . GLY B 1 339 ? 14.523 -3.725 16.219 1 76.12 339 GLY B N 1
ATOM 5660 C CA . GLY B 1 339 ? 15.07 -2.854 17.25 1 76.12 339 GLY B CA 1
ATOM 5661 C C . GLY B 1 339 ? 15.211 -3.535 18.594 1 76.12 339 GLY B C 1
ATOM 5662 O O . GLY B 1 339 ? 15.586 -2.9 19.578 1 76.12 339 GLY B O 1
ATOM 5663 N N . ILE B 1 340 ? 14.656 -4.652 18.734 1 68.5 340 ILE B N 1
ATOM 5664 C CA . ILE B 1 340 ? 14.742 -5.371 20 1 68.5 340 ILE B CA 1
ATOM 5665 C C . ILE B 1 340 ? 16.172 -5.859 20.219 1 68.5 340 ILE B C 1
ATOM 5667 O O . ILE B 1 340 ? 16.859 -6.242 19.266 1 68.5 340 ILE B O 1
ATOM 5671 N N . GLU B 1 341 ? 17.016 -5.422 21.125 1 58.12 341 GLU B N 1
ATOM 5672 C CA . GLU B 1 341 ? 18.422 -5.617 21.469 1 58.12 341 GLU B CA 1
ATOM 5673 C C . GLU B 1 341 ? 18.984 -6.852 20.766 1 58.12 341 GLU B C 1
ATOM 5675 O O . GLU B 1 341 ? 19.125 -7.91 21.391 1 58.12 341 GLU B O 1
ATOM 5680 N N . GLY B 1 342 ? 18.922 -6.906 19.578 1 49.97 342 GLY B N 1
ATOM 5681 C CA . GLY B 1 342 ? 19.484 -7.867 18.656 1 49.97 342 GLY B CA 1
ATOM 5682 C C . GLY B 1 342 ? 20.938 -8.203 18.938 1 49.97 342 GLY B C 1
ATOM 5683 O O . GLY B 1 342 ? 21.359 -9.344 18.766 1 49.97 342 GLY B O 1
ATOM 5684 N N . GLY B 1 343 ? 21.703 -7.168 19.25 1 49.97 343 GLY B N 1
ATOM 5685 C CA . GLY B 1 343 ? 23.109 -7.484 19.5 1 49.97 343 GLY B CA 1
ATOM 5686 C C . GLY B 1 343 ? 23.297 -8.5 20.609 1 49.97 343 GLY B C 1
ATOM 5687 O O . GLY B 1 343 ? 24.031 -9.477 20.453 1 49.97 343 GLY B O 1
ATOM 5688 N N . LYS B 1 344 ? 22.719 -8.117 21.781 1 50.84 344 LYS B N 1
ATOM 5689 C CA . LYS B 1 344 ? 22.906 -9.07 22.859 1 50.84 344 LYS B CA 1
ATOM 5690 C C . LYS B 1 344 ? 22.25 -10.414 22.531 1 50.84 344 LYS B C 1
ATOM 5692 O O . LYS B 1 344 ? 22.781 -11.469 22.875 1 50.84 344 LYS B O 1
ATOM 5697 N N . LEU B 1 345 ? 21.125 -10.32 21.828 1 52.31 345 LEU B N 1
ATOM 5698 C CA . LEU B 1 345 ? 20.391 -11.531 21.5 1 52.31 345 LEU B CA 1
ATOM 5699 C C . LEU B 1 345 ? 21.094 -12.312 20.391 1 52.31 345 LEU B C 1
ATOM 5701 O O . LEU B 1 345 ? 21.141 -13.547 20.422 1 52.31 345 LEU B O 1
ATOM 5705 N N . ALA B 1 346 ? 21.594 -11.508 19.406 1 51.5 346 ALA B N 1
ATOM 5706 C CA . ALA B 1 346 ? 22.469 -12.141 18.422 1 51.5 346 ALA B CA 1
ATOM 5707 C C . ALA B 1 346 ? 23.672 -12.789 19.094 1 51.5 346 ALA B C 1
ATOM 5709 O O . ALA B 1 346 ? 24.062 -13.898 18.719 1 51.5 346 ALA B O 1
ATOM 5710 N N . GLU B 1 347 ? 24.188 -12.125 20.047 1 54.69 347 GLU B N 1
ATOM 5711 C CA . GLU B 1 347 ? 25.281 -12.688 20.812 1 54.69 347 GLU B CA 1
ATOM 5712 C C . GLU B 1 347 ? 24.844 -13.938 21.578 1 54.69 347 GLU B C 1
ATOM 5714 O O . GLU B 1 347 ? 25.578 -14.922 21.656 1 54.69 347 GLU B O 1
ATOM 5719 N N . ARG B 1 348 ? 23.688 -13.859 22.125 1 54.41 348 ARG B N 1
ATOM 5720 C CA . ARG B 1 348 ? 23.172 -15.023 22.812 1 54.41 348 ARG B CA 1
ATOM 5721 C C . ARG B 1 348 ? 22.938 -16.188 21.844 1 54.41 348 ARG B C 1
ATOM 5723 O O . ARG B 1 348 ? 23.172 -17.344 22.188 1 54.41 348 ARG B O 1
ATOM 5730 N N . LEU B 1 349 ? 22.453 -15.93 20.703 1 56.78 349 LEU B N 1
ATOM 5731 C CA . LEU B 1 349 ? 22.203 -16.938 19.688 1 56.78 349 LEU B CA 1
ATOM 5732 C C . LEU B 1 349 ? 23.531 -17.547 19.203 1 56.78 349 LEU B C 1
ATOM 5734 O O . LEU B 1 349 ? 23.594 -18.75 18.938 1 56.78 349 LEU B O 1
ATOM 5738 N N . GLN B 1 350 ? 24.484 -16.672 19.062 1 52.81 350 GLN B N 1
ATOM 5739 C CA . GLN B 1 350 ? 25.812 -17.172 18.719 1 52.81 350 GLN B CA 1
ATOM 5740 C C . GLN B 1 350 ? 26.422 -17.969 19.859 1 52.81 350 GLN B C 1
ATOM 5742 O O . GLN B 1 350 ? 27.109 -18.969 19.625 1 52.81 350 GLN B O 1
ATOM 5747 N N . ALA B 1 351 ? 26.219 -17.531 21 1 52.75 351 ALA B N 1
ATOM 5748 C CA . ALA B 1 351 ? 26.781 -18.219 22.156 1 52.75 351 ALA B CA 1
ATOM 5749 C C . ALA B 1 351 ? 26.109 -19.578 22.359 1 52.75 351 ALA B C 1
ATOM 5751 O O . ALA B 1 351 ? 26.766 -20.547 22.75 1 52.75 351 ALA B O 1
ATOM 5752 N N . GLU B 1 352 ? 24.891 -19.641 22.156 1 49.66 352 GLU B N 1
ATOM 5753 C CA . GLU B 1 352 ? 24.219 -20.922 22.328 1 49.66 352 GLU B CA 1
ATOM 5754 C C . GLU B 1 352 ? 24.672 -21.922 21.266 1 49.66 352 GLU B C 1
ATOM 5756 O O . GLU B 1 352 ? 24.703 -23.125 21.516 1 49.66 352 GLU B O 1
ATOM 5761 N N . HIS B 1 353 ? 24.984 -21.5 20.109 1 49.22 353 HIS B N 1
ATOM 5762 C CA . HIS B 1 353 ? 25.516 -22.391 19.094 1 49.22 353 HIS B CA 1
ATOM 5763 C C . HIS B 1 353 ? 26.969 -22.734 19.375 1 49.22 353 HIS B C 1
ATOM 5765 O O . HIS B 1 353 ? 27.453 -23.812 19 1 49.22 353 HIS B O 1
ATOM 5771 N N . SER B 1 354 ? 27.703 -21.75 19.828 1 45.66 354 SER B N 1
ATOM 5772 C CA . SER B 1 354 ? 29.062 -22.141 20.188 1 45.66 354 SER B CA 1
ATOM 5773 C C . SER B 1 354 ? 29.062 -23.172 21.312 1 45.66 354 SER B C 1
ATOM 5775 O O . SER B 1 354 ? 30.016 -23.953 21.438 1 45.66 354 SER B O 1
ATOM 5777 N N . GLY B 1 355 ? 28.094 -23.141 22.125 1 41.44 355 GLY B N 1
ATOM 5778 C CA . GLY B 1 355 ? 28.062 -24.172 23.141 1 41.44 355 GLY B CA 1
ATOM 5779 C C . GLY B 1 355 ? 27.625 -25.531 22.594 1 41.44 355 GLY B C 1
ATOM 5780 O O . GLY B 1 355 ? 27.797 -26.547 23.266 1 41.44 355 GLY B O 1
ATOM 5781 N N . GLU B 1 356 ? 26.828 -25.562 21.625 1 39.75 356 GLU B N 1
ATOM 5782 C CA . GLU B 1 356 ? 26.453 -26.859 21.094 1 39.75 356 GLU B CA 1
ATOM 5783 C C . GLU B 1 356 ? 27.609 -27.484 20.297 1 39.75 356 GLU B C 1
ATOM 5785 O O . GLU B 1 356 ? 27.625 -28.688 20.062 1 39.75 356 GLU B O 1
ATOM 5790 N N . ASP B 1 357 ? 28.5 -26.781 19.719 1 35.31 357 ASP B N 1
ATOM 5791 C CA . ASP B 1 357 ? 29.656 -27.438 19.125 1 35.31 357 ASP B CA 1
ATOM 5792 C C . ASP B 1 357 ? 30.609 -27.984 20.188 1 35.31 357 ASP B C 1
ATOM 5794 O O . ASP B 1 357 ? 31.641 -28.562 19.875 1 35.31 357 ASP B O 1
ATOM 5798 N N . ARG B 1 358 ? 30.516 -27.609 21.484 1 33.69 358 ARG B N 1
ATOM 5799 C CA . ARG B 1 358 ? 31.469 -28.188 22.438 1 33.69 358 ARG B CA 1
ATOM 5800 C C . ARG B 1 358 ? 30.969 -29.531 22.969 1 33.69 358 ARG B C 1
ATOM 5802 O O . ARG B 1 358 ? 31.672 -30.188 23.734 1 33.69 358 ARG B O 1
ATOM 5809 N N . HIS B 1 359 ? 29.594 -29.656 22.828 1 28.77 359 HIS B N 1
ATOM 5810 C CA . HIS B 1 359 ? 29.344 -31.047 23.234 1 28.77 359 HIS B CA 1
ATOM 5811 C C . HIS B 1 359 ? 29.344 -31.969 22.016 1 28.77 359 HIS B C 1
ATOM 5813 O O . HIS B 1 359 ? 28.828 -31.609 20.953 1 28.77 359 HIS B O 1
#

Foldseek 3Di:
DDPPPPPDPDPLPQFDFPDPPDDLADALLLLQVVVCVVLVFQEEEEPDDDPDPLCVNPVSLLLSQCLQAVVWFKAQPDKAAWAFDDWHDDDPDIHTYTYHDHGDIGRMYTGRDHDGGNVSRVVRHDQDAAEEEECLCVVVDDPVQNVVLLVLLVLLQVLCSSTHHQLRYEYENHDPPPPDDPDDSHYYYYLVVQLVFDAAAEEFQPAPAAQFLCNLQDHNYYYYYSDGQPPPDDPPVSVVPPRPSHHYHYYDAPPHCQLQDDRSSLQSNLSSCCHGRVSSPSNLSSLVSGDLVSLLRVLLVQLLVCVVVVHHSLVRSVVVCVVSVHDLVSNLSSCVVNVPPSVVVVVVVVVVVVVVVVD/DDPPPPPPPDPLPQFDFPDPPDDLADALLLLQVVVCVVLVFQEEEEPPDDPDPLCVNPVSLLLSQCLQAVVWFKAQPDKAAWAFDDWHDDDPDIHTYTYHDHGDIGRMYTGRDHDGGNVSRVVRHDQDAAEEEECLCVVVDDPVQNVVLLVLVVLLQVLCSSTHYQLRYEYENHDPPPPDDPDDSHYYYYLVVQLVFDAAAEEDQPAPAAQFLCNLQDHNYYYYYSDGQPPPDDPPVSVVPPRPSHHYHYYAAPPHCQLQDDRSSLQSNLSSCCHGRVSSPSNLSSLVSGDLVSLLRVLLVQLLVCVVVVHHSLVRSVVVCVVSVHDLVSNLSSCVVNVPPSVVVVVVVVVVVVVVVVD

pLDDT: mean 86.89, std 18.8, range [20.75, 98.81]

Radius of gyration: 33.41 Å; Cα contacts (8 Å, |Δi|>4): 1309; chains: 2; bounding box: 64×106×64 Å

Nearest PDB structures (foldseek):
  5a7y-assembly2_B  TM=8.664E-01  e=1.109E-17  Sulfolobus acidocaldarius
  5a7y-assembly1_A  TM=8.450E-01  e=6.429E-17  Sulfolobus acidocaldarius
  5a7z-assembly1_A  TM=7.802E-01  e=1.203E-15  Sulfolobus acidocaldarius
  6emv-assembly2_B  TM=8.162E-01  e=1.535E-09  Thermococcus kodakarensis
  6ems-assembly1_A  TM=7.394E-01  e=1.236E-10  Thermococcus kodakarensis

Solvent-accessible surface area (backbone atoms only — not comparable to full-atom values): 38506 Å² total; per-residue (Å²): 135,79,82,76,78,72,76,74,78,73,82,76,75,75,61,67,77,76,73,67,86,81,75,84,49,32,45,41,34,55,33,48,50,49,56,30,54,77,69,69,35,45,29,37,28,62,79,69,76,63,92,41,73,53,31,72,73,35,50,57,30,38,48,34,36,40,18,63,76,72,54,29,16,33,14,68,86,39,63,43,56,14,31,85,74,44,76,46,81,53,92,94,41,70,34,33,39,31,39,77,85,36,82,45,66,27,42,16,26,32,31,80,58,49,79,44,41,41,80,70,39,56,82,32,41,48,73,66,46,32,49,28,33,36,27,69,57,50,57,68,40,28,51,69,33,43,53,52,42,51,51,38,51,52,45,28,53,54,36,40,38,68,66,41,43,58,64,24,33,30,37,23,39,55,54,88,79,57,76,82,62,98,51,86,49,47,40,77,43,49,68,73,66,54,59,78,49,91,36,34,35,30,59,23,82,73,35,91,41,65,63,43,41,66,53,50,65,60,38,40,27,43,35,37,62,54,75,54,49,85,87,54,65,57,83,62,53,63,74,64,57,89,56,82,75,41,45,56,17,12,69,50,48,97,89,32,54,55,36,54,76,84,51,65,24,55,49,51,33,18,50,51,41,5,39,58,57,44,84,14,37,48,50,65,24,46,48,72,63,43,49,72,66,28,48,24,44,32,39,15,50,43,25,25,47,27,45,66,71,72,43,60,27,66,63,51,28,54,56,48,28,61,75,53,68,54,51,70,66,45,50,44,51,11,33,49,58,28,54,52,70,23,65,65,47,44,47,46,55,49,49,56,50,56,53,53,72,72,99,137,80,82,78,79,75,76,75,78,76,82,77,77,76,63,66,77,77,73,69,85,81,75,87,49,34,44,42,35,55,34,48,49,48,57,29,54,76,70,68,34,45,29,36,29,62,78,69,75,62,93,41,71,53,30,72,74,36,51,56,28,38,49,34,36,40,18,62,75,72,55,29,16,32,15,68,86,38,62,43,56,13,32,84,72,45,74,47,80,54,93,95,42,71,34,33,38,31,39,80,86,37,82,46,67,27,44,17,26,33,32,80,57,50,79,44,41,42,81,68,41,57,82,32,40,49,73,66,45,33,47,29,33,36,27,69,58,51,55,67,38,28,51,70,32,42,55,52,43,51,51,39,52,52,44,29,53,54,35,40,38,68,66,40,43,60,64,24,33,30,37,23,39,55,53,89,80,56,76,81,61,98,51,86,51,46,42,77,43,48,67,74,66,53,59,78,50,90,35,31,36,30,58,22,83,74,35,92,41,65,63,44,43,64,51,50,65,59,38,42,28,42,36,38,61,54,74,54,48,85,87,52,68,56,84,61,54,65,75,64,58,89,55,84,73,42,46,56,19,12,69,50,48,97,88,32,53,54,36,54,76,84,51,66,24,56,48,52,33,20,48,50,40,5,40,60,59,45,83,13,37,49,48,64,23,47,46,70,63,44,50,72,66,30,48,25,43,32,39,15,50,43,24,27,48,27,47,66,72,73,41,61,27,65,61,50,28,53,57,48,28,61,74,54,68,54,50,71,68,46,52,44,52,11,33,48,56,29,54,53,70,24,66,64,47,44,46,48,57,49,49,54,50,58,53,54,72,72,99

Organism: Ignicoccus hospitalis (strain KIN4/I / DSM 18386 / JCM 14125) (NCBI:txid453591)

Secondary structure (DSSP, 8-state):
--------------------SSS--B-HHHHHHHHHHHTT--EEEESS----HHHHH-HHHHHHHHHHHH--EEETT---EEEEEEEEEETTEEEEEEEESSSEEPSEEEESS-SB-HHHHGGGB----EEEEE-TTGGGS-HHHHHHHHHHHHHHHHHHHTTS-GGGEEEES--TT----SSTTSEEE-GGGGGGSS-EEEE-TT-SSBPPHHHHHH-SEEEEE----SSS--TTGGGG---TT-EEEB--BTTB-TT----HHHHHHHHHHHHHTSTT-HHHHHHHH--HHHHHHHHHHHHHHHHHTTS-HHHHHHHHHHHHT--HHHHHHHHHHHTS-HHHHHHHHHHHHHHHS--/--------------------SSS--B-HHHHHHHHHHHTT--EEEESS----HHHHH-HHHHHHHHHHHH--EEETT---EEEEEEEEEETTEEEEEEEESSSEEPSEEEESS-SB-HHHHGGGB----EEEEE-TTGGGS-HHHHHHHHHHHHHHHHHHHTTS-GGGEEEES--TT----SSTTSEEE-GGGGGGSS-EEEE-TT-SSBPPHHHHHH-SEEEEE----SSS--TTGGGG---TT-EEEB--BTTB-TT----HHHHHHHHHHHHHTSTT-HHHHHHHH--HHHHHHHHHHHHHHHHHTTS-HHHHHHHHHHHHT--HHHHHHHHHHHTS-HHHHHHHHHHHHHHHS--

InterPro domains:
  IPR007364 Protein arginine N-methyltransferase SFM1-like [PF04252] (193-251)
  IPR028564 tRNA methyltransferase TRM10-type domain [PS51675] (117-297)
  IPR038459 tRNA methyltransferase TRM10-type domain superfamily [G3DSA:3.40.1280.30] (113-294)